Protein 7DE4 (pdb70)

Secondary structure (DSSP, 8-state):
--B--STTS---SS--SB-SSB-SSS-BHHHHHHHHHHHHHHHHHHHHHS--SSS----HHHHHHHHHHHGGGSTTTB--HHHHHHHHHHHHHHHHHHHHHHHTTGGGSS-S---SSSS------STTT--GGGG-TTTTSSSS-HHHHHHHHHHHHHHHHHHHHHHHHHTTT---HHHHHHHHHHHHHHHS----HHHHHHTTSHHHHHHHHHHHHHHHHHHHHH-----EEEE-S--SS-EEEEESS-HHHHHHHHHHTTTTS-EEEEEGGGGGGGG-TTTS--SSEEEE-S--GGGHHHHTTT-SS-EEE-SS----TTTTT-GGGEEE-TT-B-TTSPB--SS--HHHHHHHHHS---SS--S--EEEE---HHHHHHHHHHHHHHHTTTSS--EEEEE---SSGGGHHHHHHHHTS-TTS-EEEBSGGGGGTTTS---EETTEESEEE---GGGHHHHHHHHHHHHHHTTS-TTTSSEEEEEB--SHHHHHHHHHHHHTT---B--BSS--TT--TTHHHHHHHHS-------HHHHHHHHH--

Nearest PDB structures (foldseek):
  7de4-assembly1_A  TM=1.002E+00  e=0.000E+00  Escherichia coli K-12
  7e0l-assembly2_M  TM=9.549E-01  e=1.257E-40  Methanothermobacter marburgensis str. Marburg
  7e0l-assembly2_K  TM=9.418E-01  e=8.262E-41  Methanothermobacter marburgensis str. Marburg
  7e0l-assembly1_B  TM=9.555E-01  e=7.877E-40  Methanothermobacter marburgensis str. Marburg
  7wsx-assembly1_B  TM=9.487E-01  e=4.936E-39  Methanothermobacter marburgensis

Organism: Escherichia coli (strain K12) (NCBI:txid83333)

Sequence (549 aa):
MFCVQCEQTIRTPAGNGCSYAQGMCGKTAETSDLQDLLIAALQGLSAWAVKAREYGIINHDVDSFAPRAFFSTLTNVNFDSPRIVGYAREAIALREALKAQCLAVDANARVDNPMADLQLVSDDLGELQRQAAEFTPNKDKAAIGENILGLRLLCLYGLKGAAAYMEHAHVLGQYDNDIYAQYHKIMAWLGTWPADMNALLECSMEIGQMNFKVMSILDAGETGKYGHPTPTQVNVKATAGKCILISGHDLKDLYNLLEQTEGTGVNVYTHGEMLPAHGYPELRKFKHLVGNYGSGWQNQQVEFARFPGPIVMTSNCIIDPTVGAYDDRIWTRSIVGWPGVRHLDGDDFSAVITQAQQMAGFPYSEIPHLITVGFGRQTLLGAADTLIDLVSREKLRHIFLLGGDGARGERHYFTDFATSVPDDCLILTLACGKYRFNKLEFGDIEGLPRLVDAGQCNDAYSAIILAVTLAEKLGCGVNDLPLSLVLSWFEQKAIVILLTLLSLGVKNIVTGPTAPGFLTPDLLAVLNEKFGLRSITTVEEDMKQLLSA

GO terms:
  GO:0035606 peptidyl-cysteine S-trans-nitrosylation (P, IDA)
  GO:0050418 hydroxylamine reductase activity (F, IDA)
  GO:0018119 peptidyl-cysteine S-nitrosylation (P, IMP)
  GO:0046210 nitric oxide catabolic process (P, IMP)
  GO:0005515 protein binding (F, IPI)
  GO:0004601 peroxidase activity (F, IDA)
  GO:0042542 response to hydrogen peroxide (P, IEP)
  GO:0016491 oxidoreductase activity (F, IDA)

InterPro domains:
  IPR004137 Hydroxylamine reductase/Ni-containing CO dehydrogenase [PF03063] (1-545)
  IPR004137 Hydroxylamine reductase/Ni-containing CO dehydrogenase [PTHR30109] (1-547)
  IPR010048 Hydroxylamine reductase [MF_00069] (1-549)
  IPR010048 Hydroxylamine reductase [PIRSF000076] (1-549)
  IPR010048 Hydroxylamine reductase [TIGR01703] (1-548)
  IPR010048 Hydroxylamine reductase [cd01914] (1-548)
  IPR011254 Prismane-like superfamily [SSF56821] (1-548)
  IPR016099 Prismane-like, alpha/beta-sandwich [G3DSA:3.40.50.2030] (232-373)
  IPR016099 Prismane-like, alpha/beta-sandwich [G3DSA:3.40.50.2030] (377-548)
  IPR016100 Prismane, alpha-bundle [G3DSA:1.20.1270.20] (1-147)
  IPR016100 Prismane, alpha-bundle [G3DSA:1.20.1270.20] (150-231)

Structure (mmCIF, N/CA/C/O backbone):
data_7DE4
#
_entry.id   7DE4
#
_cell.length_a   142.540
_cell.length_b   142.540
_cell.length_c   117.100
_cell.angle_alpha   90.00
_cell.angle_beta   90.00
_cell.angle_gamma   90.00
#
_symmetry.space_group_name_H-M   'P 41 21 2'
#
loop_
_entity.id
_entity.type
_entity.pdbx_description
1 polymer 'Hydroxylamine reductase'
2 non-polymer 'IRON/SULFUR CLUSTER'
3 non-polymer 'FE-S-O HYBRID CLUSTER'
#
loop_
_atom_site.group_PDB
_atom_site.id
_atom_site.type_symbol
_atom_site.label_atom_id
_atom_site.label_alt_id
_atom_site.label_comp_id
_atom_site.label_asym_id
_atom_site.label_entity_id
_atom_site.label_seq_id
_atom_site.pdbx_PDB_ins_code
_atom_site.Cartn_x
_atom_site.Cartn_y
_atom_site.Cartn_z
_atom_site.occupancy
_atom_site.B_iso_or_equiv
_atom_site.auth_seq_id
_atom_site.auth_comp_id
_atom_site.auth_asym_id
_atom_site.auth_atom_id
_atom_site.pdbx_PDB_model_num
ATOM 1 N N . MET A 1 1 ? -19.031 -15.142 -5.134 1.00 155.30 1 MET A N 1
ATOM 2 C CA . MET A 1 1 ? -20.446 -14.831 -5.488 1.00 152.38 1 MET A CA 1
ATOM 3 C C . MET A 1 1 ? -21.333 -15.124 -4.287 1.00 148.70 1 MET A C 1
ATOM 4 O O . MET A 1 1 ? -21.298 -16.233 -3.765 1.00 148.02 1 MET A O 1
ATOM 9 N N . PHE A 1 2 ? -22.142 -14.140 -3.891 1.00 147.87 2 PHE A N 1
ATOM 10 C CA . PHE A 1 2 ? -23.062 -14.318 -2.784 1.00 148.42 2 PHE A CA 1
ATOM 11 C C . PHE A 1 2 ? -24.175 -13.279 -2.874 1.00 151.30 2 PHE A C 1
ATOM 12 O O . PHE A 1 2 ? -23.898 -12.079 -2.936 1.00 159.06 2 PHE A O 1
ATOM 20 N N . CYS A 1 3 ? -25.424 -13.773 -2.851 1.00 144.22 3 CYS A N 1
ATOM 21 C CA . CYS A 1 3 ? -26.656 -13.023 -2.626 1.00 143.42 3 CYS A CA 1
ATOM 22 C C . CYS A 1 3 ? -27.686 -14.039 -2.113 1.00 142.58 3 CYS A C 1
ATOM 23 O O . CYS A 1 3 ? -27.469 -15.234 -2.258 1.00 130.41 3 CYS A O 1
ATOM 26 N N . VAL A 1 4 ? -28.785 -13.563 -1.508 1.00 148.22 4 VAL A N 1
ATOM 27 C CA . VAL A 1 4 ? -29.718 -14.401 -0.759 1.00 136.98 4 VAL A CA 1
ATOM 28 C C . VAL A 1 4 ? -31.113 -13.753 -0.741 1.00 139.42 4 VAL A C 1
ATOM 29 O O . VAL A 1 4 ? -32.032 -14.194 -0.044 1.00 134.09 4 VAL A O 1
ATOM 33 N N . GLN A 1 5 ? -31.277 -12.759 -1.619 1.00 137.05 5 GLN A N 1
ATOM 34 C CA . GLN A 1 5 ? -32.443 -11.904 -1.735 1.00 132.40 5 GLN A CA 1
ATOM 35 C C . GLN A 1 5 ? -33.727 -12.654 -2.089 1.00 130.15 5 GLN A C 1
ATOM 36 O O . GLN A 1 5 ? -34.780 -12.067 -1.957 1.00 130.13 5 GLN A O 1
ATOM 42 N N . CYS A 1 6 ? -33.686 -13.894 -2.588 1.00 126.64 6 CYS A N 1
ATOM 43 C CA . CYS A 1 6 ? -34.949 -14.468 -3.040 1.00 125.10 6 CYS A CA 1
ATOM 44 C C . CYS A 1 6 ? -35.435 -15.514 -2.058 1.00 118.61 6 CYS A C 1
ATOM 45 O O . CYS A 1 6 ? -34.646 -16.048 -1.301 1.00 123.84 6 CYS A O 1
ATOM 48 N N . GLU A 1 7 ? -36.725 -15.823 -2.111 1.00 115.75 7 GLU A N 1
ATOM 49 C CA . GLU A 1 7 ? -37.269 -16.896 -1.295 1.00 118.53 7 GLU A CA 1
ATOM 50 C C . GLU A 1 7 ? -36.685 -18.263 -1.692 1.00 116.35 7 GLU A C 1
ATOM 51 O O . GLU A 1 7 ? -36.978 -19.271 -1.064 1.00 108.84 7 GLU A O 1
ATOM 57 N N . GLN A 1 8 ? -35.832 -18.321 -2.721 1.00 119.65 8 GLN A N 1
ATOM 58 C CA . GLN A 1 8 ? -35.448 -19.626 -3.241 1.00 123.85 8 GLN A CA 1
ATOM 59 C C . GLN A 1 8 ? -33.926 -19.822 -3.210 1.00 123.38 8 GLN A C 1
ATOM 60 O O . GLN A 1 8 ? -33.394 -20.562 -4.042 1.00 130.87 8 GLN A O 1
ATOM 66 N N . THR A 1 9 ? -33.236 -19.208 -2.236 1.00 117.56 9 THR A N 1
ATOM 67 C CA . THR A 1 9 ? -31.786 -19.291 -2.169 1.00 121.41 9 THR A CA 1
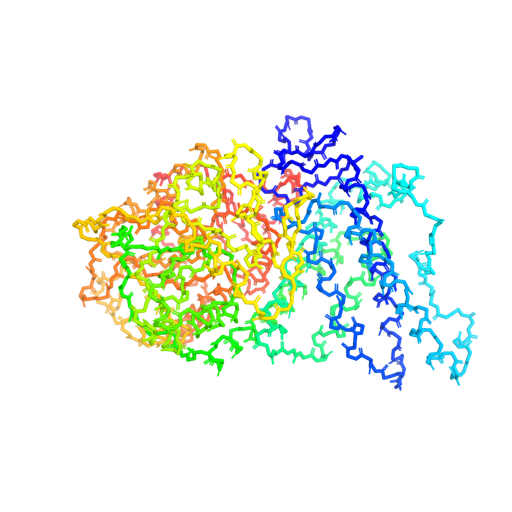ATOM 68 C C . THR A 1 9 ? -31.389 -20.662 -1.657 1.00 138.15 9 THR A C 1
ATOM 69 O O . THR A 1 9 ? -32.233 -21.540 -1.513 1.00 159.88 9 THR A O 1
ATOM 73 N N . ILE A 1 10 ? -30.108 -20.837 -1.346 1.00 147.46 10 ILE A N 1
ATOM 74 C CA . ILE A 1 10 ? -29.617 -22.199 -1.449 1.00 161.04 10 ILE A CA 1
ATOM 75 C C . ILE A 1 10 ? -30.136 -23.100 -0.324 1.00 167.25 10 ILE A C 1
ATOM 76 O O . ILE A 1 10 ? -30.377 -24.262 -0.585 1.00 182.32 10 ILE A O 1
ATOM 81 N N . ARG A 1 11 ? -30.449 -22.535 0.854 1.00 165.28 11 ARG A N 1
ATOM 82 C CA . ARG A 1 11 ? -31.210 -23.170 1.936 1.00 168.87 11 ARG A CA 1
ATOM 83 C C . ARG A 1 11 ? -30.570 -24.467 2.421 1.00 178.31 11 ARG A C 1
ATOM 84 O O . ARG A 1 11 ? -30.864 -25.550 1.918 1.00 191.19 11 ARG A O 1
ATOM 92 N N . THR A 1 12 ? -29.814 -24.332 3.518 1.00 173.57 12 THR A N 1
ATOM 93 C CA . THR A 1 12 ? -28.997 -25.418 4.077 1.00 168.76 12 THR A CA 1
ATOM 94 C C . THR A 1 12 ? -28.955 -25.263 5.617 1.00 178.24 12 THR A C 1
ATOM 95 O O . THR A 1 12 ? -29.035 -24.129 6.110 1.00 201.92 12 THR A O 1
ATOM 99 N N . PRO A 1 13 ? -28.714 -26.367 6.431 1.00 184.80 13 PRO A N 1
ATOM 100 C CA . PRO A 1 13 ? -28.543 -26.279 7.915 1.00 180.02 13 PRO A CA 1
ATOM 101 C C . PRO A 1 13 ? -27.532 -25.299 8.444 1.00 182.82 13 PRO A C 1
ATOM 102 O O . PRO A 1 13 ? -27.766 -24.548 9.383 1.00 175.79 13 PRO A O 1
ATOM 106 N N . ALA A 1 14 ? -26.417 -25.319 7.770 1.00 197.01 14 ALA A N 1
ATOM 107 C CA . ALA A 1 14 ? -25.336 -24.446 8.107 1.00 205.07 14 ALA A CA 1
ATOM 108 C C . ALA A 1 14 ? -25.741 -22.964 7.852 1.00 194.43 14 ALA A C 1
ATOM 109 O O . ALA A 1 14 ? -25.640 -22.087 8.710 1.00 177.41 14 ALA A O 1
ATOM 111 N N . GLY A 1 15 ? -26.016 -22.670 6.562 1.00 191.96 15 GLY A N 1
ATOM 112 C CA . GLY A 1 15 ? -25.990 -21.272 6.112 1.00 182.28 15 GLY A CA 1
ATOM 113 C C . GLY A 1 15 ? -27.205 -20.847 5.275 1.00 169.59 15 GLY A C 1
ATOM 114 O O . GLY A 1 15 ? -28.169 -21.594 5.106 1.00 158.46 15 GLY A O 1
ATOM 115 N N . ASN A 1 16 ? -27.146 -19.611 4.785 1.00 168.39 16 ASN A N 1
ATOM 116 C CA . ASN A 1 16 ? -28.330 -18.988 4.234 1.00 180.67 16 ASN A CA 1
ATOM 117 C C . ASN A 1 16 ? -28.305 -19.130 2.715 1.00 183.62 16 ASN A C 1
ATOM 118 O O . ASN A 1 16 ? -28.997 -19.993 2.199 1.00 173.84 16 ASN A O 1
ATOM 123 N N . GLY A 1 17 ? -27.501 -18.305 2.014 1.00 186.27 17 GLY A N 1
ATOM 124 C CA . GLY A 1 17 ? -27.733 -18.006 0.600 1.00 177.09 17 GLY A CA 1
ATOM 125 C C . GLY A 1 17 ? -26.849 -18.727 -0.412 1.00 180.62 17 GLY A C 1
ATOM 126 O O . GLY A 1 17 ? -25.996 -19.526 -0.037 1.00 194.76 17 GLY A O 1
ATOM 127 N N . CYS A 1 18 ? -27.094 -18.417 -1.699 1.00 178.51 18 CYS A N 1
ATOM 128 C CA . CYS A 1 18 ? -26.413 -18.975 -2.859 1.00 171.54 18 CYS A CA 1
ATOM 129 C C . CYS A 1 18 ? -25.021 -18.355 -2.930 1.00 167.97 18 CYS A C 1
ATOM 130 O O . CYS A 1 18 ? -24.898 -17.134 -3.049 1.00 146.31 18 CYS A O 1
ATOM 133 N N . SER A 1 19 ? -23.993 -19.211 -2.831 1.00 171.97 19 SER A N 1
ATOM 134 C CA . SER A 1 19 ? -22.622 -18.848 -3.158 1.00 172.44 19 SER A CA 1
ATOM 135 C C . SER A 1 19 ? -22.245 -19.658 -4.388 1.00 171.83 19 SER A C 1
ATOM 136 O O . SER A 1 19 ? -22.978 -19.667 -5.375 1.00 181.61 19 SER A O 1
ATOM 139 N N . TYR A 1 20 ? -21.153 -20.411 -4.285 1.00 167.68 20 TYR A N 1
ATOM 140 C CA . TYR A 1 20 ? -20.865 -21.419 -5.302 1.00 174.21 20 TYR A CA 1
ATOM 141 C C . TYR A 1 20 ? -20.687 -20.788 -6.679 1.00 169.93 20 TYR A C 1
ATOM 142 O O . TYR A 1 20 ? -20.053 -19.738 -6.784 1.00 183.24 20 TYR A O 1
ATOM 151 N N . ALA A 1 21 ? -21.248 -21.444 -7.711 1.00 157.33 21 ALA A N 1
ATOM 152 C CA . ALA A 1 21 ? -20.974 -21.164 -9.116 1.00 149.37 21 ALA A CA 1
ATOM 153 C C . ALA A 1 21 ? -22.092 -20.348 -9.763 1.00 134.70 21 ALA A C 1
ATOM 154 O O . ALA A 1 21 ? -21.871 -19.392 -10.515 1.00 116.49 21 ALA A O 1
ATOM 156 N N . GLN A 1 22 ? -23.299 -20.761 -9.421 1.00 138.85 22 GLN A N 1
ATOM 157 C CA . GLN A 1 22 ? -24.469 -20.206 -10.039 1.00 142.01 22 GLN A CA 1
ATOM 158 C C . GLN A 1 22 ? -25.502 -19.949 -8.963 1.00 133.27 22 GLN A C 1
ATOM 159 O O . GLN A 1 22 ? -25.395 -20.439 -7.841 1.00 131.94 22 GLN A O 1
ATOM 165 N N . GLY A 1 23 ? -26.502 -19.166 -9.354 1.00 129.31 23 GLY A N 1
ATOM 166 C CA . GLY A 1 23 ? -27.705 -19.024 -8.567 1.00 134.44 23 GLY A CA 1
ATOM 167 C C . GLY A 1 23 ? -28.551 -20.278 -8.698 1.00 131.72 23 GLY A C 1
ATOM 168 O O . GLY A 1 23 ? -28.264 -21.150 -9.510 1.00 126.46 23 GLY A O 1
ATOM 169 N N . MET A 1 24 ? -29.607 -20.337 -7.895 1.00 136.07 24 MET A N 1
ATOM 170 C CA . MET A 1 24 ? -30.624 -21.347 -8.106 1.00 141.80 24 MET A CA 1
ATOM 171 C C . MET A 1 24 ? -31.505 -20.933 -9.280 1.00 140.03 24 MET A C 1
ATOM 172 O O . MET A 1 24 ? -32.088 -21.781 -9.946 1.00 146.69 24 MET A O 1
ATOM 177 N N . CYS A 1 25 ? -31.503 -19.627 -9.562 1.00 140.28 25 CYS A N 1
ATOM 178 C CA . CYS A 1 25 ? -32.396 -18.957 -10.493 1.00 135.32 25 CYS A CA 1
ATOM 179 C C . CYS A 1 25 ? -31.631 -18.654 -11.780 1.00 121.38 25 CYS A C 1
ATOM 180 O O . CYS A 1 25 ? -32.094 -17.957 -12.666 1.00 124.52 25 CYS A O 1
ATOM 183 N N . GLY A 1 26 ? -30.416 -19.151 -11.867 1.00 116.13 26 GLY A N 1
ATOM 184 C CA . GLY A 1 26 ? -29.821 -19.185 -13.176 1.00 124.77 26 GLY A CA 1
ATOM 185 C C . GLY A 1 26 ? -28.771 -18.100 -13.320 1.00 129.41 26 GLY A C 1
ATOM 186 O O . GLY A 1 26 ? -28.048 -18.121 -14.315 1.00 145.30 26 GLY A O 1
ATOM 187 N N . LYS A 1 27 ? -28.667 -17.189 -12.337 1.00 123.81 27 LYS A N 1
ATOM 188 C CA . LYS A 1 27 ? -27.584 -16.217 -12.448 1.00 130.62 27 LYS A CA 1
ATOM 189 C C . LYS A 1 27 ? -26.253 -16.904 -12.132 1.00 133.26 27 LYS A C 1
ATOM 190 O O . LYS A 1 27 ? -26.213 -17.872 -11.376 1.00 137.63 27 LYS A O 1
ATOM 196 N N . THR A 1 28 ? -25.183 -16.457 -12.798 1.00 129.99 28 THR A N 1
ATOM 197 C CA . THR A 1 28 ? -23.874 -17.057 -12.641 1.00 135.40 28 THR A CA 1
ATOM 198 C C . THR A 1 28 ? -23.072 -16.245 -11.643 1.00 143.48 28 THR A C 1
ATOM 199 O O . THR A 1 28 ? -23.439 -15.111 -11.334 1.00 144.98 28 THR A O 1
ATOM 203 N N . ALA A 1 29 ? -21.956 -16.830 -11.190 1.00 152.72 29 ALA A N 1
ATOM 204 C CA . ALA A 1 29 ? -20.983 -16.045 -10.455 1.00 160.83 29 ALA A CA 1
ATOM 205 C C . ALA A 1 29 ? -20.760 -14.720 -11.182 1.00 160.95 29 ALA A C 1
ATOM 206 O O . ALA A 1 29 ? -20.801 -13.663 -10.553 1.00 156.08 29 ALA A O 1
ATOM 208 N N . GLU A 1 30 ? -20.594 -14.794 -12.515 1.00 159.41 30 GLU A N 1
ATOM 209 C CA . GLU A 1 30 ? -20.227 -13.627 -13.306 1.00 156.14 30 GLU A CA 1
ATOM 210 C C . GLU A 1 30 ? -21.215 -12.500 -13.046 1.00 151.44 30 GLU A C 1
ATOM 211 O O . GLU A 1 30 ? -20.843 -11.470 -12.496 1.00 147.78 30 GLU A O 1
ATOM 217 N N . THR A 1 31 ? -22.471 -12.728 -13.426 1.00 152.48 31 THR A N 1
ATOM 218 C CA . THR A 1 31 ? -23.530 -11.758 -13.216 1.00 156.26 31 THR A CA 1
ATOM 219 C C . THR A 1 31 ? -23.562 -11.312 -11.751 1.00 160.79 31 THR A C 1
ATOM 220 O O . THR A 1 31 ? -23.369 -10.136 -11.429 1.00 155.02 31 THR A O 1
ATOM 224 N N . SER A 1 32 ? -23.821 -12.280 -10.866 1.00 161.42 32 SER A N 1
ATOM 225 C CA . SER A 1 32 ? -24.163 -11.970 -9.494 1.00 151.39 32 SER A CA 1
ATOM 226 C C . SER A 1 32 ? -23.008 -11.283 -8.785 1.00 139.57 32 SER A C 1
ATOM 227 O O . SER A 1 32 ? -23.246 -10.645 -7.777 1.00 134.72 32 SER A O 1
ATOM 230 N N . ASP A 1 33 ? -21.790 -11.424 -9.319 1.00 137.17 33 ASP A N 1
ATOM 231 C CA . ASP A 1 33 ? -20.642 -10.651 -8.869 1.00 143.86 33 ASP A CA 1
ATOM 232 C C . ASP A 1 33 ? -20.628 -9.285 -9.556 1.00 138.35 33 ASP A C 1
ATOM 233 O O . ASP A 1 33 ? -20.341 -8.262 -8.930 1.00 143.05 33 ASP A O 1
ATOM 238 N N . LEU A 1 34 ? -20.933 -9.272 -10.852 1.00 129.02 34 LEU A N 1
ATOM 239 C CA . LEU A 1 34 ? -20.953 -8.021 -11.587 1.00 130.07 34 LEU A CA 1
ATOM 240 C C . LEU A 1 34 ? -22.033 -7.096 -11.023 1.00 129.17 34 LEU A C 1
ATOM 241 O O . LEU A 1 34 ? -21.802 -5.893 -10.885 1.00 119.71 34 LEU A O 1
ATOM 246 N N . GLN A 1 35 ? -23.196 -7.686 -10.705 1.00 130.33 35 GLN A N 1
ATOM 247 C CA . GLN A 1 35 ? -24.308 -7.005 -10.066 1.00 136.95 35 GLN A CA 1
ATOM 248 C C . GLN A 1 35 ? -23.855 -6.312 -8.781 1.00 139.72 35 GLN A C 1
ATOM 249 O O . GLN A 1 35 ? -24.289 -5.196 -8.495 1.00 139.00 35 GLN A O 1
ATOM 255 N N . ASP A 1 36 ? -22.957 -6.956 -8.025 1.00 139.43 36 ASP A N 1
ATOM 256 C CA . ASP A 1 36 ? -22.428 -6.328 -6.825 1.00 146.29 36 ASP A CA 1
ATOM 257 C C . ASP A 1 36 ? -21.686 -5.051 -7.205 1.00 139.51 36 ASP A C 1
ATOM 258 O O . ASP A 1 36 ? -21.802 -4.033 -6.530 1.00 139.79 36 ASP A O 1
ATOM 263 N N . LEU A 1 37 ? -20.912 -5.109 -8.288 1.00 135.64 37 LEU A N 1
ATOM 264 C CA . LEU A 1 37 ? -20.162 -3.937 -8.685 1.00 126.35 37 LEU A CA 1
ATOM 265 C C . LEU A 1 37 ? -21.117 -2.839 -9.119 1.00 122.32 37 LEU A C 1
ATOM 266 O O . LEU A 1 37 ? -20.876 -1.680 -8.821 1.00 122.10 37 LEU A O 1
ATOM 271 N N . LEU A 1 38 ? -22.192 -3.207 -9.820 1.00 124.38 38 LEU A N 1
ATOM 272 C CA . LEU A 1 38 ? -23.151 -2.200 -10.248 1.00 129.11 38 LEU A CA 1
ATOM 273 C C . LEU A 1 38 ? -23.768 -1.536 -9.023 1.00 128.45 38 LEU A C 1
ATOM 274 O O . LEU A 1 38 ? -24.001 -0.328 -9.054 1.00 121.98 38 LEU A O 1
ATOM 279 N N . ILE A 1 39 ? -24.061 -2.334 -7.983 1.00 127.43 39 ILE A N 1
ATOM 280 C CA . ILE A 1 39 ? -24.670 -1.793 -6.773 1.00 128.37 39 ILE A CA 1
ATOM 281 C C . ILE A 1 39 ? -23.719 -0.772 -6.128 1.00 129.99 39 ILE A C 1
ATOM 282 O O . ILE A 1 39 ? -24.117 0.313 -5.718 1.00 127.53 39 ILE A O 1
ATOM 287 N N . ALA A 1 40 ? -22.425 -1.072 -6.125 1.00 128.48 40 ALA A N 1
ATOM 288 C CA . ALA A 1 40 ? -21.442 -0.158 -5.579 1.00 123.39 40 ALA A CA 1
ATOM 289 C C . ALA A 1 40 ? -21.322 1.121 -6.416 1.00 122.63 40 ALA A C 1
ATOM 290 O O . ALA A 1 40 ? -21.302 2.224 -5.877 1.00 123.96 40 ALA A O 1
ATOM 292 N N . ALA A 1 41 ? -21.202 0.985 -7.739 1.00 127.13 41 ALA A N 1
ATOM 293 C CA . ALA A 1 41 ? -21.207 2.156 -8.595 1.00 130.47 41 ALA A CA 1
ATOM 294 C C . ALA A 1 41 ? -22.419 3.000 -8.202 1.00 140.29 41 ALA A C 1
ATOM 295 O O . ALA A 1 41 ? -22.262 4.173 -7.868 1.00 163.97 41 ALA A O 1
ATOM 297 N N . LEU A 1 42 ? -23.593 2.348 -8.140 1.00 139.36 42 LEU A N 1
ATOM 298 C CA . LEU A 1 42 ? -24.903 2.953 -7.943 1.00 137.55 42 LEU A CA 1
ATOM 299 C C . LEU A 1 42 ? -24.922 3.762 -6.642 1.00 143.24 42 LEU A C 1
ATOM 300 O O . LEU A 1 42 ? -25.445 4.882 -6.598 1.00 156.03 42 LEU A O 1
ATOM 305 N N . GLN A 1 43 ? -24.299 3.199 -5.597 1.00 133.59 43 GLN A N 1
ATOM 306 C CA . GLN A 1 43 ? -24.367 3.723 -4.243 1.00 134.50 43 GLN A CA 1
ATOM 307 C C . GLN A 1 43 ? -23.519 4.983 -4.143 1.00 142.49 43 GLN A C 1
ATOM 308 O O . GLN A 1 43 ? -23.914 5.974 -3.524 1.00 138.84 43 GLN A O 1
ATOM 314 N N . GLY A 1 44 ? -22.346 4.919 -4.777 1.00 153.00 44 GLY A N 1
ATOM 315 C CA . GLY A 1 44 ? -21.503 6.083 -4.956 1.00 160.05 44 GLY A CA 1
ATOM 316 C C . GLY A 1 44 ? -22.302 7.170 -5.670 1.00 160.17 44 GLY A C 1
ATOM 317 O O . GLY A 1 44 ? -22.440 8.278 -5.172 1.00 151.67 44 GLY A O 1
ATOM 318 N N . LEU A 1 45 ? -22.867 6.839 -6.837 1.00 155.12 45 LEU A N 1
ATOM 319 C CA . LEU A 1 45 ? -23.654 7.836 -7.539 1.00 142.53 45 LEU A CA 1
ATOM 320 C C . LEU A 1 45 ? -24.581 8.496 -6.536 1.00 138.21 45 LEU A C 1
ATOM 321 O O . LEU A 1 45 ? -24.627 9.714 -6.469 1.00 157.24 45 LEU A O 1
ATOM 326 N N . SER A 1 46 ? -25.329 7.681 -5.785 1.00 131.37 46 SER A N 1
ATOM 327 C CA . SER A 1 46 ? -26.368 8.207 -4.914 1.00 127.09 46 SER A CA 1
ATOM 328 C C . SER A 1 46 ? -25.789 9.094 -3.806 1.00 128.23 46 SER A C 1
ATOM 329 O O . SER A 1 46 ? -26.453 10.015 -3.330 1.00 127.71 46 SER A O 1
ATOM 332 N N . ALA A 1 47 ? -24.526 8.864 -3.448 1.00 129.01 47 ALA A N 1
ATOM 333 C CA . ALA A 1 47 ? -23.864 9.682 -2.443 1.00 143.45 47 ALA A CA 1
ATOM 334 C C . ALA A 1 47 ? -23.543 11.071 -3.007 1.00 148.04 47 ALA A C 1
ATOM 335 O O . ALA A 1 47 ? -23.606 12.071 -2.301 1.00 143.58 47 ALA A O 1
ATOM 337 N N . TRP A 1 48 ? -23.216 11.141 -4.300 1.00 154.71 48 TRP A N 1
ATOM 338 C CA . TRP A 1 48 ? -22.916 12.407 -4.953 1.00 158.05 48 TRP A CA 1
ATOM 339 C C . TRP A 1 48 ? -24.218 13.110 -5.303 1.00 144.62 48 TRP A C 1
ATOM 340 O O . TRP A 1 48 ? -24.239 14.299 -5.562 1.00 149.37 48 TRP A O 1
ATOM 351 N N . ALA A 1 49 ? -25.292 12.334 -5.361 1.00 143.09 49 ALA A N 1
ATOM 352 C CA . ALA A 1 49 ? -26.578 12.868 -5.751 1.00 148.53 49 ALA A CA 1
ATOM 353 C C . ALA A 1 49 ? -27.220 13.481 -4.520 1.00 150.89 49 ALA A C 1
ATOM 354 O O . ALA A 1 49 ? -28.032 14.390 -4.657 1.00 162.03 49 ALA A O 1
ATOM 356 N N . VAL A 1 50 ? -26.823 12.987 -3.339 1.00 151.86 50 VAL A N 1
ATOM 357 C CA . VAL A 1 50 ? -27.155 13.613 -2.067 1.00 165.74 50 VAL A CA 1
ATOM 358 C C . VAL A 1 50 ? -26.506 14.995 -2.052 1.00 181.19 50 VAL A C 1
ATOM 359 O O . VAL A 1 50 ? -26.739 15.807 -1.157 1.00 199.04 50 VAL A O 1
ATOM 363 N N . LYS A 1 51 ? -25.762 15.286 -3.124 1.00 180.36 51 LYS A N 1
ATOM 364 C CA . LYS A 1 51 ? -25.020 16.532 -3.210 1.00 183.71 51 LYS A CA 1
ATOM 365 C C . LYS A 1 51 ? -25.843 17.662 -3.833 1.00 186.60 51 LYS A C 1
ATOM 366 O O . LYS A 1 51 ? -25.583 18.068 -4.965 1.00 183.02 51 LYS A O 1
ATOM 372 N N . ALA A 1 52 ? -26.890 18.091 -3.111 1.00 182.91 52 ALA A N 1
ATOM 373 C CA . ALA A 1 52 ? -27.558 19.380 -3.200 1.00 173.48 52 ALA A CA 1
ATOM 374 C C . ALA A 1 52 ? -27.451 19.948 -1.788 1.00 173.49 52 ALA A C 1
ATOM 375 O O . ALA A 1 52 ? -28.448 20.303 -1.175 1.00 172.57 52 ALA A O 1
ATOM 377 N N . ARG A 1 53 ? -26.205 19.996 -1.295 1.00 188.93 53 ARG A N 1
ATOM 378 C CA . ARG A 1 53 ? -25.929 20.065 0.136 1.00 229.14 53 ARG A CA 1
ATOM 379 C C . ARG A 1 53 ? -26.640 21.294 0.750 1.00 265.73 53 ARG A C 1
ATOM 380 O O . ARG A 1 53 ? -27.349 21.242 1.784 1.00 311.57 53 ARG A O 1
ATOM 388 N N . GLU A 1 54 ? -26.525 22.444 0.072 1.00 273.59 54 GLU A N 1
ATOM 389 C CA . GLU A 1 54 ? -27.362 23.540 0.541 1.00 270.48 54 GLU A CA 1
ATOM 390 C C . GLU A 1 54 ? -28.463 23.820 -0.459 1.00 295.14 54 GLU A C 1
ATOM 391 O O . GLU A 1 54 ? -29.602 23.539 -0.124 1.00 319.65 54 GLU A O 1
ATOM 397 N N . TYR A 1 55 ? -28.071 24.269 -1.649 1.00 297.85 55 TYR A N 1
ATOM 398 C CA . TYR A 1 55 ? -28.976 24.321 -2.781 1.00 256.78 55 TYR A CA 1
ATOM 399 C C . TYR A 1 55 ? -28.231 23.876 -4.041 1.00 205.87 55 TYR A C 1
ATOM 400 O O . TYR A 1 55 ? -28.257 24.551 -5.067 1.00 180.16 55 TYR A O 1
ATOM 409 N N . GLY A 1 56 ? -27.532 22.749 -3.939 1.00 176.33 56 GLY A N 1
ATOM 410 C CA . GLY A 1 56 ? -26.809 22.168 -5.050 1.00 180.49 56 GLY A CA 1
ATOM 411 C C . GLY A 1 56 ? -27.746 21.618 -6.130 1.00 182.79 56 GLY A C 1
ATOM 412 O O . GLY A 1 56 ? -27.295 21.234 -7.209 1.00 179.96 56 GLY A O 1
ATOM 413 N N . ILE A 1 57 ? -29.056 21.582 -5.862 1.00 176.07 57 ILE A N 1
ATOM 414 C CA . ILE A 1 57 ? -30.047 21.262 -6.890 1.00 174.53 57 ILE A CA 1
ATOM 415 C C . ILE A 1 57 ? -29.778 19.888 -7.526 1.00 175.71 57 ILE A C 1
ATOM 416 O O . ILE A 1 57 ? -28.681 19.324 -7.412 1.00 153.75 57 ILE A O 1
ATOM 421 N N . ILE A 1 58 ? -30.836 19.377 -8.194 1.00 181.66 58 ILE A N 1
ATOM 422 C CA . ILE A 1 58 ? -31.032 17.989 -8.608 1.00 166.33 58 ILE A CA 1
ATOM 423 C C . ILE A 1 58 ? -31.213 17.946 -10.134 1.00 166.54 58 ILE A C 1
ATOM 424 O O . ILE A 1 58 ? -31.795 18.859 -10.749 1.00 147.90 58 ILE A O 1
ATOM 429 N N . ASN A 1 59 ? -30.674 16.845 -10.691 1.00 170.66 59 ASN A N 1
ATOM 430 C CA . ASN A 1 59 ? -30.742 16.384 -12.068 1.00 162.24 59 ASN A CA 1
ATOM 431 C C . ASN A 1 59 ? -31.710 15.206 -12.120 1.00 158.30 59 ASN A C 1
ATOM 432 O O . ASN A 1 59 ? -31.512 14.217 -11.400 1.00 154.90 59 ASN A O 1
ATOM 437 N N . HIS A 1 60 ? -32.760 15.335 -12.950 1.00 150.96 60 HIS A N 1
ATOM 438 C CA . HIS A 1 60 ? -33.838 14.358 -12.953 1.00 142.95 60 HIS A CA 1
ATOM 439 C C . HIS A 1 60 ? -33.291 13.106 -13.607 1.00 137.37 60 HIS A C 1
ATOM 440 O O . HIS A 1 60 ? -33.841 12.022 -13.472 1.00 141.82 60 HIS A O 1
ATOM 447 N N . ASP A 1 61 ? -32.176 13.285 -14.298 1.00 137.39 61 ASP A N 1
ATOM 448 C CA . ASP A 1 61 ? -31.652 12.173 -15.050 1.00 144.40 61 ASP A CA 1
ATOM 449 C C . ASP A 1 61 ? -31.098 11.155 -14.070 1.00 139.12 61 ASP A C 1
ATOM 450 O O . ASP A 1 61 ? -31.496 10.002 -14.113 1.00 147.18 61 ASP A O 1
ATOM 455 N N . VAL A 1 62 ? -30.265 11.621 -13.141 1.00 129.24 62 VAL A N 1
ATOM 456 C CA . VAL A 1 62 ? -29.629 10.760 -12.159 1.00 127.72 62 VAL A CA 1
ATOM 457 C C . VAL A 1 62 ? -30.682 10.133 -11.255 1.00 120.93 62 VAL A C 1
ATOM 458 O O . VAL A 1 62 ? -30.708 8.919 -11.029 1.00 116.71 62 VAL A O 1
ATOM 462 N N . ASP A 1 63 ? -31.494 11.020 -10.678 1.00 123.10 63 ASP A N 1
ATOM 463 C CA . ASP A 1 63 ? -32.620 10.618 -9.854 1.00 132.66 63 ASP A CA 1
ATOM 464 C C . ASP A 1 63 ? -33.322 9.446 -10.549 1.00 127.06 63 ASP A C 1
ATOM 465 O O . ASP A 1 63 ? -33.512 8.369 -9.985 1.00 118.05 63 ASP A O 1
ATOM 470 N N . SER A 1 64 ? -33.651 9.653 -11.822 1.00 120.77 64 SER A N 1
ATOM 471 C CA . SER A 1 64 ? -34.619 8.825 -12.507 1.00 118.29 64 SER A CA 1
ATOM 472 C C . SER A 1 64 ? -33.909 7.599 -13.069 1.00 112.17 64 SER A C 1
ATOM 473 O O . SER A 1 64 ? -34.521 6.578 -13.416 1.00 113.42 64 SER A O 1
ATOM 476 N N . PHE A 1 65 ? -32.583 7.690 -13.061 1.00 107.49 65 PHE A N 1
ATOM 477 C CA . PHE A 1 65 ? -31.764 6.591 -13.532 1.00 107.98 65 PHE A CA 1
ATOM 478 C C . PHE A 1 65 ? -31.536 5.557 -12.428 1.00 106.39 65 PHE A C 1
ATOM 479 O O . PHE A 1 65 ? -31.626 4.359 -12.703 1.00 104.00 65 PHE A O 1
ATOM 487 N N . ALA A 1 66 ? -31.238 6.029 -11.202 1.00 106.42 66 ALA A N 1
ATOM 488 C CA . ALA A 1 66 ? -30.732 5.200 -10.113 1.00 108.11 66 ALA A CA 1
ATOM 489 C C . ALA A 1 66 ? -31.615 3.977 -9.853 1.00 116.77 66 ALA A C 1
ATOM 490 O O . ALA A 1 66 ? -31.104 2.847 -9.782 1.00 121.85 66 ALA A O 1
ATOM 492 N N . PRO A 1 67 ? -32.954 4.138 -9.668 1.00 122.48 67 PRO A N 1
ATOM 493 C CA . PRO A 1 67 ? -33.819 2.984 -9.412 1.00 117.92 67 PRO A CA 1
ATOM 494 C C . PRO A 1 67 ? -33.770 1.995 -10.577 1.00 112.71 67 PRO A C 1
ATOM 495 O O . PRO A 1 67 ? -33.653 0.788 -10.364 1.00 99.22 67 PRO A O 1
ATOM 499 N N . ARG A 1 68 ? -33.824 2.542 -11.801 1.00 111.72 68 ARG A N 1
ATOM 500 C CA . ARG A 1 68 ? -33.988 1.733 -12.994 1.00 109.73 68 ARG A CA 1
ATOM 501 C C . ARG A 1 68 ? -32.817 0.768 -13.089 1.00 107.63 68 ARG A C 1
ATOM 502 O O . ARG A 1 68 ? -32.994 -0.363 -13.531 1.00 110.49 68 ARG A O 1
ATOM 510 N N . ALA A 1 69 ? -31.647 1.234 -12.624 1.00 105.20 69 ALA A N 1
ATOM 511 C CA . ALA A 1 69 ? -30.412 0.464 -12.653 1.00 105.66 69 ALA A CA 1
ATOM 512 C C . ALA A 1 69 ? -30.414 -0.550 -11.517 1.00 105.16 69 ALA A C 1
ATOM 513 O O . ALA A 1 69 ? -30.185 -1.737 -11.739 1.00 106.22 69 ALA A O 1
ATOM 515 N N . PHE A 1 70 ? -30.695 -0.062 -10.309 1.00 104.32 70 PHE A N 1
ATOM 516 C CA . PHE A 1 70 ? -30.817 -0.924 -9.149 1.00 108.52 70 PHE A CA 1
ATOM 517 C C . PHE A 1 70 ? -31.783 -2.087 -9.462 1.00 108.83 70 PHE A C 1
ATOM 518 O O . PHE A 1 70 ? -31.530 -3.241 -9.080 1.00 106.50 70 PHE A O 1
ATOM 526 N N . PHE A 1 71 ? -32.855 -1.785 -10.225 1.00 99.35 71 PHE A N 1
ATOM 527 C CA . PHE A 1 71 ? -33.933 -2.707 -10.570 1.00 95.37 71 PHE A CA 1
ATOM 528 C C . PHE A 1 71 ? -33.392 -3.931 -11.316 1.00 96.46 71 PHE A C 1
ATOM 529 O O . PHE A 1 71 ? -33.990 -5.000 -11.297 1.00 91.98 71 PHE A O 1
ATOM 537 N N . SER A 1 72 ? -32.239 -3.775 -11.966 1.00 105.81 72 SER A N 1
ATOM 538 C CA . SER A 1 72 ? -31.669 -4.834 -12.782 1.00 116.87 72 SER A CA 1
ATOM 539 C C . SER A 1 72 ? -30.953 -5.884 -11.925 1.00 121.03 72 SER A C 1
ATOM 540 O O . SER A 1 72 ? -30.763 -7.034 -12.350 1.00 110.82 72 SER A O 1
ATOM 543 N N . THR A 1 73 ? -30.519 -5.460 -10.728 1.00 130.23 73 THR A N 1
ATOM 544 C CA . THR A 1 73 ? -29.834 -6.345 -9.794 1.00 131.43 73 THR A CA 1
ATOM 545 C C . THR A 1 73 ? -30.882 -7.218 -9.121 1.00 123.76 73 THR A C 1
ATOM 546 O O . THR A 1 73 ? -30.550 -8.080 -8.305 1.00 130.37 73 THR A O 1
ATOM 550 N N . LEU A 1 74 ? -32.144 -6.979 -9.487 1.00 106.75 74 LEU A N 1
ATOM 551 C CA . LEU A 1 74 ? -33.239 -7.686 -8.861 1.00 105.71 74 LEU A CA 1
ATOM 552 C C . LEU A 1 74 ? -33.359 -9.123 -9.396 1.00 111.76 74 LEU A C 1
ATOM 553 O O . LEU A 1 74 ? -32.684 -9.523 -10.364 1.00 115.00 74 LEU A O 1
ATOM 558 N N . THR A 1 75 ? -34.200 -9.920 -8.722 1.00 107.34 75 THR A N 1
ATOM 559 C CA . THR A 1 75 ? -34.246 -11.349 -8.983 1.00 109.97 75 THR A CA 1
ATOM 560 C C . THR A 1 75 ? -35.156 -11.658 -10.156 1.00 111.75 75 THR A C 1
ATOM 561 O O . THR A 1 75 ? -36.273 -11.140 -10.200 1.00 110.84 75 THR A O 1
ATOM 565 N N . ASN A 1 76 ? -34.675 -12.538 -11.049 1.00 107.03 76 ASN A N 1
ATOM 566 C CA . ASN A 1 76 ? -35.455 -12.924 -12.213 1.00 107.82 76 ASN A CA 1
ATOM 567 C C . ASN A 1 76 ? -35.719 -11.726 -13.139 1.00 112.75 76 ASN A C 1
ATOM 568 O O . ASN A 1 76 ? -36.495 -11.861 -14.078 1.00 119.93 76 ASN A O 1
ATOM 573 N N . VAL A 1 77 ? -35.051 -10.578 -12.921 1.00 118.59 77 VAL A N 1
ATOM 574 C CA . VAL A 1 77 ? -35.131 -9.420 -13.812 1.00 118.63 77 VAL A CA 1
ATOM 575 C C . VAL A 1 77 ? -34.077 -9.533 -14.910 1.00 122.44 77 VAL A C 1
ATOM 576 O O . VAL A 1 77 ? -34.406 -9.534 -16.096 1.00 124.99 77 VAL A O 1
ATOM 580 N N . ASN A 1 78 ? -32.805 -9.599 -14.497 1.00 126.04 78 ASN A N 1
ATOM 581 C CA . ASN A 1 78 ? -31.723 -9.376 -15.441 1.00 124.47 78 ASN A CA 1
ATOM 582 C C . ASN A 1 78 ? -30.575 -10.321 -15.137 1.00 118.30 78 ASN A C 1
ATOM 583 O O . ASN A 1 78 ? -30.123 -10.363 -13.989 1.00 115.78 78 ASN A O 1
ATOM 588 N N . PHE A 1 79 ? -30.139 -11.026 -16.196 1.00 112.01 79 PHE A N 1
ATOM 589 C CA . PHE A 1 79 ? -29.081 -12.019 -16.125 1.00 117.06 79 PHE A CA 1
ATOM 590 C C . PHE A 1 79 ? -28.106 -11.890 -17.287 1.00 117.33 79 PHE A C 1
ATOM 591 O O . PHE A 1 79 ? -27.308 -12.803 -17.487 1.00 125.84 79 PHE A O 1
ATOM 599 N N . ASP A 1 80 ? -28.202 -10.816 -18.083 1.00 117.77 80 ASP A N 1
ATOM 600 C CA . ASP A 1 80 ? -27.241 -10.562 -19.149 1.00 123.36 80 ASP A CA 1
ATOM 601 C C . ASP A 1 80 ? -26.107 -9.757 -18.550 1.00 125.03 80 ASP A C 1
ATOM 602 O O . ASP A 1 80 ? -26.380 -8.743 -17.924 1.00 140.46 80 ASP A O 1
ATOM 607 N N . SER A 1 81 ? -24.860 -10.208 -18.694 1.00 124.43 81 SER A N 1
ATOM 608 C CA . SER A 1 81 ? -23.813 -9.594 -17.886 1.00 123.73 81 SER A CA 1
ATOM 609 C C . SER A 1 81 ? -23.430 -8.236 -18.463 1.00 119.97 81 SER A C 1
ATOM 610 O O . SER A 1 81 ? -23.292 -7.273 -17.710 1.00 104.05 81 SER A O 1
ATOM 613 N N . PRO A 1 82 ? -23.284 -8.111 -19.807 1.00 126.34 82 PRO A N 1
ATOM 614 C CA . PRO A 1 82 ? -22.838 -6.861 -20.423 1.00 134.85 82 PRO A CA 1
ATOM 615 C C . PRO A 1 82 ? -23.736 -5.694 -20.023 1.00 135.24 82 PRO A C 1
ATOM 616 O O . PRO A 1 82 ? -23.255 -4.620 -19.633 1.00 121.98 82 PRO A O 1
ATOM 620 N N . ARG A 1 83 ? -25.046 -5.954 -20.148 1.00 132.79 83 ARG A N 1
ATOM 621 C CA . ARG A 1 83 ? -26.094 -5.014 -19.813 1.00 128.44 83 ARG A CA 1
ATOM 622 C C . ARG A 1 83 ? -25.768 -4.399 -18.463 1.00 133.34 83 ARG A C 1
ATOM 623 O O . ARG A 1 83 ? -25.803 -3.180 -18.349 1.00 124.28 83 ARG A O 1
ATOM 631 N N . ILE A 1 84 ? -25.453 -5.258 -17.478 1.00 136.09 84 ILE A N 1
ATOM 632 C CA . ILE A 1 84 ? -25.306 -4.864 -16.084 1.00 130.38 84 ILE A CA 1
ATOM 633 C C . ILE A 1 84 ? -24.064 -3.989 -15.907 1.00 131.03 84 ILE A C 1
ATOM 634 O O . ILE A 1 84 ? -24.128 -2.925 -15.285 1.00 132.90 84 ILE A O 1
ATOM 639 N N . VAL A 1 85 ? -22.945 -4.437 -16.489 1.00 125.45 85 VAL A N 1
ATOM 640 C CA . VAL A 1 85 ? -21.718 -3.654 -16.566 1.00 119.97 85 VAL A CA 1
ATOM 641 C C . VAL A 1 85 ? -22.062 -2.287 -17.163 1.00 117.44 85 VAL A C 1
ATOM 642 O O . VAL A 1 85 ? -21.556 -1.259 -16.710 1.00 102.73 85 VAL A O 1
ATOM 646 N N . GLY A 1 86 ? -22.930 -2.292 -18.186 1.00 120.09 86 GLY A N 1
ATOM 647 C CA . GLY A 1 86 ? -23.308 -1.069 -18.872 1.00 125.11 86 GLY A CA 1
ATOM 648 C C . GLY A 1 86 ? -24.141 -0.152 -17.983 1.00 125.89 86 GLY A C 1
ATOM 649 O O . GLY A 1 86 ? -24.089 1.066 -18.112 1.00 122.96 86 GLY A O 1
ATOM 650 N N . TYR A 1 87 ? -24.919 -0.748 -17.081 1.00 128.67 87 TYR A N 1
ATOM 651 C CA . TYR A 1 87 ? -25.699 0.055 -16.161 1.00 128.89 87 TYR A CA 1
ATOM 652 C C . TYR A 1 87 ? -24.691 0.743 -15.259 1.00 127.89 87 TYR A C 1
ATOM 653 O O . TYR A 1 87 ? -24.790 1.946 -15.031 1.00 138.97 87 TYR A O 1
ATOM 662 N N . ALA A 1 88 ? -23.665 -0.020 -14.869 1.00 119.17 88 ALA A N 1
ATOM 663 C CA . ALA A 1 88 ? -22.602 0.536 -14.052 1.00 121.56 88 ALA A CA 1
ATOM 664 C C . ALA A 1 88 ? -21.848 1.610 -14.830 1.00 124.86 88 ALA A C 1
ATOM 665 O O . ALA A 1 88 ? -21.546 2.673 -14.293 1.00 122.08 88 ALA A O 1
ATOM 667 N N . ARG A 1 89 ? -21.605 1.352 -16.118 1.00 134.57 89 ARG A N 1
ATOM 668 C CA . ARG A 1 89 ? -20.972 2.350 -16.964 1.00 148.64 89 ARG A CA 1
ATOM 669 C C . ARG A 1 89 ? -21.586 3.716 -16.682 1.00 150.29 89 ARG A C 1
ATOM 670 O O . ARG A 1 89 ? -20.898 4.614 -16.209 1.00 135.40 89 ARG A O 1
ATOM 678 N N . GLU A 1 90 ? -22.895 3.818 -16.954 1.00 157.50 90 GLU A N 1
ATOM 679 C CA . GLU A 1 90 ? -23.621 5.072 -17.049 1.00 160.57 90 GLU A CA 1
ATOM 680 C C . GLU A 1 90 ? -23.990 5.579 -15.654 1.00 148.43 90 GLU A C 1
ATOM 681 O O . GLU A 1 90 ? -24.350 6.744 -15.502 1.00 142.58 90 GLU A O 1
ATOM 687 N N . ALA A 1 91 ? -23.915 4.707 -14.639 1.00 135.99 91 ALA A N 1
ATOM 688 C CA . ALA A 1 91 ? -23.994 5.196 -13.270 1.00 132.33 91 ALA A CA 1
ATOM 689 C C . ALA A 1 91 ? -22.798 6.100 -13.001 1.00 133.48 91 ALA A C 1
ATOM 690 O O . ALA A 1 91 ? -22.932 7.196 -12.445 1.00 129.43 91 ALA A O 1
ATOM 692 N N . ILE A 1 92 ? -21.624 5.632 -13.433 1.00 134.90 92 ILE A N 1
ATOM 693 C CA . ILE A 1 92 ? -20.433 6.387 -13.111 1.00 140.14 92 ILE A CA 1
ATOM 694 C C . ILE A 1 92 ? -20.303 7.598 -14.026 1.00 145.91 92 ILE A C 1
ATOM 695 O O . ILE A 1 92 ? -19.912 8.646 -13.537 1.00 164.34 92 ILE A O 1
ATOM 700 N N . ALA A 1 93 ? -20.656 7.469 -15.313 1.00 141.56 93 ALA A N 1
ATOM 701 C CA . ALA A 1 93 ? -20.801 8.603 -16.219 1.00 143.59 93 ALA A CA 1
ATOM 702 C C . ALA A 1 93 ? -21.537 9.745 -15.518 1.00 151.30 93 ALA A C 1
ATOM 703 O O . ALA A 1 93 ? -21.095 10.895 -15.556 1.00 161.63 93 ALA A O 1
ATOM 705 N N . LEU A 1 94 ? -22.649 9.435 -14.839 1.00 149.69 94 LEU A N 1
ATOM 706 C CA . LEU A 1 94 ? -23.420 10.511 -14.235 1.00 146.64 94 LEU A CA 1
ATOM 707 C C . LEU A 1 94 ? -22.898 10.883 -12.850 1.00 142.12 94 LEU A C 1
ATOM 708 O O . LEU A 1 94 ? -23.123 12.000 -12.397 1.00 145.49 94 LEU A O 1
ATOM 713 N N . ARG A 1 95 ? -22.222 9.964 -12.162 1.00 142.44 95 ARG A N 1
ATOM 714 C CA . ARG A 1 95 ? -21.601 10.409 -10.928 1.00 166.45 95 ARG A CA 1
ATOM 715 C C . ARG A 1 95 ? -20.563 11.478 -11.260 1.00 183.94 95 ARG A C 1
ATOM 716 O O . ARG A 1 95 ? -20.434 12.451 -10.522 1.00 183.12 95 ARG A O 1
ATOM 724 N N . GLU A 1 96 ? -19.855 11.280 -12.384 1.00 201.67 96 GLU A N 1
ATOM 725 C CA . GLU A 1 96 ? -18.762 12.132 -12.826 1.00 200.77 96 GLU A CA 1
ATOM 726 C C . GLU A 1 96 ? -19.352 13.398 -13.423 1.00 196.47 96 GLU A C 1
ATOM 727 O O . GLU A 1 96 ? -19.045 14.491 -12.961 1.00 197.20 96 GLU A O 1
ATOM 733 N N . ALA A 1 97 ? -20.218 13.218 -14.426 1.00 194.80 97 ALA A N 1
ATOM 734 C CA . ALA A 1 97 ? -20.962 14.318 -15.013 1.00 193.59 97 ALA A CA 1
ATOM 735 C C . ALA A 1 97 ? -21.645 15.113 -13.901 1.00 187.84 97 ALA A C 1
ATOM 736 O O . ALA A 1 97 ? -21.693 16.344 -13.952 1.00 192.90 97 ALA A O 1
ATOM 738 N N . LEU A 1 98 ? -22.139 14.410 -12.871 1.00 181.74 98 LEU A N 1
ATOM 739 C CA . LEU A 1 98 ? -22.790 15.138 -11.792 1.00 177.65 98 LEU A CA 1
ATOM 740 C C . LEU A 1 98 ? -21.766 16.016 -11.077 1.00 182.07 98 LEU A C 1
ATOM 741 O O . LEU A 1 98 ? -22.020 17.199 -10.867 1.00 184.02 98 LEU A O 1
ATOM 746 N N . LYS A 1 99 ? -20.620 15.404 -10.729 1.00 179.81 99 LYS A N 1
ATOM 747 C CA . LYS A 1 99 ? -19.568 16.017 -9.932 1.00 170.10 99 LYS A CA 1
ATOM 748 C C . LYS A 1 99 ? -19.221 17.393 -10.501 1.00 168.43 99 LYS A C 1
ATOM 749 O O . LYS A 1 99 ? -19.168 18.365 -9.768 1.00 161.47 99 LYS A O 1
ATOM 755 N N . ALA A 1 100 ? -19.118 17.481 -11.827 1.00 172.41 100 ALA A N 1
ATOM 756 C CA . ALA A 1 100 ? -18.769 18.727 -12.482 1.00 175.49 100 ALA A CA 1
ATOM 757 C C . ALA A 1 100 ? -19.750 19.827 -12.097 1.00 181.63 100 ALA A C 1
ATOM 758 O O . ALA A 1 100 ? -19.322 20.943 -11.848 1.00 193.81 100 ALA A O 1
ATOM 760 N N . GLN A 1 101 ? -21.056 19.526 -12.087 1.00 189.59 101 GLN A N 1
ATOM 761 C CA . GLN A 1 101 ? -22.021 20.582 -11.831 1.00 189.51 101 GLN A CA 1
ATOM 762 C C . GLN A 1 101 ? -21.741 21.172 -10.452 1.00 194.16 101 GLN A C 1
ATOM 763 O O . GLN A 1 101 ? -21.566 22.377 -10.314 1.00 198.81 101 GLN A O 1
ATOM 769 N N . CYS A 1 102 ? -21.657 20.312 -9.434 1.00 190.79 102 CYS A N 1
ATOM 770 C CA . CYS A 1 102 ? -21.399 20.798 -8.090 1.00 185.34 102 CYS A CA 1
ATOM 771 C C . CYS A 1 102 ? -19.994 21.400 -8.024 1.00 189.12 102 CYS A C 1
ATOM 772 O O . CYS A 1 102 ? -19.821 22.487 -7.481 1.00 199.41 102 CYS A O 1
ATOM 775 N N . LEU A 1 103 ? -19.021 20.791 -8.707 1.00 183.77 103 LEU A N 1
ATOM 776 C CA . LEU A 1 103 ? -17.675 21.327 -8.592 1.00 177.02 103 LEU A CA 1
ATOM 777 C C . LEU A 1 103 ? -17.526 22.765 -9.087 1.00 178.76 103 LEU A C 1
ATOM 778 O O . LEU A 1 103 ? -16.662 23.446 -8.589 1.00 193.97 103 LEU A O 1
ATOM 783 N N . ALA A 1 104 ? -18.284 23.247 -10.075 1.00 186.07 104 ALA A N 1
ATOM 784 C CA . ALA A 1 104 ? -18.182 24.676 -10.338 1.00 196.85 104 ALA A CA 1
ATOM 785 C C . ALA A 1 104 ? -18.630 25.473 -9.115 1.00 203.85 104 ALA A C 1
ATOM 786 O O . ALA A 1 104 ? -18.655 26.700 -9.186 1.00 224.40 104 ALA A O 1
ATOM 788 N N . VAL A 1 105 ? -18.956 24.805 -7.993 1.00 190.30 105 VAL A N 1
ATOM 789 C CA . VAL A 1 105 ? -19.364 25.621 -6.851 1.00 181.71 105 VAL A CA 1
ATOM 790 C C . VAL A 1 105 ? -18.694 25.205 -5.537 1.00 192.41 105 VAL A C 1
ATOM 791 O O . VAL A 1 105 ? -18.912 24.111 -5.020 1.00 209.49 105 VAL A O 1
ATOM 795 N N . ASP A 1 106 ? -17.815 26.089 -5.052 1.00 203.22 106 ASP A N 1
ATOM 796 C CA . ASP A 1 106 ? -17.059 26.010 -3.803 1.00 208.89 106 ASP A CA 1
ATOM 797 C C . ASP A 1 106 ? -16.062 24.840 -3.728 1.00 207.49 106 ASP A C 1
ATOM 798 O O . ASP A 1 106 ? -15.535 24.579 -2.651 1.00 246.41 106 ASP A O 1
ATOM 803 N N . ALA A 1 107 ? -15.748 24.192 -4.862 1.00 181.94 107 ALA A N 1
ATOM 804 C CA . ALA A 1 107 ? -14.793 23.100 -4.996 1.00 177.36 107 ALA A CA 1
ATOM 805 C C . ALA A 1 107 ? -14.938 22.061 -3.889 1.00 188.42 107 ALA A C 1
ATOM 806 O O . ALA A 1 107 ? -13.934 21.524 -3.433 1.00 185.18 107 ALA A O 1
ATOM 808 N N . ASN A 1 108 ? -16.199 21.720 -3.556 1.00 200.78 108 ASN A N 1
ATOM 809 C CA . ASN A 1 108 ? -16.584 20.717 -2.569 1.00 223.29 108 ASN A CA 1
ATOM 810 C C . ASN A 1 108 ? -15.677 20.780 -1.336 1.00 254.82 108 ASN A C 1
ATOM 811 O O . ASN A 1 108 ? -14.955 19.831 -1.056 1.00 272.02 108 ASN A O 1
ATOM 816 N N . ALA A 1 109 ? -15.693 21.925 -0.628 1.00 286.61 109 ALA A N 1
ATOM 817 C CA . ALA A 1 109 ? -15.018 22.148 0.655 1.00 300.51 109 ALA A CA 1
ATOM 818 C C . ALA A 1 109 ? -13.624 21.509 0.768 1.00 315.96 109 ALA A C 1
ATOM 819 O O . ALA A 1 109 ? -12.641 22.045 0.247 1.00 321.74 109 ALA A O 1
ATOM 821 N N . ARG A 1 110 ? -13.537 20.421 1.558 1.00 331.48 110 ARG A N 1
ATOM 822 C CA . ARG A 1 110 ? -12.322 19.635 1.767 1.00 317.69 110 ARG A CA 1
ATOM 823 C C . ARG A 1 110 ? -12.430 18.292 1.039 1.00 316.45 110 ARG A C 1
ATOM 824 O O . ARG A 1 110 ? -11.484 17.930 0.330 1.00 308.71 110 ARG A O 1
ATOM 832 N N . VAL A 1 111 ? -13.554 17.581 1.227 1.00 305.33 111 VAL A N 1
ATOM 833 C CA . VAL A 1 111 ? -13.803 16.313 0.546 1.00 269.82 111 VAL A CA 1
ATOM 834 C C . VAL A 1 111 ? -15.091 16.494 -0.248 1.00 258.93 111 VAL A C 1
ATOM 835 O O . VAL A 1 111 ? -16.081 16.933 0.319 1.00 260.19 111 VAL A O 1
ATOM 839 N N . ASP A 1 112 ? -15.063 16.216 -1.556 1.00 254.02 112 ASP A N 1
ATOM 840 C CA . ASP A 1 112 ? -16.270 16.350 -2.351 1.00 245.36 112 ASP A CA 1
ATOM 841 C C . ASP A 1 112 ? -17.327 15.448 -1.716 1.00 220.52 112 ASP A C 1
ATOM 842 O O . ASP A 1 112 ? -18.401 15.915 -1.360 1.00 208.12 112 ASP A O 1
ATOM 847 N N . ASN A 1 113 ? -16.993 14.173 -1.514 1.00 208.07 113 ASN A N 1
ATOM 848 C CA . ASN A 1 113 ? -17.892 13.299 -0.783 1.00 209.31 113 ASN A CA 1
ATOM 849 C C . ASN A 1 113 ? -17.088 12.269 0.004 1.00 219.64 113 ASN A C 1
ATOM 850 O O . ASN A 1 113 ? -16.319 11.517 -0.592 1.00 234.17 113 ASN A O 1
ATOM 855 N N . PRO A 1 114 ? -17.269 12.193 1.349 1.00 228.43 114 PRO A N 1
ATOM 856 C CA . PRO A 1 114 ? -16.561 11.223 2.186 1.00 222.76 114 PRO A CA 1
ATOM 857 C C . PRO A 1 114 ? -17.372 9.941 2.055 1.00 219.59 114 PRO A C 1
ATOM 858 O O . PRO A 1 114 ? -18.426 9.817 2.667 1.00 230.32 114 PRO A O 1
ATOM 862 N N . MET A 1 115 ? -16.882 8.996 1.247 1.00 202.93 115 MET A N 1
ATOM 863 C CA . MET A 1 115 ? -17.692 7.869 0.809 1.00 186.21 115 MET A CA 1
ATOM 864 C C . MET A 1 115 ? -16.815 6.628 0.679 1.00 186.18 115 MET A C 1
ATOM 865 O O . MET A 1 115 ? -15.674 6.730 0.220 1.00 200.23 115 MET A O 1
ATOM 870 N N . ALA A 1 116 ? -17.340 5.457 1.062 1.00 176.39 116 ALA A N 1
ATOM 871 C CA . ALA A 1 116 ? -16.655 4.229 0.691 1.00 172.83 116 ALA A CA 1
ATOM 872 C C . ALA A 1 116 ? -16.634 4.132 -0.841 1.00 176.76 116 ALA A C 1
ATOM 873 O O . ALA A 1 116 ? -15.570 4.111 -1.455 1.00 178.46 116 ALA A O 1
ATOM 875 N N . ASP A 1 117 ? -17.817 4.148 -1.468 1.00 180.34 117 ASP A N 1
ATOM 876 C CA . ASP A 1 117 ? -17.917 3.932 -2.900 1.00 181.03 117 ASP A CA 1
ATOM 877 C C . ASP A 1 117 ? -17.274 5.032 -3.743 1.00 196.04 117 ASP A C 1
ATOM 878 O O . ASP A 1 117 ? -16.744 4.703 -4.788 1.00 215.32 117 ASP A O 1
ATOM 883 N N . LEU A 1 118 ? -17.153 6.271 -3.233 1.00 221.21 118 LEU A N 1
ATOM 884 C CA . LEU A 1 118 ? -16.294 7.317 -3.813 1.00 241.36 118 LEU A CA 1
ATOM 885 C C . LEU A 1 118 ? -16.539 7.473 -5.317 1.00 224.20 118 LEU A C 1
ATOM 886 O O . LEU A 1 118 ? -17.675 7.498 -5.766 1.00 194.08 118 LEU A O 1
ATOM 891 N N . GLN A 1 119 ? -15.432 7.587 -6.066 1.00 220.77 119 GLN A N 1
ATOM 892 C CA . GLN A 1 119 ? -15.371 7.696 -7.510 1.00 219.01 119 GLN A CA 1
ATOM 893 C C . GLN A 1 119 ? -15.678 6.331 -8.120 1.00 216.64 119 GLN A C 1
ATOM 894 O O . GLN A 1 119 ? -16.455 6.259 -9.066 1.00 219.24 119 GLN A O 1
ATOM 900 N N . LEU A 1 120 ? -15.115 5.259 -7.528 1.00 210.44 120 LEU A N 1
ATOM 901 C CA . LEU A 1 120 ? -15.184 3.889 -8.033 1.00 206.91 120 LEU A CA 1
ATOM 902 C C . LEU A 1 120 ? -15.197 3.837 -9.563 1.00 206.31 120 LEU A C 1
ATOM 903 O O . LEU A 1 120 ? -16.221 3.443 -10.118 1.00 222.87 120 LEU A O 1
ATOM 908 N N . VAL A 1 121 ? -14.074 4.142 -10.231 1.00 190.41 121 VAL A N 1
ATOM 909 C CA . VAL A 1 121 ? -14.020 4.033 -11.695 1.00 186.11 121 VAL A CA 1
ATOM 910 C C . VAL A 1 121 ? -13.643 2.591 -12.104 1.00 184.88 121 VAL A C 1
ATOM 911 O O . VAL A 1 121 ? -13.144 1.881 -11.227 1.00 172.51 121 VAL A O 1
ATOM 915 N N . SER A 1 122 ? -13.910 2.128 -13.367 1.00 178.94 122 SER A N 1
ATOM 916 C CA . SER A 1 122 ? -13.468 0.785 -13.780 1.00 174.37 122 SER A CA 1
ATOM 917 C C . SER A 1 122 ? -12.983 0.572 -15.237 1.00 189.84 122 SER A C 1
ATOM 918 O O . SER A 1 122 ? -13.405 1.249 -16.172 1.00 204.36 122 SER A O 1
ATOM 921 N N . ASP A 1 123 ? -12.141 -0.485 -15.404 1.00 196.64 123 ASP A N 1
ATOM 922 C CA . ASP A 1 123 ? -11.099 -0.843 -16.399 1.00 187.23 123 ASP A CA 1
ATOM 923 C C . ASP A 1 123 ? -11.467 -1.482 -17.768 1.00 192.80 123 ASP A C 1
ATOM 924 O O . ASP A 1 123 ? -10.711 -1.214 -18.706 1.00 196.97 123 ASP A O 1
ATOM 929 N N . ASP A 1 124 ? -12.411 -2.468 -17.857 1.00 184.22 124 ASP A N 1
ATOM 930 C CA . ASP A 1 124 ? -13.023 -3.151 -19.025 1.00 165.71 124 ASP A CA 1
ATOM 931 C C . ASP A 1 124 ? -12.792 -4.668 -19.125 1.00 159.67 124 ASP A C 1
ATOM 932 O O . ASP A 1 124 ? -11.832 -5.204 -18.559 1.00 162.94 124 ASP A O 1
ATOM 937 N N . LEU A 1 125 ? -13.682 -5.275 -19.942 1.00 155.89 125 LEU A N 1
ATOM 938 C CA . LEU A 1 125 ? -13.861 -6.677 -20.334 1.00 172.84 125 LEU A CA 1
ATOM 939 C C . LEU A 1 125 ? -14.295 -7.601 -19.178 1.00 175.30 125 LEU A C 1
ATOM 940 O O . LEU A 1 125 ? -13.609 -7.718 -18.170 1.00 165.55 125 LEU A O 1
ATOM 945 N N . GLY A 1 126 ? -15.416 -8.315 -19.384 1.00 181.74 126 GLY A N 1
ATOM 946 C CA . GLY A 1 126 ? -16.244 -8.973 -18.377 1.00 188.20 126 GLY A CA 1
ATOM 947 C C . GLY A 1 126 ? -15.544 -10.007 -17.488 1.00 213.76 126 GLY A C 1
ATOM 948 O O . GLY A 1 126 ? -15.435 -9.803 -16.281 1.00 222.34 126 GLY A O 1
ATOM 949 N N . GLU A 1 127 ? -15.134 -11.150 -18.062 1.00 238.27 127 GLU A N 1
ATOM 950 C CA . GLU A 1 127 ? -14.643 -12.258 -17.243 1.00 241.92 127 GLU A CA 1
ATOM 951 C C . GLU A 1 127 ? -13.488 -11.744 -16.384 1.00 243.12 127 GLU A C 1
ATOM 952 O O . GLU A 1 127 ? -13.422 -12.012 -15.180 1.00 248.48 127 GLU A O 1
ATOM 958 N N . LEU A 1 128 ? -12.608 -10.992 -17.061 1.00 227.04 128 LEU A N 1
ATOM 959 C CA . LEU A 1 128 ? -11.405 -10.383 -16.527 1.00 198.38 128 LEU A CA 1
ATOM 960 C C . LEU A 1 128 ? -11.779 -9.104 -15.777 1.00 175.92 128 LEU A C 1
ATOM 961 O O . LEU A 1 128 ? -10.947 -8.451 -15.175 1.00 161.72 128 LEU A O 1
ATOM 966 N N . GLN A 1 129 ? -13.063 -8.765 -15.767 1.00 178.83 129 GLN A N 1
ATOM 967 C CA . GLN A 1 129 ? -13.525 -7.613 -15.006 1.00 184.04 129 GLN A CA 1
ATOM 968 C C . GLN A 1 129 ? -13.604 -7.932 -13.516 1.00 176.65 129 GLN A C 1
ATOM 969 O O . GLN A 1 129 ? -12.829 -7.412 -12.717 1.00 169.89 129 GLN A O 1
ATOM 975 N N . ARG A 1 130 ? -14.615 -8.747 -13.196 1.00 167.99 130 ARG A N 1
ATOM 976 C CA . ARG A 1 130 ? -15.124 -9.142 -11.892 1.00 164.65 130 ARG A CA 1
ATOM 977 C C . ARG A 1 130 ? -14.097 -8.956 -10.772 1.00 178.52 130 ARG A C 1
ATOM 978 O O . ARG A 1 130 ? -13.595 -9.910 -10.174 1.00 183.35 130 ARG A O 1
ATOM 986 N N . GLN A 1 131 ? -13.829 -7.687 -10.469 1.00 180.22 131 GLN A N 1
ATOM 987 C CA . GLN A 1 131 ? -13.056 -7.284 -9.308 1.00 171.74 131 GLN A CA 1
ATOM 988 C C . GLN A 1 131 ? -14.049 -6.774 -8.263 1.00 170.76 131 GLN A C 1
ATOM 989 O O . GLN A 1 131 ? -13.728 -5.992 -7.376 1.00 158.65 131 GLN A O 1
ATOM 995 N N . ALA A 1 132 ? -15.292 -7.236 -8.408 1.00 179.75 132 ALA A N 1
ATOM 996 C CA . ALA A 1 132 ? -16.420 -6.841 -7.584 1.00 183.29 132 ALA A CA 1
ATOM 997 C C . ALA A 1 132 ? -16.415 -7.652 -6.296 1.00 188.08 132 ALA A C 1
ATOM 998 O O . ALA A 1 132 ? -17.323 -7.540 -5.465 1.00 194.46 132 ALA A O 1
ATOM 1000 N N . ALA A 1 133 ? -15.389 -8.499 -6.177 1.00 186.69 133 ALA A N 1
ATOM 1001 C CA . ALA A 1 133 ? -15.266 -9.405 -5.053 1.00 187.50 133 ALA A CA 1
ATOM 1002 C C . ALA A 1 133 ? -15.089 -8.569 -3.793 1.00 189.91 133 ALA A C 1
ATOM 1003 O O . ALA A 1 133 ? -15.489 -8.991 -2.707 1.00 186.86 133 ALA A O 1
ATOM 1005 N N . GLU A 1 134 ? -14.499 -7.378 -3.992 1.00 188.24 134 GLU A N 1
ATOM 1006 C CA . GLU A 1 134 ? -14.274 -6.378 -2.965 1.00 187.04 134 GLU A CA 1
ATOM 1007 C C . GLU A 1 134 ? -15.594 -5.724 -2.570 1.00 177.78 134 GLU A C 1
ATOM 1008 O O . GLU A 1 134 ? -15.678 -5.019 -1.561 1.00 168.69 134 GLU A O 1
ATOM 1014 N N . PHE A 1 135 ? -16.634 -5.964 -3.369 1.00 170.84 135 PHE A N 1
ATOM 1015 C CA . PHE A 1 135 ? -17.880 -5.259 -3.122 1.00 162.66 135 PHE A CA 1
ATOM 1016 C C . PHE A 1 135 ? -18.999 -6.186 -2.666 1.00 158.13 135 PHE A C 1
ATOM 1017 O O . PHE A 1 135 ? -20.097 -5.685 -2.436 1.00 162.35 135 PHE A O 1
ATOM 1025 N N . THR A 1 136 ? -18.741 -7.501 -2.546 1.00 152.48 136 THR A N 1
ATOM 1026 C CA . THR A 1 136 ? -19.818 -8.445 -2.252 1.00 154.31 136 THR A CA 1
ATOM 1027 C C . THR A 1 136 ? -20.508 -8.114 -0.923 1.00 166.02 136 THR A C 1
ATOM 1028 O O . THR A 1 136 ? -19.858 -7.645 0.005 1.00 184.69 136 THR A O 1
ATOM 1032 N N . PRO A 1 137 ? -21.842 -8.347 -0.792 1.00 166.18 137 PRO A N 1
ATOM 1033 C CA . PRO A 1 137 ? -22.617 -7.870 0.363 1.00 159.72 137 PRO A CA 1
ATOM 1034 C C . PRO A 1 137 ? -22.188 -8.419 1.721 1.00 170.28 137 PRO A C 1
ATOM 1035 O O . PRO A 1 137 ? -22.664 -7.956 2.766 1.00 175.07 137 PRO A O 1
ATOM 1039 N N . ASN A 1 138 ? -21.285 -9.410 1.681 1.00 159.94 138 ASN A N 1
ATOM 1040 C CA . ASN A 1 138 ? -20.794 -10.033 2.896 1.00 152.80 138 ASN A CA 1
ATOM 1041 C C . ASN A 1 138 ? -19.277 -10.199 2.835 1.00 158.39 138 ASN A C 1
ATOM 1042 O O . ASN A 1 138 ? -18.775 -11.263 3.192 1.00 163.80 138 ASN A O 1
ATOM 1047 N N . LYS A 1 139 ? -18.558 -9.134 2.437 1.00 165.75 139 LYS A N 1
ATOM 1048 C CA . LYS A 1 139 ? -17.099 -9.153 2.490 1.00 165.38 139 LYS A CA 1
ATOM 1049 C C . LYS A 1 139 ? -16.643 -9.244 3.942 1.00 170.01 139 LYS A C 1
ATOM 1050 O O . LYS A 1 139 ? -15.708 -9.973 4.246 1.00 183.00 139 LYS A O 1
ATOM 1056 N N . ASP A 1 140 ? -17.352 -8.546 4.834 1.00 170.00 140 ASP A N 1
ATOM 1057 C CA . ASP A 1 140 ? -17.183 -8.714 6.267 1.00 162.27 140 ASP A CA 1
ATOM 1058 C C . ASP A 1 140 ? -18.261 -9.665 6.793 1.00 156.43 140 ASP A C 1
ATOM 1059 O O . ASP A 1 140 ? -19.112 -9.250 7.576 1.00 154.89 140 ASP A O 1
ATOM 1064 N N . LYS A 1 141 ? -18.253 -10.933 6.348 1.00 163.70 141 LYS A N 1
ATOM 1065 C CA . LYS A 1 141 ? -19.246 -11.899 6.819 1.00 167.21 141 LYS A CA 1
ATOM 1066 C C . LYS A 1 141 ? -19.078 -12.090 8.327 1.00 162.03 141 LYS A C 1
ATOM 1067 O O . LYS A 1 141 ? -19.985 -11.783 9.099 1.00 150.26 141 LYS A O 1
ATOM 1073 N N . ALA A 1 142 ? -17.884 -12.543 8.724 1.00 172.27 142 ALA A N 1
ATOM 1074 C CA . ALA A 1 142 ? -17.537 -12.795 10.112 1.00 181.89 142 ALA A CA 1
ATOM 1075 C C . ALA A 1 142 ? -16.769 -11.610 10.716 1.00 189.07 142 ALA A C 1
ATOM 1076 O O . ALA A 1 142 ? -16.560 -11.585 11.934 1.00 184.73 142 ALA A O 1
ATOM 1078 N N . ALA A 1 143 ? -16.378 -10.625 9.872 1.00 189.45 143 ALA A N 1
ATOM 1079 C CA . ALA A 1 143 ? -15.754 -9.374 10.302 1.00 180.14 143 ALA A CA 1
ATOM 1080 C C . ALA A 1 143 ? -16.810 -8.354 10.754 1.00 195.32 143 ALA A C 1
ATOM 1081 O O . ALA A 1 143 ? -16.444 -7.278 11.229 1.00 194.85 143 ALA A O 1
ATOM 1083 N N . ILE A 1 144 ? -18.109 -8.705 10.589 1.00 209.28 144 ILE A N 1
ATOM 1084 C CA . ILE A 1 144 ? -19.293 -8.050 11.156 1.00 196.45 144 ILE A CA 1
ATOM 1085 C C . ILE A 1 144 ? -20.230 -9.105 11.759 1.00 185.55 144 ILE A C 1
ATOM 1086 O O . ILE A 1 144 ? -20.319 -10.232 11.267 1.00 172.98 144 ILE A O 1
ATOM 1091 N N . GLY A 1 145 ? -20.937 -8.716 12.829 1.00 172.70 145 GLY A N 1
ATOM 1092 C CA . GLY A 1 145 ? -21.905 -9.583 13.474 1.00 164.98 145 GLY A CA 1
ATOM 1093 C C . GLY A 1 145 ? -22.938 -10.093 12.475 1.00 162.91 145 GLY A C 1
ATOM 1094 O O . GLY A 1 145 ? -23.506 -9.303 11.721 1.00 170.63 145 GLY A O 1
ATOM 1095 N N . GLU A 1 146 ? -23.164 -11.414 12.500 1.00 155.78 146 GLU A N 1
ATOM 1096 C CA . GLU A 1 146 ? -24.044 -12.108 11.576 1.00 153.02 146 GLU A CA 1
ATOM 1097 C C . GLU A 1 146 ? -25.458 -11.525 11.614 1.00 154.13 146 GLU A C 1
ATOM 1098 O O . GLU A 1 146 ? -26.133 -11.469 10.596 1.00 155.36 146 GLU A O 1
ATOM 1104 N N . ASN A 1 147 ? -25.925 -11.126 12.796 1.00 163.90 147 ASN A N 1
ATOM 1105 C CA . ASN A 1 147 ? -27.224 -10.482 12.907 1.00 166.59 147 ASN A CA 1
ATOM 1106 C C . ASN A 1 147 ? -27.178 -9.061 12.335 1.00 163.95 147 ASN A C 1
ATOM 1107 O O . ASN A 1 147 ? -28.185 -8.534 11.856 1.00 173.53 147 ASN A O 1
ATOM 1112 N N . ILE A 1 148 ? -26.005 -8.436 12.363 1.00 157.30 148 ILE A N 1
ATOM 1113 C CA . ILE A 1 148 ? -25.892 -7.129 11.744 1.00 164.19 148 ILE A CA 1
ATOM 1114 C C . ILE A 1 148 ? -25.986 -7.277 10.222 1.00 160.55 148 ILE A C 1
ATOM 1115 O O . ILE A 1 148 ? -26.682 -6.490 9.571 1.00 179.35 148 ILE A O 1
ATOM 1120 N N . LEU A 1 149 ? -25.364 -8.332 9.674 1.00 158.15 149 LEU A N 1
ATOM 1121 C CA . LEU A 1 149 ? -25.448 -8.610 8.241 1.00 167.74 149 LEU A CA 1
ATOM 1122 C C . LEU A 1 149 ? -26.905 -8.797 7.802 1.00 166.97 149 LEU A C 1
ATOM 1123 O O . LEU A 1 149 ? -27.293 -8.273 6.766 1.00 164.87 149 LEU A O 1
ATOM 1128 N N . GLY A 1 150 ? -27.691 -9.572 8.560 1.00 163.57 150 GLY A N 1
ATOM 1129 C CA . GLY A 1 150 ? -29.074 -9.862 8.212 1.00 156.28 150 GLY A CA 1
ATOM 1130 C C . GLY A 1 150 ? -29.937 -8.604 8.118 1.00 152.28 150 GLY A C 1
ATOM 1131 O O . GLY A 1 150 ? -30.646 -8.409 7.138 1.00 161.45 150 GLY A O 1
ATOM 1132 N N . LEU A 1 151 ? -29.862 -7.747 9.137 1.00 144.45 151 LEU A N 1
ATOM 1133 C CA . LEU A 1 151 ? -30.555 -6.471 9.102 1.00 137.41 151 LEU A CA 1
ATOM 1134 C C . LEU A 1 151 ? -30.078 -5.633 7.919 1.00 139.87 151 LEU A C 1
ATOM 1135 O O . LEU A 1 151 ? -30.893 -5.022 7.219 1.00 143.10 151 LEU A O 1
ATOM 1140 N N . ARG A 1 152 ? -28.754 -5.634 7.690 1.00 139.17 152 ARG A N 1
ATOM 1141 C CA . ARG A 1 152 ? -28.156 -4.891 6.589 1.00 136.26 152 ARG A CA 1
ATOM 1142 C C . ARG A 1 152 ? -28.776 -5.319 5.259 1.00 131.86 152 ARG A C 1
ATOM 1143 O O . ARG A 1 152 ? -29.325 -4.473 4.551 1.00 136.14 152 ARG A O 1
ATOM 1151 N N . LEU A 1 153 ? -28.711 -6.622 4.943 1.00 123.12 153 LEU A N 1
ATOM 1152 C CA . LEU A 1 153 ? -29.266 -7.152 3.703 1.00 121.77 153 LEU A CA 1
ATOM 1153 C C . LEU A 1 153 ? -30.752 -6.825 3.590 1.00 118.30 153 LEU A C 1
ATOM 1154 O O . LEU A 1 153 ? -31.233 -6.420 2.540 1.00 113.30 153 LEU A O 1
ATOM 1159 N N . LEU A 1 154 ? -31.511 -7.102 4.642 1.00 122.39 154 LEU A N 1
ATOM 1160 C CA . LEU A 1 154 ? -32.934 -6.860 4.537 1.00 124.07 154 LEU A CA 1
ATOM 1161 C C . LEU A 1 154 ? -33.214 -5.368 4.371 1.00 122.76 154 LEU A C 1
ATOM 1162 O O . LEU A 1 154 ? -34.363 -4.998 4.172 1.00 132.12 154 LEU A O 1
ATOM 1167 N N . CYS A 1 155 ? -32.170 -4.533 4.435 1.00 120.08 155 CYS A N 1
ATOM 1168 C CA . CYS A 1 155 ? -32.351 -3.096 4.353 1.00 121.06 155 CYS A CA 1
ATOM 1169 C C . CYS A 1 155 ? -32.129 -2.671 2.907 1.00 121.71 155 CYS A C 1
ATOM 1170 O O . CYS A 1 155 ? -32.812 -1.795 2.389 1.00 115.46 155 CYS A O 1
ATOM 1173 N N . LEU A 1 156 ? -31.158 -3.335 2.284 1.00 126.45 156 LEU A N 1
ATOM 1174 C CA . LEU A 1 156 ? -30.766 -3.136 0.904 1.00 120.31 156 LEU A CA 1
ATOM 1175 C C . LEU A 1 156 ? -31.748 -3.867 0.007 1.00 115.37 156 LEU A C 1
ATOM 1176 O O . LEU A 1 156 ? -32.334 -3.278 -0.887 1.00 120.77 156 LEU A O 1
ATOM 1181 N N . TYR A 1 157 ? -31.906 -5.163 0.251 1.00 112.53 157 TYR A N 1
ATOM 1182 C CA . TYR A 1 157 ? -32.834 -5.965 -0.512 1.00 108.58 157 TYR A CA 1
ATOM 1183 C C . TY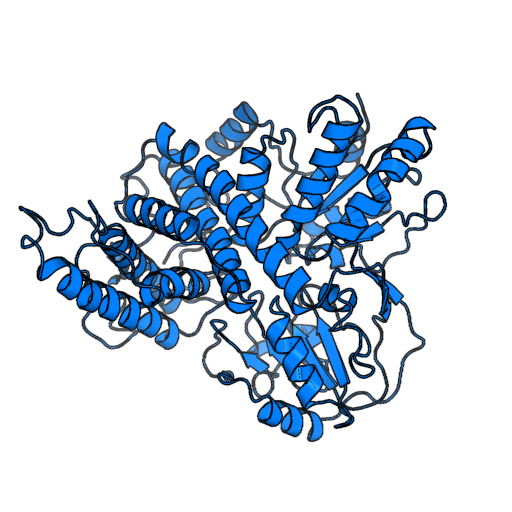R A 1 157 ? -34.186 -5.279 -0.565 1.00 104.34 157 TYR A C 1
ATOM 1184 O O . TYR A 1 157 ? -34.799 -5.228 -1.628 1.00 99.32 157 TYR A O 1
ATOM 1193 N N . GLY A 1 158 ? -34.622 -4.792 0.604 1.00 103.07 158 GLY A N 1
ATOM 1194 C CA . GLY A 1 158 ? -35.869 -4.063 0.754 1.00 108.10 158 GLY A CA 1
ATOM 1195 C C . GLY A 1 158 ? -35.916 -2.822 -0.136 1.00 109.44 158 GLY A C 1
ATOM 1196 O O . GLY A 1 158 ? -36.851 -2.645 -0.914 1.00 110.14 158 GLY A O 1
ATOM 1197 N N . LEU A 1 159 ? -34.906 -1.957 0.001 1.00 106.42 159 LEU A N 1
ATOM 1198 C CA . LEU A 1 159 ? -34.819 -0.740 -0.796 1.00 106.13 159 LEU A CA 1
ATOM 1199 C C . LEU A 1 159 ? -34.877 -1.081 -2.292 1.00 101.40 159 LEU A C 1
ATOM 1200 O O . LEU A 1 159 ? -35.496 -0.369 -3.067 1.00 99.41 159 LEU A O 1
ATOM 1205 N N . LYS A 1 160 ? -34.288 -2.209 -2.688 1.00 99.62 160 LYS A N 1
ATOM 1206 C CA . LYS A 1 160 ? -34.307 -2.671 -4.062 1.00 98.42 160 LYS A CA 1
ATOM 1207 C C . LYS A 1 160 ? -35.753 -2.708 -4.533 1.00 94.55 160 LYS A C 1
ATOM 1208 O O . LYS A 1 160 ? -36.117 -2.062 -5.502 1.00 90.94 160 LYS A O 1
ATOM 1214 N N . GLY A 1 161 ? -36.568 -3.488 -3.824 1.00 97.60 161 GLY A N 1
ATOM 1215 C CA . GLY A 1 161 ? -37.981 -3.618 -4.123 1.00 102.11 161 GLY A CA 1
ATOM 1216 C C . GLY A 1 161 ? -38.660 -2.254 -4.234 1.00 103.93 161 GLY A C 1
ATOM 1217 O O . GLY A 1 161 ? -39.489 -2.043 -5.118 1.00 108.14 161 GLY A O 1
ATOM 1218 N N . ALA A 1 162 ? -38.304 -1.335 -3.328 1.00 99.71 162 ALA A N 1
ATOM 1219 C CA . ALA A 1 162 ? -38.896 -0.011 -3.383 1.00 95.16 162 ALA A CA 1
ATOM 1220 C C . ALA A 1 162 ? -38.517 0.647 -4.704 1.00 97.57 162 ALA A C 1
ATOM 1221 O O . ALA A 1 162 ? -39.357 1.275 -5.341 1.00 103.92 162 ALA A O 1
ATOM 1223 N N . ALA A 1 163 ? -37.248 0.499 -5.114 1.00 101.80 163 ALA A N 1
ATOM 1224 C CA . ALA A 1 163 ? -36.792 1.123 -6.356 1.00 98.87 163 ALA A CA 1
ATOM 1225 C C . ALA A 1 163 ? -37.556 0.541 -7.540 1.00 91.01 163 ALA A C 1
ATOM 1226 O O . ALA A 1 163 ? -37.985 1.264 -8.428 1.00 88.50 163 ALA A O 1
ATOM 1228 N N . ALA A 1 164 ? -37.761 -0.768 -7.531 1.00 86.55 164 ALA A N 1
ATOM 1229 C CA . ALA A 1 164 ? -38.563 -1.326 -8.595 1.00 91.24 164 ALA A CA 1
ATOM 1230 C C . ALA A 1 164 ? -39.862 -0.541 -8.700 1.00 96.23 164 ALA A C 1
ATOM 1231 O O . ALA A 1 164 ? -40.372 -0.334 -9.790 1.00 108.47 164 ALA A O 1
ATOM 1233 N N . TYR A 1 165 ? -40.419 -0.130 -7.563 1.00 94.60 165 TYR A N 1
ATOM 1234 C CA . TYR A 1 165 ? -41.740 0.471 -7.612 1.00 94.78 165 TYR A CA 1
ATOM 1235 C C . TYR A 1 165 ? -41.605 1.927 -7.988 1.00 93.84 165 TYR A C 1
ATOM 1236 O O . TYR A 1 165 ? -42.486 2.474 -8.620 1.00 94.17 165 TYR A O 1
ATOM 1245 N N . MET A 1 166 ? -40.487 2.528 -7.593 1.00 98.08 166 MET A N 1
ATOM 1246 C CA . MET A 1 166 ? -40.168 3.889 -7.982 1.00 104.40 166 MET A CA 1
ATOM 1247 C C . MET A 1 166 ? -40.120 4.014 -9.508 1.00 107.93 166 MET A C 1
ATOM 1248 O O . MET A 1 166 ? -40.673 4.960 -10.084 1.00 106.05 166 MET A O 1
ATOM 1253 N N . GLU A 1 167 ? -39.480 3.018 -10.136 1.00 104.94 167 GLU A N 1
ATOM 1254 C CA . GLU A 1 167 ? -39.343 2.937 -11.574 1.00 107.37 167 GLU A CA 1
ATOM 1255 C C . GLU A 1 167 ? -40.688 2.604 -12.209 1.00 108.43 167 GLU A C 1
ATOM 1256 O O . GLU A 1 167 ? -41.147 3.321 -13.090 1.00 112.59 167 GLU A O 1
ATOM 1262 N N . HIS A 1 168 ? -41.310 1.483 -11.838 1.00 111.21 168 HIS A N 1
ATOM 1263 C CA . HIS A 1 168 ? -42.456 1.122 -12.661 1.00 119.32 168 HIS A CA 1
ATOM 1264 C C . HIS A 1 168 ? -43.679 1.900 -12.193 1.00 109.57 168 HIS A C 1
ATOM 1265 O O . HIS A 1 168 ? -44.822 1.525 -12.491 1.00 104.32 168 HIS A O 1
ATOM 1272 N N . ALA A 1 169 ? -43.323 2.968 -11.453 1.00 100.40 169 ALA A N 1
ATOM 1273 C CA . ALA A 1 169 ? -44.082 4.171 -11.187 1.00 99.81 169 ALA A CA 1
ATOM 1274 C C . ALA A 1 169 ? -43.622 5.150 -12.225 1.00 102.54 169 ALA A C 1
ATOM 1275 O O . ALA A 1 169 ? -44.379 5.469 -13.115 1.00 106.77 169 ALA A O 1
ATOM 1277 N N . HIS A 1 170 ? -42.363 5.577 -12.105 1.00 115.17 170 HIS A N 1
ATOM 1278 C CA . HIS A 1 170 ? -41.802 6.560 -13.028 1.00 126.85 170 HIS A CA 1
ATOM 1279 C C . HIS A 1 170 ? -42.284 6.316 -14.456 1.00 120.74 170 HIS A C 1
ATOM 1280 O O . HIS A 1 170 ? -42.680 7.236 -15.165 1.00 111.64 170 HIS A O 1
ATOM 1287 N N . VAL A 1 171 ? -42.210 5.060 -14.876 1.00 121.26 171 VAL A N 1
ATOM 1288 C CA . VAL A 1 171 ? -42.380 4.792 -16.282 1.00 130.02 171 VAL A CA 1
ATOM 1289 C C . VAL A 1 171 ? -43.840 5.065 -16.613 1.00 126.21 171 VAL A C 1
ATOM 1290 O O . VAL A 1 171 ? -44.143 5.668 -17.640 1.00 127.29 171 VAL A O 1
ATOM 1294 N N . LEU A 1 172 ? -44.714 4.705 -15.668 1.00 131.20 172 LEU A N 1
ATOM 1295 C CA . LEU A 1 172 ? -46.147 4.938 -15.790 1.00 130.73 172 LEU A CA 1
ATOM 1296 C C . LEU A 1 172 ? -46.446 6.409 -15.513 1.00 120.31 172 LEU A C 1
ATOM 1297 O O . LEU A 1 172 ? -47.599 6.787 -15.457 1.00 124.18 172 LEU A O 1
ATOM 1302 N N . GLY A 1 173 ? -45.407 7.230 -15.361 1.00 108.42 173 GLY A N 1
ATOM 1303 C CA . GLY A 1 173 ? -45.612 8.654 -15.486 1.00 108.48 173 GLY A CA 1
ATOM 1304 C C . GLY A 1 173 ? -45.474 9.435 -14.187 1.00 110.55 173 GLY A C 1
ATOM 1305 O O . GLY A 1 173 ? -45.788 10.613 -14.138 1.00 128.05 173 GLY A O 1
ATOM 1306 N N . GLN A 1 174 ? -44.978 8.831 -13.127 1.00 110.89 174 GLN A N 1
ATOM 1307 C CA . GLN A 1 174 ? -44.988 9.610 -11.909 1.00 116.04 174 GLN A CA 1
ATOM 1308 C C . GLN A 1 174 ? -43.733 9.400 -11.077 1.00 115.72 174 GLN A C 1
ATOM 1309 O O . GLN A 1 174 ? -43.291 8.265 -10.895 1.00 115.99 174 GLN A O 1
ATOM 1315 N N . TYR A 1 175 ? -43.232 10.509 -10.508 1.00 117.58 175 TYR A N 1
ATOM 1316 C CA . TYR A 1 175 ? -42.156 10.524 -9.518 1.00 115.82 175 TYR A CA 1
ATOM 1317 C C . TYR A 1 175 ? -42.354 11.698 -8.559 1.00 111.09 175 TYR A C 1
ATOM 1318 O O . TYR A 1 175 ? -43.175 12.595 -8.794 1.00 105.06 175 TYR A O 1
ATOM 1327 N N . ASP A 1 176 ? -41.577 11.677 -7.473 1.00 109.30 176 ASP A N 1
ATOM 1328 C CA . ASP A 1 176 ? -41.472 12.823 -6.587 1.00 115.96 176 ASP A CA 1
ATOM 1329 C C . ASP A 1 176 ? -40.008 12.996 -6.252 1.00 121.26 176 ASP A C 1
ATOM 1330 O O . ASP A 1 176 ? -39.274 12.018 -6.240 1.00 121.76 176 ASP A O 1
ATOM 1335 N N . ASN A 1 177 ? -39.631 14.246 -5.971 1.00 127.28 177 ASN A N 1
ATOM 1336 C CA . ASN A 1 177 ? -38.247 14.606 -5.736 1.00 134.70 177 ASN A CA 1
ATOM 1337 C C . ASN A 1 177 ? -37.899 14.395 -4.271 1.00 133.79 177 ASN A C 1
ATOM 1338 O O . ASN A 1 177 ? -36.759 14.062 -3.979 1.00 146.65 177 ASN A O 1
ATOM 1343 N N . ASP A 1 178 ? -38.849 14.599 -3.348 1.00 134.63 178 ASP A N 1
ATOM 1344 C CA . ASP A 1 178 ? -38.539 14.306 -1.957 1.00 130.33 178 ASP A CA 1
ATOM 1345 C C . ASP A 1 178 ? -38.275 12.813 -1.859 1.00 121.72 178 ASP A C 1
ATOM 1346 O O . ASP A 1 178 ? -37.323 12.433 -1.189 1.00 123.02 178 ASP A O 1
ATOM 1351 N N . ILE A 1 179 ? -39.068 11.987 -2.564 1.00 106.86 179 ILE A N 1
ATOM 1352 C CA . ILE A 1 179 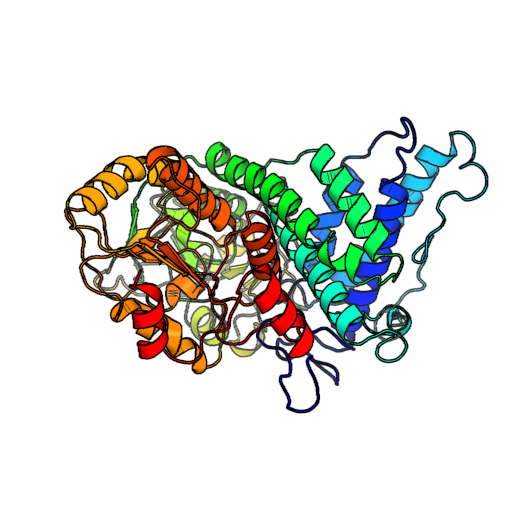? -38.835 10.554 -2.499 1.00 103.68 179 ILE A CA 1
ATOM 1353 C C . ILE A 1 179 ? -37.414 10.246 -2.970 1.00 112.74 179 ILE A C 1
ATOM 1354 O O . ILE A 1 179 ? -36.702 9.453 -2.359 1.00 115.19 179 ILE A O 1
ATOM 1359 N N . TYR A 1 180 ? -37.005 10.904 -4.058 1.00 124.20 180 TYR A N 1
ATOM 1360 C CA . TYR A 1 180 ? -35.700 10.728 -4.689 1.00 132.88 180 TYR A CA 1
ATOM 1361 C C . TYR A 1 180 ? -34.588 11.073 -3.686 1.00 136.23 180 TYR A C 1
ATOM 1362 O O . TYR A 1 180 ? -33.575 10.363 -3.614 1.00 128.67 180 TYR A O 1
ATOM 1371 N N . ALA A 1 181 ? -34.777 12.174 -2.927 1.00 138.96 181 ALA A N 1
ATOM 1372 C CA . ALA A 1 181 ? -33.836 12.611 -1.900 1.00 125.49 181 ALA A CA 1
ATOM 1373 C C . ALA A 1 181 ? -33.647 11.489 -0.900 1.00 122.24 181 ALA A C 1
ATOM 1374 O O . ALA A 1 181 ? -32.519 11.206 -0.527 1.00 125.78 181 ALA A O 1
ATOM 1376 N N . GLN A 1 182 ? -34.765 10.878 -0.486 1.00 120.32 182 GLN A N 1
ATOM 1377 C CA . GLN A 1 182 ? -34.807 9.793 0.485 1.00 120.89 182 GLN A CA 1
ATOM 1378 C C . GLN A 1 182 ? -34.179 8.548 -0.117 1.00 120.18 182 GLN A C 1
ATOM 1379 O O . GLN A 1 182 ? -33.480 7.825 0.585 1.00 122.73 182 GLN A O 1
ATOM 1385 N N . TYR A 1 183 ? -34.435 8.299 -1.406 1.00 122.76 183 TYR A N 1
ATOM 1386 C CA . TYR A 1 183 ? -33.807 7.161 -2.060 1.00 128.60 183 TYR A CA 1
ATOM 1387 C C . TYR A 1 183 ? -32.299 7.332 -1.890 1.00 125.95 183 TYR A C 1
ATOM 1388 O O . TYR A 1 183 ? -31.614 6.463 -1.359 1.00 131.13 183 TYR A O 1
ATOM 1397 N N . HIS A 1 184 ? -31.802 8.503 -2.269 1.00 119.98 184 HIS A N 1
ATOM 1398 C CA . HIS A 1 184 ? -30.368 8.683 -2.343 1.00 126.10 184 HIS A CA 1
ATOM 1399 C C . HIS A 1 184 ? -29.718 8.625 -0.962 1.00 126.17 184 HIS A C 1
ATOM 1400 O O . HIS A 1 184 ? -28.643 8.046 -0.819 1.00 117.93 184 HIS A O 1
ATOM 1407 N N . LYS A 1 185 ? -30.370 9.213 0.046 1.00 128.03 185 LYS A N 1
ATOM 1408 C CA . LYS A 1 185 ? -29.816 9.179 1.387 1.00 131.07 185 LYS A CA 1
ATOM 1409 C C . LYS A 1 185 ? -29.656 7.726 1.795 1.00 129.27 185 LYS A C 1
ATOM 1410 O O . LYS A 1 185 ? -28.564 7.323 2.189 1.00 140.07 185 LYS A O 1
ATOM 1416 N N . ILE A 1 186 ? -30.731 6.944 1.635 1.00 119.04 186 ILE A N 1
ATOM 1417 C CA . ILE A 1 186 ? -30.709 5.574 2.111 1.00 114.03 186 ILE A CA 1
ATOM 1418 C C . ILE A 1 186 ? -29.664 4.777 1.349 1.00 125.03 186 ILE A C 1
ATOM 1419 O O . ILE A 1 186 ? -28.944 3.996 1.965 1.00 142.71 186 ILE A O 1
ATOM 1424 N N . MET A 1 187 ? -29.625 4.949 0.022 1.00 124.77 187 MET A N 1
ATOM 1425 C CA . MET A 1 187 ? -28.694 4.226 -0.826 1.00 122.92 187 MET A CA 1
ATOM 1426 C C . MET A 1 187 ? -27.263 4.621 -0.471 1.00 131.23 187 MET A C 1
ATOM 1427 O O . MET A 1 187 ? -26.410 3.747 -0.355 1.00 132.25 187 MET A O 1
ATOM 1432 N N . ALA A 1 188 ? -27.035 5.929 -0.262 1.00 140.84 188 ALA A N 1
ATOM 1433 C CA . ALA A 1 188 ? -25.748 6.523 0.092 1.00 152.23 188 ALA A CA 1
ATOM 1434 C C . ALA A 1 188 ? -25.204 5.928 1.393 1.00 152.12 188 ALA A C 1
ATOM 1435 O O . ALA A 1 188 ? -24.024 5.591 1.508 1.00 143.76 188 ALA A O 1
ATOM 1437 N N . TRP A 1 189 ? -26.104 5.804 2.369 1.00 154.72 189 TRP A N 1
ATOM 1438 C CA . TRP A 1 189 ? -25.771 5.263 3.672 1.00 152.79 189 TRP A CA 1
ATOM 1439 C C . TRP A 1 189 ? -25.530 3.759 3.586 1.00 148.72 189 TRP A C 1
ATOM 1440 O O . TRP A 1 189 ? -24.714 3.232 4.331 1.00 151.92 189 TRP A O 1
ATOM 1451 N N . LEU A 1 190 ? -26.289 3.058 2.743 1.00 139.86 190 LEU A N 1
ATOM 1452 C CA . LEU A 1 190 ? -26.055 1.641 2.560 1.00 135.76 190 LEU A CA 1
ATOM 1453 C C . LEU A 1 190 ? -24.747 1.473 1.810 1.00 140.09 190 LEU A C 1
ATOM 1454 O O . LEU A 1 190 ? -24.104 0.450 1.951 1.00 157.92 190 LEU A O 1
ATOM 1459 N N . GLY A 1 191 ? -24.343 2.473 1.028 1.00 139.56 191 GLY A N 1
ATOM 1460 C CA . GLY A 1 191 ? -23.065 2.357 0.348 1.00 155.52 191 GLY A CA 1
ATOM 1461 C C . GLY A 1 191 ? -21.945 2.117 1.360 1.00 171.22 191 GLY A C 1
ATOM 1462 O O . GLY A 1 191 ? -21.264 1.088 1.339 1.00 163.50 191 GLY A O 1
ATOM 1463 N N . THR A 1 192 ? -21.787 3.099 2.254 1.00 186.35 192 THR A N 1
ATOM 1464 C CA . THR A 1 192 ? -20.870 3.019 3.373 1.00 182.24 192 THR A CA 1
ATOM 1465 C C . THR A 1 192 ? -21.285 1.802 4.202 1.00 185.61 192 THR A C 1
ATOM 1466 O O . THR A 1 192 ? -22.331 1.822 4.852 1.00 188.87 192 THR A O 1
ATOM 1470 N N . TRP A 1 193 ? -20.460 0.750 4.164 1.00 182.35 193 TRP A N 1
ATOM 1471 C CA . TRP A 1 193 ? -20.806 -0.589 4.639 1.00 179.23 193 TRP A CA 1
ATOM 1472 C C . TRP A 1 193 ? -21.548 -0.603 5.985 1.00 166.62 193 TRP A C 1
ATOM 1473 O O . TRP A 1 193 ? -22.476 -1.381 6.166 1.00 141.80 193 TRP A O 1
ATOM 1484 N N . PRO A 1 194 ? -21.214 0.242 6.986 1.00 175.06 194 PRO A N 1
ATOM 1485 C CA . PRO A 1 194 ? -22.000 0.375 8.210 1.00 175.68 194 PRO A CA 1
ATOM 1486 C C . PRO A 1 194 ? -23.206 -0.465 8.630 1.00 167.04 194 PRO A C 1
ATOM 1487 O O . PRO A 1 194 ? -24.188 -0.674 7.906 1.00 142.61 194 PRO A O 1
ATOM 1491 N N . ALA A 1 195 ? -23.082 -0.853 9.909 1.00 178.75 195 ALA A N 1
ATOM 1492 C CA . ALA A 1 195 ? -23.871 -1.845 10.614 1.00 178.42 195 ALA A CA 1
ATOM 1493 C C . ALA A 1 195 ? -23.869 -1.519 12.107 1.00 167.84 195 ALA A C 1
ATOM 1494 O O . ALA A 1 195 ? -22.896 -1.771 12.801 1.00 156.23 195 ALA A O 1
ATOM 1496 N N . ASP A 1 196 ? -24.999 -0.972 12.556 1.00 167.21 196 ASP A N 1
ATOM 1497 C CA . ASP A 1 196 ? -25.349 -0.570 13.905 1.00 168.07 196 ASP A CA 1
ATOM 1498 C C . ASP A 1 196 ? -26.779 -1.084 14.080 1.00 162.31 196 ASP A C 1
ATOM 1499 O O . ASP A 1 196 ? -27.715 -0.473 13.580 1.00 171.14 196 ASP A O 1
ATOM 1504 N N . MET A 1 197 ? -26.955 -2.253 14.698 1.00 153.60 197 MET A N 1
ATOM 1505 C CA . MET A 1 197 ? -28.252 -2.916 14.660 1.00 154.67 197 MET A CA 1
ATOM 1506 C C . MET A 1 197 ? -29.424 -1.957 14.943 1.00 148.85 197 MET A C 1
ATOM 1507 O O . MET A 1 197 ? -30.548 -2.184 14.494 1.00 140.11 197 MET A O 1
ATOM 1512 N N . ASN A 1 198 ? -29.165 -0.860 15.665 1.00 148.96 198 ASN A N 1
ATOM 1513 C CA . ASN A 1 198 ? -30.215 0.083 15.993 1.00 154.63 198 ASN A CA 1
ATOM 1514 C C . ASN A 1 198 ? -30.637 0.865 14.765 1.00 152.77 198 ASN A C 1
ATOM 1515 O O . ASN A 1 198 ? -31.821 1.092 14.558 1.00 162.40 198 ASN A O 1
ATOM 1520 N N . ALA A 1 199 ? -29.660 1.357 14.008 1.00 150.15 199 ALA A N 1
ATOM 1521 C CA . ALA A 1 199 ? -30.029 2.177 12.871 1.00 151.27 199 ALA A CA 1
ATOM 1522 C C . ALA A 1 199 ? -30.353 1.318 11.649 1.00 145.72 199 ALA A C 1
ATOM 1523 O O . ALA A 1 199 ? -30.983 1.828 10.726 1.00 161.53 199 ALA A O 1
ATOM 1525 N N . LEU A 1 200 ? -29.951 0.036 11.636 1.00 133.12 200 LEU A N 1
ATOM 1526 C CA . LEU A 1 200 ? -30.366 -0.832 10.543 1.00 130.62 200 LEU A CA 1
ATOM 1527 C C . LEU A 1 200 ? -31.854 -1.131 10.645 1.00 135.42 200 LEU A C 1
ATOM 1528 O O . LEU A 1 200 ? -32.574 -1.056 9.641 1.00 154.44 200 LEU A O 1
ATOM 1533 N N . LEU A 1 201 ? -32.314 -1.436 11.856 1.00 137.41 201 LEU A N 1
ATOM 1534 C CA . LEU A 1 201 ? -33.739 -1.666 12.025 1.00 146.71 201 LEU A CA 1
ATOM 1535 C C . LEU A 1 201 ? -34.498 -0.375 11.713 1.00 150.57 201 LEU A C 1
ATOM 1536 O O . LEU A 1 201 ? -35.502 -0.355 10.998 1.00 146.68 201 LEU A O 1
ATOM 1541 N N . GLU A 1 202 ? -33.991 0.711 12.292 1.00 154.94 202 GLU A N 1
ATOM 1542 C CA . GLU A 1 202 ? -34.602 2.021 12.216 1.00 165.99 202 GLU A CA 1
ATOM 1543 C C . GLU A 1 202 ? -34.476 2.596 10.812 1.00 167.70 202 GLU A C 1
ATOM 1544 O O . GLU A 1 202 ? -35.156 3.570 10.510 1.00 176.74 202 GLU A O 1
ATOM 1550 N N . CYS A 1 203 ? -33.570 2.054 9.987 1.00 171.91 203 CYS A N 1
ATOM 1551 C CA . CYS A 1 203 ? -33.568 2.484 8.593 1.00 170.13 203 CYS A CA 1
ATOM 1552 C C . CYS A 1 203 ? -33.975 1.288 7.755 1.00 160.95 203 CYS A C 1
ATOM 1553 O O . CYS A 1 203 ? -33.356 0.951 6.751 1.00 181.82 203 CYS A O 1
ATOM 1556 N N . SER A 1 204 ? -34.948 0.568 8.280 1.00 138.65 204 SER A N 1
ATOM 1557 C CA . SER A 1 204 ? -35.495 -0.560 7.572 1.00 128.98 204 SER A CA 1
ATOM 1558 C C . SER A 1 204 ? -36.983 -0.370 7.698 1.00 117.33 204 SER A C 1
ATOM 1559 O O . SER A 1 204 ? -37.733 -0.999 6.975 1.00 110.49 204 SER A O 1
ATOM 1562 N N . MET A 1 205 ? -37.337 0.444 8.696 1.00 121.34 205 MET A N 1
ATOM 1563 C CA . MET A 1 205 ? -38.674 0.965 8.906 1.00 139.05 205 MET A CA 1
ATOM 1564 C C . MET A 1 205 ? -38.850 2.208 8.049 1.00 143.08 205 MET A C 1
ATOM 1565 O O . MET A 1 205 ? -39.976 2.569 7.718 1.00 154.30 205 MET A O 1
ATOM 1570 N N . GLU A 1 206 ? -37.753 2.913 7.779 1.00 135.82 206 GLU A N 1
ATOM 1571 C CA . GLU A 1 206 ? -37.895 4.181 7.104 1.00 134.25 206 GLU A CA 1
ATOM 1572 C C . GLU A 1 206 ? -37.987 3.900 5.620 1.00 129.53 206 GLU A C 1
ATOM 1573 O O . GLU A 1 206 ? -38.662 4.652 4.906 1.00 138.95 206 GLU A O 1
ATOM 1579 N N . ILE A 1 207 ? -37.317 2.817 5.194 1.00 113.59 207 ILE A N 1
ATOM 1580 C CA . ILE A 1 207 ? -37.605 2.279 3.873 1.00 110.28 207 ILE A CA 1
ATOM 1581 C C . ILE A 1 207 ? -39.099 1.925 3.749 1.00 109.82 207 ILE A C 1
ATOM 1582 O O . ILE A 1 207 ? -39.735 2.142 2.727 1.00 104.11 207 ILE A O 1
ATOM 1587 N N . GLY A 1 208 ? -39.685 1.373 4.806 1.00 113.31 208 GLY A N 1
ATOM 1588 C CA . GLY A 1 208 ? -41.107 1.078 4.822 1.00 106.32 208 GLY A CA 1
ATOM 1589 C C . GLY A 1 208 ? -41.925 2.335 4.557 1.00 105.02 208 GLY A C 1
ATOM 1590 O O . GLY A 1 208 ? -42.836 2.330 3.741 1.00 102.57 208 GLY A O 1
ATOM 1591 N N . GLN A 1 209 ? -41.560 3.425 5.240 1.00 117.31 209 GLN A N 1
ATOM 1592 C CA . GLN A 1 209 ? -42.252 4.704 5.097 1.00 126.96 209 GLN A CA 1
ATOM 1593 C C . GLN A 1 209 ? -42.177 5.156 3.644 1.00 118.99 209 GLN A C 1
ATOM 1594 O O . GLN A 1 209 ? -43.187 5.524 3.021 1.00 116.04 209 GLN A O 1
ATOM 1600 N N . MET A 1 210 ? -40.938 5.114 3.139 1.00 107.43 210 MET A N 1
ATOM 1601 C CA . MET A 1 210 ? -40.662 5.625 1.816 1.00 100.89 210 MET A CA 1
ATOM 1602 C C . MET A 1 210 ? -41.393 4.738 0.819 1.00 99.86 210 MET A C 1
ATOM 1603 O O . MET A 1 210 ? -41.972 5.242 -0.132 1.00 100.31 210 MET A O 1
ATOM 1608 N N . ASN A 1 211 ? -41.378 3.417 1.033 1.00 98.22 211 ASN A N 1
ATOM 1609 C CA . ASN A 1 211 ? -41.911 2.539 0.006 1.00 94.86 211 ASN A CA 1
ATOM 1610 C C . ASN A 1 211 ? -43.387 2.869 -0.149 1.00 97.14 211 ASN A C 1
ATOM 1611 O O . ASN A 1 211 ? -43.926 2.842 -1.247 1.00 105.09 211 ASN A O 1
ATOM 1616 N N . PHE A 1 212 ? -44.029 3.195 0.971 1.00 98.92 212 PHE A N 1
ATOM 1617 C CA . PHE A 1 212 ? -45.426 3.572 0.899 1.00 96.63 212 PHE A CA 1
ATOM 1618 C C . PHE A 1 212 ? -45.558 4.864 0.096 1.00 91.80 212 PHE A C 1
ATOM 1619 O O . PHE A 1 212 ? -46.452 4.987 -0.731 1.00 83.55 212 PHE A O 1
ATOM 1627 N N . LYS A 1 213 ? -44.646 5.820 0.301 1.00 92.23 213 LYS A N 1
ATOM 1628 C CA . LYS A 1 213 ? -44.799 7.055 -0.442 1.00 95.96 213 LYS A CA 1
ATOM 1629 C C . LYS A 1 213 ? -44.904 6.660 -1.907 1.00 96.80 213 LYS A C 1
ATOM 1630 O O . LYS A 1 213 ? -45.837 7.047 -2.606 1.00 104.82 213 LYS A O 1
ATOM 1636 N N . VAL A 1 214 ? -43.947 5.834 -2.335 1.00 92.46 214 VAL A N 1
ATOM 1637 C CA . VAL A 1 214 ? -43.748 5.570 -3.747 1.00 90.08 214 VAL A CA 1
ATOM 1638 C C . VAL A 1 214 ? -44.831 4.618 -4.250 1.00 89.32 214 VAL A C 1
ATOM 1639 O O . VAL A 1 214 ? -45.269 4.754 -5.377 1.00 92.04 214 VAL A O 1
ATOM 1643 N N . MET A 1 215 ? -45.332 3.699 -3.423 1.00 91.56 215 MET A N 1
ATOM 1644 C CA . MET A 1 215 ? -46.464 2.913 -3.896 1.00 93.23 215 MET A CA 1
ATOM 1645 C C . MET A 1 215 ? -47.659 3.852 -4.021 1.00 91.17 215 MET A C 1
ATOM 1646 O O . MET A 1 215 ? -48.555 3.590 -4.818 1.00 84.42 215 MET A O 1
ATOM 1651 N N . SER A 1 216 ? -47.606 4.954 -3.251 1.00 92.02 216 SER A N 1
ATOM 1652 C CA . SER A 1 216 ? -48.626 5.994 -3.187 1.00 96.10 216 SER A CA 1
ATOM 1653 C C . SER A 1 216 ? -48.898 6.525 -4.588 1.00 99.00 216 SER A C 1
ATOM 1654 O O . SER A 1 216 ? -50.018 6.524 -5.130 1.00 102.77 216 SER A O 1
ATOM 1657 N N . ILE A 1 217 ? -47.763 6.966 -5.110 1.00 94.78 217 ILE A N 1
ATOM 1658 C CA . ILE A 1 217 ? -47.461 7.580 -6.370 1.00 91.52 217 ILE A CA 1
ATOM 1659 C C . ILE A 1 217 ? -47.558 6.590 -7.520 1.00 90.44 217 ILE A C 1
ATOM 1660 O O . ILE A 1 217 ? -47.858 7.011 -8.617 1.00 90.86 217 ILE A O 1
ATOM 1665 N N . LEU A 1 218 ? -47.196 5.323 -7.326 1.00 89.61 218 LEU A N 1
ATOM 1666 C CA . LEU A 1 218 ? -47.335 4.384 -8.420 1.00 94.11 218 LEU A CA 1
ATOM 1667 C C . LEU A 1 218 ? -48.811 4.004 -8.616 1.00 105.96 218 LEU A C 1
ATOM 1668 O O . LEU A 1 218 ? -49.261 3.896 -9.753 1.00 107.42 218 LEU A O 1
ATOM 1673 N N . ASP A 1 219 ? -49.585 3.803 -7.533 1.00 118.22 219 ASP A N 1
ATOM 1674 C CA . ASP A 1 219 ? -51.025 3.578 -7.681 1.00 119.92 219 ASP A CA 1
ATOM 1675 C C . ASP A 1 219 ? -51.610 4.868 -8.232 1.00 108.30 219 ASP A C 1
ATOM 1676 O O . ASP A 1 219 ? -52.743 4.912 -8.681 1.00 109.49 219 ASP A O 1
ATOM 1681 N N . ALA A 1 220 ? -50.834 5.929 -8.129 1.00 94.74 220 ALA A N 1
ATOM 1682 C CA . ALA A 1 220 ? -51.338 7.167 -8.645 1.00 94.19 220 ALA A CA 1
ATOM 1683 C C . ALA A 1 220 ? -51.273 7.143 -10.176 1.00 96.24 220 ALA A C 1
ATOM 1684 O O . ALA A 1 220 ? -52.203 7.567 -10.844 1.00 96.24 220 ALA A O 1
ATOM 1686 N N . GLY A 1 221 ? -50.156 6.656 -10.724 1.00 98.03 221 GLY A N 1
ATOM 1687 C CA . GLY A 1 221 ? -49.906 6.461 -12.145 1.00 96.77 221 GLY A CA 1
ATOM 1688 C C . GLY A 1 221 ? -50.882 5.511 -12.833 1.00 93.00 221 GLY A C 1
ATOM 1689 O O . GLY A 1 221 ? -51.561 5.888 -13.766 1.00 94.60 221 GLY A O 1
ATOM 1690 N N . GLU A 1 222 ? -50.982 4.285 -12.361 1.00 90.40 222 GLU A N 1
ATOM 1691 C CA . GLU A 1 222 ? -51.933 3.352 -12.931 1.00 95.24 222 GLU A CA 1
ATOM 1692 C C . GLU A 1 222 ? -53.358 3.908 -13.037 1.00 97.02 222 GLU A C 1
ATOM 1693 O O . GLU A 1 222 ? -54.065 3.645 -13.995 1.00 101.01 222 GLU A O 1
ATOM 1699 N N . THR A 1 223 ? -53.849 4.604 -12.025 1.00 100.59 223 THR A N 1
ATOM 1700 C CA . THR A 1 223 ? -55.234 5.036 -12.060 1.00 104.30 223 THR A CA 1
ATOM 1701 C C . THR A 1 223 ? -55.397 6.140 -13.079 1.00 102.78 223 THR A C 1
ATOM 1702 O O . THR A 1 223 ? -56.452 6.253 -13.671 1.00 102.85 223 THR A O 1
ATOM 1706 N N . GLY A 1 224 ? -54.362 6.969 -13.224 1.00 101.92 224 GLY A N 1
ATOM 1707 C CA . GLY A 1 224 ? -54.475 8.185 -14.010 1.00 111.01 224 GLY A CA 1
ATOM 1708 C C . GLY A 1 224 ? -54.191 7.924 -15.480 1.00 114.25 224 GLY A C 1
ATOM 1709 O O . GLY A 1 224 ? -54.728 8.602 -16.356 1.00 121.48 224 GLY A O 1
ATOM 1710 N N . LYS A 1 225 ? -53.343 6.929 -15.721 1.00 115.32 225 LYS A N 1
ATOM 1711 C CA . LYS A 1 225 ? -53.016 6.553 -17.077 1.00 117.61 225 LYS A CA 1
ATOM 1712 C C . LYS A 1 225 ? -54.187 5.776 -17.676 1.00 116.56 225 LYS A C 1
ATOM 1713 O O . LYS A 1 225 ? -54.739 6.245 -18.660 1.00 130.48 225 LYS A O 1
ATOM 1719 N N . TYR A 1 226 ? -54.629 4.682 -17.028 1.00 98.39 226 TYR A N 1
ATOM 1720 C CA . TYR A 1 226 ? -55.592 3.750 -17.610 1.00 94.33 226 TYR A CA 1
ATOM 1721 C C . TYR A 1 226 ? -56.876 3.551 -16.807 1.00 93.99 226 TYR A C 1
ATOM 1722 O O . TYR A 1 226 ? -57.473 2.480 -16.869 1.00 92.18 226 TYR A O 1
ATOM 1731 N N . GLY A 1 227 ? -57.301 4.550 -16.036 1.00 97.65 227 GLY A N 1
ATOM 1732 C CA . GLY A 1 227 ? -58.559 4.451 -15.307 1.00 101.95 227 GLY A CA 1
ATOM 1733 C C . GLY A 1 227 ? -58.449 3.796 -13.926 1.00 103.80 227 GLY A C 1
ATOM 1734 O O . GLY A 1 227 ? -57.367 3.384 -13.483 1.00 100.68 227 GLY A O 1
ATOM 1735 N N . HIS A 1 228 ? -59.596 3.737 -13.238 1.00 103.54 228 HIS A N 1
ATOM 1736 C CA . HIS A 1 228 ? -59.649 3.036 -11.972 1.00 106.36 228 HIS A CA 1
ATOM 1737 C C . HIS A 1 228 ? -60.218 1.638 -12.180 1.00 105.36 228 HIS A C 1
ATOM 1738 O O . HIS A 1 228 ? -61.358 1.508 -12.610 1.00 104.23 228 HIS A O 1
ATOM 1745 N N . PRO A 1 229 ? -59.459 0.558 -11.882 1.00 104.19 229 PRO A N 1
ATOM 1746 C CA . PRO A 1 229 ? -59.931 -0.802 -12.133 1.00 98.53 229 PRO A CA 1
ATOM 1747 C C . PRO A 1 229 ? -61.279 -0.922 -11.458 1.00 95.60 229 PRO A C 1
ATOM 1748 O O . PRO A 1 229 ? -61.418 -0.537 -10.295 1.00 94.90 229 PRO A O 1
ATOM 1752 N N . THR A 1 230 ? -62.262 -1.315 -12.267 1.00 95.33 230 THR A N 1
ATOM 1753 C CA . THR A 1 230 ? -63.552 -1.729 -11.755 1.00 102.81 230 THR A CA 1
ATOM 1754 C C . THR A 1 230 ? -63.621 -3.226 -11.948 1.00 95.66 230 THR A C 1
ATOM 1755 O O . THR A 1 230 ? -62.819 -3.767 -12.693 1.00 84.22 230 THR A O 1
ATOM 1759 N N . PRO A 1 231 ? -64.586 -3.898 -11.283 1.00 102.95 231 PRO A N 1
ATOM 1760 C CA . PRO A 1 231 ? -64.478 -5.316 -10.982 1.00 101.69 231 PRO A CA 1
ATOM 1761 C C . PRO A 1 231 ? -64.816 -5.800 -12.369 1.00 96.58 231 PRO A C 1
ATOM 1762 O O . PRO A 1 231 ? -65.505 -5.098 -13.100 1.00 91.28 231 PRO A O 1
ATOM 1766 N N . THR A 1 232 ? -64.247 -6.946 -12.711 1.00 97.14 232 THR A N 1
ATOM 1767 C CA . THR A 1 232 ? -64.214 -7.388 -14.083 1.00 97.75 232 THR A CA 1
ATOM 1768 C C . THR A 1 232 ? -63.841 -8.859 -14.049 1.00 100.36 232 THR A C 1
ATOM 1769 O O . THR A 1 232 ? -63.113 -9.275 -13.144 1.00 100.59 232 THR A O 1
ATOM 1773 N N . GLN A 1 233 ? -64.448 -9.611 -14.980 1.00 100.99 233 GLN A N 1
ATOM 1774 C CA . GLN A 1 233 ? -64.247 -11.037 -15.151 1.00 94.09 233 GLN A CA 1
ATOM 1775 C C . GLN A 1 233 ? -63.349 -11.277 -16.352 1.00 84.01 233 GLN A C 1
ATOM 1776 O O . GLN A 1 233 ? -63.568 -10.677 -17.383 1.00 82.41 233 GLN A O 1
ATOM 1782 N N . VAL A 1 234 ? -62.370 -12.166 -16.185 1.00 80.47 234 VAL A N 1
ATOM 1783 C CA . VAL A 1 234 ? -61.354 -12.492 -17.170 1.00 81.43 234 VAL A CA 1
ATOM 1784 C C . VAL A 1 234 ? -61.459 -13.962 -17.544 1.00 83.38 234 VAL A C 1
ATOM 1785 O O . VAL A 1 234 ? -61.459 -14.839 -16.687 1.00 83.70 234 VAL A O 1
ATOM 1789 N N . ASN A 1 235 ? -61.476 -14.199 -18.850 1.00 89.01 235 ASN A N 1
ATOM 1790 C CA . ASN A 1 235 ? -61.430 -15.544 -19.371 1.00 96.87 235 ASN A CA 1
ATOM 1791 C C . ASN A 1 235 ? -60.011 -16.049 -19.181 1.00 96.06 235 ASN A C 1
ATOM 1792 O O . ASN A 1 235 ? -59.048 -15.337 -19.453 1.00 100.09 235 ASN A O 1
ATOM 1797 N N . VAL A 1 236 ? -59.888 -17.283 -18.706 1.00 92.76 236 VAL A N 1
ATOM 1798 C CA . VAL A 1 236 ? -58.554 -17.815 -18.574 1.00 93.46 236 VAL A CA 1
ATOM 1799 C C . VAL A 1 236 ? -58.405 -18.930 -19.567 1.00 98.74 236 VAL A C 1
ATOM 1800 O O . VAL A 1 236 ? -57.556 -19.791 -19.355 1.00 106.52 236 VAL A O 1
ATOM 1804 N N . LYS A 1 237 ? -59.288 -18.951 -20.561 1.00 101.11 237 LYS A N 1
ATOM 1805 C CA . LYS A 1 237 ? -59.151 -19.978 -21.568 1.00 105.44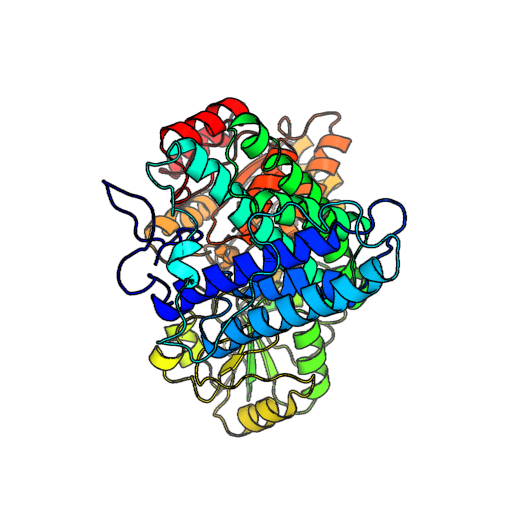 237 LYS A CA 1
ATOM 1806 C C . LYS A 1 237 ? -58.576 -19.391 -22.853 1.00 109.90 237 LYS A C 1
ATOM 1807 O O . LYS A 1 237 ? -58.464 -18.167 -23.050 1.00 103.85 237 LYS A O 1
ATOM 1813 N N . ALA A 1 238 ? -58.172 -20.318 -23.716 1.00 110.17 238 ALA A N 1
ATOM 1814 C CA . ALA A 1 238 ? -57.634 -19.894 -24.987 1.00 117.33 238 ALA A CA 1
ATOM 1815 C C . ALA A 1 238 ? -58.770 -19.562 -25.962 1.00 110.08 238 ALA A C 1
ATOM 1816 O O . ALA A 1 238 ? -59.910 -19.988 -25.749 1.00 102.02 238 ALA A O 1
ATOM 1818 N N . THR A 1 239 ? -58.443 -18.807 -27.030 1.00 96.66 239 THR A N 1
ATOM 1819 C CA . THR A 1 239 ? -59.440 -18.368 -27.992 1.00 95.31 239 THR A CA 1
ATOM 1820 C C . THR A 1 239 ? -58.826 -18.223 -29.373 1.00 98.46 239 THR A C 1
ATOM 1821 O O . THR A 1 239 ? -57.834 -17.503 -29.525 1.00 102.29 239 THR A O 1
ATOM 1825 N N . ALA A 1 240 ? -59.465 -18.869 -30.363 1.00 95.71 240 ALA A N 1
ATOM 1826 C CA . ALA A 1 240 ? -59.390 -18.437 -31.751 1.00 96.67 240 ALA A CA 1
ATOM 1827 C C . ALA A 1 240 ? -57.953 -18.451 -32.281 1.00 102.67 240 ALA A C 1
ATOM 1828 O O . ALA A 1 240 ? -57.266 -19.462 -32.232 1.00 105.75 240 ALA A O 1
ATOM 1830 N N . GLY A 1 241 ? -57.513 -17.306 -32.814 1.00 112.99 241 GLY A N 1
ATOM 1831 C CA . GLY A 1 241 ? -56.339 -17.252 -33.674 1.00 117.79 241 GLY A CA 1
ATOM 1832 C C . GLY A 1 241 ? -55.122 -16.686 -32.952 1.00 115.03 241 GLY A C 1
ATOM 1833 O O . GLY A 1 241 ? -55.053 -16.802 -31.725 1.00 112.67 241 GLY A O 1
ATOM 1834 N N . LYS A 1 242 ? -54.229 -16.056 -33.751 1.00 111.08 242 LYS A N 1
ATOM 1835 C CA . LYS A 1 242 ? -52.864 -15.657 -33.427 1.00 112.67 242 LYS A CA 1
ATOM 1836 C C . LYS A 1 242 ? -52.783 -14.731 -32.220 1.00 117.41 242 LYS A C 1
ATOM 1837 O O . LYS A 1 242 ? -53.670 -13.910 -32.007 1.00 120.06 242 LYS A O 1
ATOM 1843 N N . CYS A 1 243 ? -51.671 -14.844 -31.471 1.00 114.49 243 CYS A N 1
ATOM 1844 C CA . CYS A 1 243 ? -51.593 -14.286 -30.130 1.00 107.93 243 CYS A CA 1
ATOM 1845 C C . CYS A 1 243 ? -50.149 -13.981 -29.767 1.00 109.43 243 CYS A C 1
ATOM 1846 O O . CYS A 1 243 ? -49.213 -14.630 -30.235 1.00 122.12 243 CYS A O 1
ATOM 1849 N N . ILE A 1 244 ? -50.011 -12.939 -28.948 1.00 108.84 244 ILE A N 1
ATOM 1850 C CA . ILE A 1 244 ? -48.789 -12.534 -28.271 1.00 104.51 244 ILE A CA 1
ATOM 1851 C C . ILE A 1 244 ? -49.107 -12.555 -26.780 1.00 105.99 244 ILE A C 1
ATOM 1852 O O . ILE A 1 244 ? -50.079 -11.912 -26.380 1.00 105.34 244 ILE A O 1
ATOM 1857 N N . LEU A 1 245 ? -48.310 -13.245 -25.951 1.00 103.47 245 LEU A N 1
ATOM 1858 C CA . LEU A 1 245 ? -48.563 -13.058 -24.525 1.00 90.55 245 LEU A CA 1
ATOM 1859 C C . LEU A 1 245 ? -47.448 -12.240 -23.888 1.00 84.04 245 LEU A C 1
ATOM 1860 O O . LEU A 1 245 ? -46.279 -12.384 -24.254 1.00 78.31 245 LEU A O 1
ATOM 1865 N N . ILE A 1 246 ? -47.919 -11.319 -23.031 1.00 81.92 246 ILE A N 1
ATOM 1866 C CA . ILE A 1 246 ? -47.184 -10.274 -22.331 1.00 81.28 246 ILE A CA 1
ATOM 1867 C C . ILE A 1 246 ? -47.343 -10.532 -20.833 1.00 85.89 246 ILE A C 1
ATOM 1868 O O . ILE A 1 246 ? -48.458 -10.761 -20.341 1.00 87.56 246 ILE A O 1
ATOM 1873 N N . SER A 1 247 ? -46.193 -10.595 -20.152 1.00 87.13 247 SER A N 1
ATOM 1874 C CA . SER A 1 247 ? -46.100 -10.989 -18.761 1.00 95.33 247 SER A CA 1
ATOM 1875 C C . SER A 1 247 ? -45.367 -9.874 -18.031 1.00 100.04 247 SER A C 1
ATOM 1876 O O . SER A 1 247 ? -44.527 -9.244 -18.656 1.00 104.77 247 SER A O 1
ATOM 1879 N N . GLY A 1 248 ? -45.571 -9.716 -16.715 1.00 101.44 248 GLY A N 1
ATOM 1880 C CA . GLY A 1 248 ? -44.760 -8.760 -15.969 1.00 102.52 248 GLY A CA 1
ATOM 1881 C C . GLY A 1 248 ? -45.643 -7.691 -15.344 1.00 104.65 248 GLY A C 1
ATOM 1882 O O . GLY A 1 248 ? -46.786 -7.993 -15.055 1.00 121.24 248 GLY A O 1
ATOM 1883 N N . HIS A 1 249 ? -45.183 -6.443 -15.218 1.00 101.49 249 HIS A N 1
ATOM 1884 C CA . HIS A 1 249 ? -45.984 -5.527 -14.420 1.00 115.60 249 HIS A CA 1
ATOM 1885 C C . HIS A 1 249 ? -46.345 -4.205 -15.113 1.00 120.26 249 HIS A C 1
ATOM 1886 O O . HIS A 1 249 ? -46.995 -3.363 -14.480 1.00 138.47 249 HIS A O 1
ATOM 1893 N N . ASP A 1 250 ? -45.850 -3.971 -16.342 1.00 116.51 250 ASP A N 1
ATOM 1894 C CA . ASP A 1 250 ? -45.887 -2.642 -16.952 1.00 112.46 250 ASP A CA 1
ATOM 1895 C C . ASP A 1 250 ? -47.112 -2.512 -17.845 1.00 96.49 250 ASP A C 1
ATOM 1896 O O . ASP A 1 250 ? -47.172 -3.144 -18.891 1.00 91.40 250 ASP A O 1
ATOM 1901 N N . LEU A 1 251 ? -48.054 -1.664 -17.430 1.00 86.24 251 LEU A N 1
ATOM 1902 C CA . LEU A 1 251 ? -49.310 -1.527 -18.142 1.00 84.21 251 LEU A CA 1
ATOM 1903 C C . LEU A 1 251 ? -49.138 -0.710 -19.416 1.00 88.25 251 LEU A C 1
ATOM 1904 O O . LEU A 1 251 ? -49.919 -0.879 -20.349 1.00 87.67 251 LEU A O 1
ATOM 1909 N N . LYS A 1 252 ? -48.123 0.166 -19.432 1.00 96.10 252 LYS A N 1
ATOM 1910 C CA . LYS A 1 252 ? -47.788 1.019 -20.565 1.00 99.94 252 LYS A CA 1
ATOM 1911 C C . LYS A 1 252 ? -47.598 0.132 -21.792 1.00 99.02 252 LYS A C 1
ATOM 1912 O O . LYS A 1 252 ? -48.257 0.320 -22.813 1.00 92.73 252 LYS A O 1
ATOM 1918 N N . ASP A 1 253 ? -46.752 -0.888 -21.622 1.00 97.79 253 ASP A N 1
ATOM 1919 C CA . ASP A 1 253 ? -46.388 -1.802 -22.684 1.00 97.89 253 ASP A CA 1
ATOM 1920 C C . ASP A 1 253 ? -47.618 -2.565 -23.158 1.00 94.72 253 ASP A C 1
ATOM 1921 O O . ASP A 1 253 ? -47.743 -2.896 -24.333 1.00 98.46 253 ASP A O 1
ATOM 1926 N N . LEU A 1 254 ? -48.571 -2.800 -22.265 1.00 88.68 254 LEU A N 1
ATOM 1927 C CA . LEU A 1 254 ? -49.736 -3.494 -22.760 1.00 86.35 254 LEU A CA 1
ATOM 1928 C C . LEU A 1 254 ? -50.638 -2.535 -23.531 1.00 89.37 254 LEU A C 1
ATOM 1929 O O . LEU A 1 254 ? -51.309 -2.972 -24.443 1.00 91.24 254 LEU A O 1
ATOM 1934 N N . TYR A 1 255 ? -50.728 -1.270 -23.116 1.00 89.84 255 TYR A N 1
ATOM 1935 C CA . TYR A 1 255 ? -51.605 -0.347 -23.803 1.00 93.48 255 TYR A CA 1
ATOM 1936 C C . TYR A 1 255 ? -51.042 -0.095 -25.184 1.00 93.74 255 TYR A C 1
ATOM 1937 O O . TYR A 1 255 ? -51.807 0.053 -26.122 1.00 108.54 255 TYR A O 1
ATOM 1946 N N . ASN A 1 256 ? -49.717 -0.071 -25.296 1.00 90.79 256 ASN A N 1
ATOM 1947 C CA . ASN A 1 256 ? -49.144 0.079 -26.620 1.00 99.45 256 ASN A CA 1
ATOM 1948 C C . ASN A 1 256 ? -49.351 -1.195 -27.420 1.00 103.65 256 ASN A C 1
ATOM 1949 O O . ASN A 1 256 ? -49.891 -1.123 -28.520 1.00 124.06 256 ASN A O 1
ATOM 1954 N N . LEU A 1 257 ? -48.913 -2.338 -26.874 1.00 97.23 257 LEU A N 1
ATOM 1955 C CA . LEU A 1 257 ? -48.979 -3.568 -27.644 1.00 95.83 257 LEU A CA 1
ATOM 1956 C C . LEU A 1 257 ? -50.435 -3.746 -28.089 1.00 94.79 257 LEU A C 1
ATOM 1957 O O . LEU A 1 257 ? -50.725 -4.386 -29.087 1.00 90.94 257 LEU A O 1
ATOM 1962 N N . LEU A 1 258 ? -51.361 -3.085 -27.395 1.00 93.33 258 LEU A N 1
ATOM 1963 C CA . LEU A 1 258 ? -52.766 -3.232 -27.705 1.00 93.33 258 LEU A CA 1
ATOM 1964 C C . LEU A 1 258 ? -53.113 -2.356 -28.883 1.00 100.11 258 LEU A C 1
ATOM 1965 O O . LEU A 1 258 ? -53.682 -2.885 -29.814 1.00 115.35 258 LEU A O 1
ATOM 1970 N N . GLU A 1 259 ? -52.790 -1.060 -28.835 1.00 103.99 259 GLU A N 1
ATOM 1971 C CA . GLU A 1 259 ? -53.078 -0.207 -29.974 1.00 110.97 259 GLU A CA 1
ATOM 1972 C C . GLU A 1 259 ? -52.438 -0.807 -31.212 1.00 113.99 259 GLU A C 1
ATOM 1973 O O . GLU A 1 259 ? -53.117 -1.043 -32.195 1.00 127.89 259 GLU A O 1
ATOM 1979 N N . GLN A 1 260 ? -51.135 -1.067 -31.149 1.00 107.89 260 GLN A N 1
ATOM 1980 C CA . GLN A 1 260 ? -50.433 -1.591 -32.301 1.00 110.86 260 GLN A CA 1
ATOM 1981 C C . GLN A 1 260 ? -51.112 -2.832 -32.876 1.00 116.13 260 GLN A C 1
ATOM 1982 O O . GLN A 1 260 ? -51.226 -2.963 -34.087 1.00 139.57 260 GLN A O 1
ATOM 1988 N N . THR A 1 261 ? -51.613 -3.730 -32.038 1.00 114.41 261 THR A N 1
ATOM 1989 C CA . THR A 1 261 ? -52.289 -4.886 -32.604 1.00 114.96 261 THR A CA 1
ATOM 1990 C C . THR A 1 261 ? -53.781 -4.622 -32.817 1.00 115.79 261 THR A C 1
ATOM 1991 O O . THR A 1 261 ? -54.556 -5.554 -33.001 1.00 118.03 261 THR A O 1
ATOM 1995 N N . GLU A 1 262 ? -54.195 -3.357 -32.792 1.00 117.99 262 GLU A N 1
ATOM 1996 C CA . GLU A 1 262 ? -55.614 -3.040 -32.810 1.00 120.91 262 GLU A CA 1
ATOM 1997 C C . GLU A 1 262 ? -56.158 -3.453 -34.161 1.00 120.89 262 GLU A C 1
ATOM 1998 O O . GLU A 1 262 ? -55.876 -2.802 -35.159 1.00 124.41 262 GLU A O 1
ATOM 2004 N N . GLY A 1 263 ? -56.905 -4.554 -34.175 1.00 123.27 263 GLY A N 1
ATOM 2005 C CA . GLY A 1 263 ? -57.528 -4.974 -35.415 1.00 128.94 263 GLY A CA 1
ATOM 2006 C C . GLY A 1 263 ? -56.518 -5.509 -36.429 1.00 127.32 263 GLY A C 1
ATOM 2007 O O . GLY A 1 263 ? -56.892 -5.856 -37.549 1.00 134.33 263 GLY A O 1
ATOM 2008 N N . THR A 1 264 ? -55.248 -5.599 -36.024 1.00 118.78 264 THR A N 1
ATOM 2009 C CA . THR A 1 264 ? -54.303 -6.453 -36.715 1.00 117.44 264 THR A CA 1
ATOM 2010 C C . THR A 1 264 ? -54.782 -7.905 -36.736 1.00 118.72 264 THR A C 1
ATOM 2011 O O . THR A 1 264 ? -54.372 -8.700 -37.582 1.00 119.32 264 THR A O 1
ATOM 2015 N N . GLY A 1 265 ? -55.638 -8.248 -35.771 1.00 123.50 265 GLY A N 1
ATOM 2016 C CA . GLY A 1 265 ? -56.303 -9.538 -35.766 1.00 119.67 265 GLY A CA 1
ATOM 2017 C C . GLY A 1 265 ? -55.474 -10.541 -34.985 1.00 113.03 265 GLY A C 1
ATOM 2018 O O . GLY A 1 265 ? -55.865 -11.690 -34.794 1.00 114.66 265 GLY A O 1
ATOM 2019 N N . VAL A 1 266 ? -54.306 -10.081 -34.557 1.00 106.78 266 VAL A N 1
ATOM 2020 C CA . VAL A 1 266 ? -53.638 -10.831 -33.525 1.00 111.12 266 VAL A CA 1
ATOM 2021 C C . VAL A 1 266 ? -54.197 -10.367 -32.172 1.00 116.36 266 VAL A C 1
ATOM 2022 O O . VAL A 1 266 ? -54.689 -9.241 -32.028 1.00 113.60 266 VAL A O 1
ATOM 2026 N N . ASN A 1 267 ? -54.187 -11.301 -31.206 1.00 115.48 267 ASN A N 1
ATOM 2027 C CA . ASN A 1 267 ? -54.817 -11.174 -29.902 1.00 104.72 267 ASN A CA 1
ATOM 2028 C C . ASN A 1 267 ? -53.737 -11.043 -28.835 1.00 99.09 267 ASN A C 1
ATOM 2029 O O . ASN A 1 267 ? -52.640 -11.570 -29.020 1.00 105.08 267 ASN A O 1
ATOM 2034 N N . VAL A 1 268 ? -54.086 -10.392 -27.716 1.00 86.67 268 VAL A N 1
ATOM 2035 C CA . VAL A 1 268 ? -53.194 -10.257 -26.583 1.00 86.01 268 VAL A CA 1
ATOM 2036 C C . VAL A 1 268 ? -53.656 -11.191 -25.463 1.00 89.99 268 VAL A C 1
ATOM 2037 O O . VAL A 1 268 ? -54.836 -11.209 -25.130 1.00 104.15 268 VAL A O 1
ATOM 2041 N N . TYR A 1 269 ? -52.741 -11.992 -24.894 1.00 89.88 269 TYR A N 1
ATOM 2042 C CA . TYR A 1 269 ? -52.989 -12.625 -23.599 1.00 93.66 269 TYR A CA 1
ATOM 2043 C C . TYR A 1 269 ? -52.042 -12.076 -22.516 1.00 98.33 269 TYR A C 1
ATOM 2044 O O . TYR A 1 269 ? -50.851 -11.823 -22.735 1.00 99.25 269 TYR A O 1
ATOM 2053 N N . THR A 1 270 ? -52.581 -11.893 -21.310 1.00 93.56 270 THR A N 1
ATOM 2054 C CA . THR A 1 270 ? -51.750 -11.511 -20.186 1.00 91.79 270 THR A CA 1
ATOM 2055 C C . THR A 1 270 ? -51.263 -12.781 -19.500 1.00 98.44 270 THR A C 1
ATOM 2056 O O . THR A 1 270 ? -51.818 -13.842 -19.769 1.00 96.43 270 THR A O 1
ATOM 2060 N N . HIS A 1 271 ? -50.266 -12.662 -18.606 1.00 107.26 271 HIS A N 1
ATOM 2061 C CA . HIS A 1 271 ? -49.825 -13.788 -17.790 1.00 107.74 271 HIS A CA 1
ATOM 2062 C C . HIS A 1 271 ? -49.021 -13.294 -16.607 1.00 107.19 271 HIS A C 1
ATOM 2063 O O . HIS A 1 271 ? -48.113 -12.490 -16.789 1.00 110.87 271 HIS A O 1
ATOM 2070 N N . GLY A 1 272 ? -49.325 -13.825 -15.426 1.00 103.49 272 GLY A N 1
ATOM 2071 C CA . GLY A 1 272 ? -48.554 -13.436 -14.258 1.00 106.73 272 GLY A CA 1
ATOM 2072 C C . GLY A 1 272 ? -49.040 -12.134 -13.630 1.00 102.33 272 GLY A C 1
ATOM 2073 O O . GLY A 1 272 ? -50.173 -12.022 -13.135 1.00 95.71 272 GLY A O 1
ATOM 2074 N N . GLU A 1 273 ? -48.142 -11.150 -13.615 1.00 100.67 273 GLU A N 1
ATOM 2075 C CA . GLU A 1 273 ? -48.598 -9.935 -12.965 1.00 105.73 273 GLU A CA 1
ATOM 2076 C C . GLU A 1 273 ? -49.243 -8.997 -13.980 1.00 105.51 273 GLU A C 1
ATOM 2077 O O . GLU A 1 273 ? -49.585 -7.855 -13.678 1.00 110.76 273 GLU A O 1
ATOM 2083 N N . MET A 1 274 ? -49.473 -9.514 -15.183 1.00 98.89 274 MET A N 1
ATOM 2084 C CA . MET A 1 274 ? -50.142 -8.668 -16.146 1.00 98.86 274 MET A CA 1
ATOM 2085 C C . MET A 1 274 ? -51.642 -8.874 -16.027 1.00 96.81 274 MET A C 1
ATOM 2086 O O . MET A 1 274 ? -52.371 -8.230 -16.771 1.00 98.29 274 MET A O 1
ATOM 2091 N N . LEU A 1 275 ? -52.086 -9.764 -15.117 1.00 92.78 275 LEU A N 1
ATOM 2092 C CA . LEU A 1 275 ? -53.483 -10.198 -15.144 1.00 92.52 275 LEU A CA 1
ATOM 2093 C C . LEU A 1 275 ? -54.354 -8.972 -14.882 1.00 91.27 275 LEU A C 1
ATOM 2094 O O . LEU A 1 275 ? -55.279 -8.640 -15.645 1.00 87.56 275 LEU A O 1
ATOM 2099 N N . PRO A 1 276 ? -54.022 -8.254 -13.794 1.00 87.65 276 PRO A N 1
ATOM 2100 C CA . PRO A 1 276 ? -54.891 -7.209 -13.275 1.00 92.46 276 PRO A CA 1
ATOM 2101 C C . PRO A 1 276 ? -54.979 -6.049 -14.253 1.00 90.48 276 PRO A C 1
ATOM 2102 O O . PRO A 1 276 ? -55.849 -5.199 -14.141 1.00 94.60 276 PRO A O 1
ATOM 2106 N N . ALA A 1 277 ? -54.140 -6.064 -15.279 1.00 85.00 277 ALA A N 1
ATOM 2107 C CA . ALA A 1 277 ? -54.402 -5.153 -16.375 1.00 80.12 277 ALA A CA 1
ATOM 2108 C C . ALA A 1 277 ? -55.880 -5.183 -16.743 1.00 75.20 277 ALA A C 1
ATOM 2109 O O . ALA A 1 277 ? -56.473 -4.137 -17.000 1.00 74.31 277 ALA A O 1
ATOM 2111 N N . HIS A 1 278 ? -56.467 -6.381 -16.725 1.00 72.65 278 HIS A N 1
ATOM 2112 C CA . HIS A 1 278 ? -57.783 -6.571 -17.302 1.00 76.58 278 HIS A CA 1
ATOM 2113 C C . HIS A 1 278 ? -58.864 -5.717 -16.675 1.00 79.55 278 HIS A C 1
ATOM 2114 O O . HIS A 1 278 ? -59.944 -5.584 -17.241 1.00 78.91 278 HIS A O 1
ATOM 2121 N N . GLY A 1 279 ? -58.615 -5.262 -15.450 1.00 81.74 279 GLY A N 1
ATOM 2122 C CA . GLY A 1 279 ? -59.649 -4.580 -14.694 1.00 83.32 279 GLY A CA 1
ATOM 2123 C C . GLY A 1 279 ? -59.646 -3.104 -15.046 1.00 89.07 279 GLY A C 1
ATOM 2124 O O . GLY A 1 279 ? -60.658 -2.437 -14.836 1.00 94.92 279 GLY A O 1
ATOM 2125 N N . TYR A 1 280 ? -58.498 -2.634 -15.573 1.00 87.46 280 TYR A N 1
ATOM 2126 C CA . TYR A 1 280 ? -58.293 -1.236 -15.916 1.00 91.14 280 TYR A CA 1
ATOM 2127 C C . TYR A 1 280 ? -59.148 -0.871 -17.122 1.00 96.86 280 TYR A C 1
ATOM 2128 O O . TYR A 1 280 ? -59.009 -1.503 -18.168 1.00 106.65 280 TYR A O 1
ATOM 2137 N N . PRO A 1 281 ? -60.003 0.175 -17.038 1.00 94.56 281 PRO A N 1
ATOM 2138 C CA . PRO A 1 281 ? -60.981 0.462 -18.099 1.00 98.12 281 PRO A CA 1
ATOM 2139 C C . PRO A 1 281 ? -60.403 0.949 -19.439 1.00 101.12 281 PRO A C 1
ATOM 2140 O O . PRO A 1 281 ? -60.986 0.743 -20.498 1.00 101.81 281 PRO A O 1
ATOM 2144 N N . GLU A 1 282 ? -59.238 1.595 -19.403 1.00 104.76 282 GLU A N 1
ATOM 2145 C CA . GLU A 1 282 ? -58.675 2.202 -20.593 1.00 106.68 282 GLU A CA 1
ATOM 2146 C C . GLU A 1 282 ? -57.737 1.189 -21.240 1.00 106.78 282 GLU A C 1
ATOM 2147 O O . GLU A 1 282 ? -56.902 1.532 -22.085 1.00 118.55 282 GLU A O 1
ATOM 2153 N N . LEU A 1 283 ? -57.910 -0.069 -20.826 1.00 92.64 283 LEU A N 1
ATOM 2154 C CA . LEU A 1 283 ? -56.981 -1.142 -21.111 1.00 84.28 283 LEU A CA 1
ATOM 2155 C C . LEU A 1 283 ? -57.805 -2.379 -21.429 1.00 80.49 283 LEU A C 1
ATOM 2156 O O . LEU A 1 283 ? -57.422 -3.177 -22.256 1.00 78.51 283 LEU A O 1
ATOM 2161 N N . ARG A 1 284 ? -58.951 -2.496 -20.761 1.00 83.42 284 ARG A N 1
ATOM 2162 C CA . ARG A 1 284 ? -59.979 -3.499 -20.981 1.00 90.86 284 ARG A CA 1
ATOM 2163 C C . ARG A 1 284 ? -60.880 -3.086 -22.143 1.00 98.19 284 ARG A C 1
ATOM 2164 O O . ARG A 1 284 ? -61.740 -3.865 -22.564 1.00 99.26 284 ARG A O 1
ATOM 2172 N N . LYS A 1 285 ? -60.699 -1.840 -22.614 1.00 109.90 285 LYS A N 1
ATOM 2173 C CA . LYS A 1 285 ? -61.474 -1.288 -23.715 1.00 113.99 285 LYS A CA 1
ATOM 2174 C C . LYS A 1 285 ? -61.230 -2.183 -24.920 1.00 118.42 285 LYS A C 1
ATOM 2175 O O . LYS A 1 285 ? -62.148 -2.456 -25.683 1.00 136.27 285 LYS A O 1
ATOM 2181 N N . PHE A 1 286 ? -59.992 -2.675 -25.038 1.00 113.05 286 PHE A N 1
ATOM 2182 C CA . PHE A 1 286 ? -59.616 -3.468 -26.191 1.00 110.32 286 PHE A CA 1
ATOM 2183 C C . PHE A 1 286 ? -60.432 -4.750 -26.274 1.00 114.22 286 PHE A C 1
ATOM 2184 O O . PHE A 1 286 ? -60.717 -5.416 -25.275 1.00 121.85 286 PHE A O 1
ATOM 2192 N N . LYS A 1 287 ? -60.868 -5.020 -27.504 1.00 113.37 287 LYS A N 1
ATOM 2193 C CA . LYS A 1 287 ? -61.703 -6.173 -27.744 1.00 111.66 287 LYS A CA 1
ATOM 2194 C C . LYS A 1 287 ? -60.748 -7.311 -28.037 1.00 108.55 287 LYS A C 1
ATOM 2195 O O . LYS A 1 287 ? -61.188 -8.442 -28.051 1.00 118.29 287 LYS A O 1
ATOM 2201 N N . HIS A 1 288 ? -59.455 -7.012 -28.243 1.00 102.41 288 HIS A N 1
ATOM 2202 C CA . HIS A 1 288 ? -58.569 -8.088 -28.649 1.00 103.74 288 HIS A CA 1
ATOM 2203 C C . HIS A 1 288 ? -57.876 -8.733 -27.459 1.00 107.77 288 HIS A C 1
ATOM 2204 O O . HIS A 1 288 ? -57.535 -9.899 -27.593 1.00 119.81 288 HIS A O 1
ATOM 2211 N N . LEU A 1 289 ? -57.690 -8.044 -26.315 1.00 100.96 289 LEU A N 1
ATOM 2212 C CA . LEU A 1 289 ? -57.130 -8.821 -25.216 1.00 99.42 289 LEU A CA 1
ATOM 2213 C C . LEU A 1 289 ? -58.144 -9.858 -24.715 1.00 95.22 289 LEU A C 1
ATOM 2214 O O . LEU A 1 289 ? -59.177 -9.518 -24.124 1.00 95.83 289 LEU A O 1
ATOM 2219 N N . VAL A 1 290 ? -57.871 -11.129 -25.053 1.00 90.56 290 VAL A N 1
ATOM 2220 C CA . VAL A 1 290 ? -58.926 -12.121 -25.085 1.00 95.10 290 VAL A CA 1
ATOM 2221 C C . VAL A 1 290 ? -59.139 -12.649 -23.685 1.00 98.75 290 VAL A C 1
ATOM 2222 O O . VAL A 1 290 ? -60.267 -12.746 -23.199 1.00 106.09 290 VAL A O 1
ATOM 2226 N N . GLY A 1 291 ? -58.034 -13.089 -23.104 1.00 93.70 291 GLY A N 1
ATOM 2227 C CA . GLY A 1 291 ? -58.144 -13.759 -21.831 1.00 94.22 291 GLY A CA 1
ATOM 2228 C C . GLY A 1 291 ? -56.912 -13.481 -20.997 1.00 97.36 291 GLY A C 1
ATOM 2229 O O . GLY A 1 291 ? -56.402 -12.361 -20.964 1.00 105.39 291 GLY A O 1
ATOM 2230 N N . ASN A 1 292 ? -56.445 -14.536 -20.344 1.00 96.08 292 ASN A N 1
ATOM 2231 C CA . ASN A 1 292 ? -55.248 -14.504 -19.530 1.00 99.96 292 ASN A CA 1
ATOM 2232 C C . ASN A 1 292 ? -54.798 -15.945 -19.504 1.00 105.46 292 ASN A C 1
ATOM 2233 O O . ASN A 1 292 ? -55.619 -16.851 -19.323 1.00 107.38 292 ASN A O 1
ATOM 2238 N N . TYR A 1 293 ? -53.495 -16.119 -19.712 1.00 105.75 293 TYR A N 1
ATOM 2239 C CA . TYR A 1 293 ? -52.991 -17.418 -20.103 1.00 106.13 293 TYR A CA 1
ATOM 2240 C C . TYR A 1 293 ? -52.032 -17.900 -19.039 1.00 103.12 293 TYR A C 1
ATOM 2241 O O . TYR A 1 293 ? -51.168 -17.143 -18.612 1.00 104.46 293 TYR A O 1
ATOM 2250 N N . GLY A 1 294 ? -52.260 -19.142 -18.604 1.00 109.86 294 GLY A N 1
ATOM 2251 C CA . GLY A 1 294 ? -51.344 -19.865 -17.745 1.00 105.95 294 GLY A CA 1
ATOM 2252 C C . GLY A 1 294 ? -51.410 -19.264 -16.360 1.00 103.94 294 GLY A C 1
ATOM 2253 O O . GLY A 1 294 ? -52.439 -18.653 -16.024 1.00 99.68 294 GLY A O 1
ATOM 2254 N N . SER A 1 295 ? -50.285 -19.382 -15.643 1.00 102.43 295 SER A N 1
ATOM 2255 C CA . SER A 1 295 ? -50.361 -19.205 -14.212 1.00 113.95 295 SER A CA 1
ATOM 2256 C C . SER A 1 295 ? -48.985 -19.127 -13.584 1.00 114.65 295 SER A C 1
ATOM 2257 O O . SER A 1 295 ? -48.268 -20.115 -13.619 1.00 127.40 295 SER A O 1
ATOM 2260 N N . GLY A 1 296 ? -48.666 -18.026 -12.901 1.00 109.12 296 GLY A N 1
ATOM 2261 C CA . GLY A 1 296 ? -47.564 -18.013 -11.939 1.00 106.25 296 GLY A CA 1
ATOM 2262 C C . GLY A 1 296 ? -46.173 -18.015 -12.582 1.00 103.88 296 GLY A C 1
ATOM 2263 O O . GLY A 1 296 ? -45.921 -18.689 -13.590 1.00 106.63 296 GLY A O 1
ATOM 2264 N N . TRP A 1 297 ? -45.255 -17.226 -12.028 1.00 101.71 297 TRP A N 1
ATOM 2265 C CA . TRP A 1 297 ? -44.073 -16.995 -12.837 1.00 109.28 297 TRP A CA 1
ATOM 2266 C C . TRP A 1 297 ? -43.281 -18.280 -12.796 1.00 108.36 297 TRP A C 1
ATOM 2267 O O . TRP A 1 297 ? -42.607 -18.651 -13.748 1.00 107.86 297 TRP A O 1
ATOM 2278 N N . GLN A 1 298 ? -43.484 -18.958 -11.675 1.00 109.34 298 GLN A N 1
ATOM 2279 C CA . GLN A 1 298 ? -42.729 -20.129 -11.310 1.00 116.65 298 GLN A CA 1
ATOM 2280 C C . GLN A 1 298 ? -42.727 -21.167 -12.449 1.00 115.36 298 GLN A C 1
ATOM 2281 O O . GLN A 1 298 ? -41.814 -21.970 -12.525 1.00 113.56 298 GLN A O 1
ATOM 2287 N N . ASN A 1 299 ? -43.659 -21.099 -13.413 1.00 115.50 299 ASN A N 1
ATOM 2288 C CA . ASN A 1 299 ? -43.683 -22.051 -14.513 1.00 113.90 299 ASN A CA 1
ATOM 2289 C C . ASN A 1 299 ? -43.800 -21.394 -15.878 1.00 121.05 299 ASN A C 1
ATOM 2290 O O . ASN A 1 299 ? -44.552 -21.885 -16.714 1.00 126.10 299 ASN A O 1
ATOM 2295 N N . GLN A 1 300 ? -43.110 -20.289 -16.131 1.00 125.92 300 GLN A N 1
ATOM 2296 C CA . GLN A 1 300 ? -43.007 -19.880 -17.522 1.00 128.15 300 GLN A CA 1
ATOM 2297 C C . GLN A 1 300 ? -42.588 -21.066 -18.398 1.00 133.39 300 GLN A C 1
ATOM 2298 O O . GLN A 1 300 ? -43.173 -21.326 -19.450 1.00 129.49 300 GLN A O 1
ATOM 2304 N N . GLN A 1 301 ? -41.553 -21.779 -17.935 1.00 131.58 301 GLN A N 1
ATOM 2305 C CA . GLN A 1 301 ? -40.724 -22.639 -18.751 1.00 127.81 301 GLN A CA 1
ATOM 2306 C C . GLN A 1 301 ? -41.556 -23.556 -19.640 1.00 128.31 301 GLN A C 1
ATOM 2307 O O . GLN A 1 301 ? -41.221 -23.760 -20.804 1.00 123.66 301 GLN A O 1
ATOM 2313 N N . VAL A 1 302 ? -42.605 -24.145 -19.053 1.00 136.69 302 VAL A N 1
ATOM 2314 C CA . VAL A 1 302 ? -43.311 -25.273 -19.645 1.00 132.97 302 VAL A CA 1
ATOM 2315 C C . VAL A 1 302 ? -44.617 -24.778 -20.256 1.00 123.29 302 VAL A C 1
ATOM 2316 O O . VAL A 1 302 ? -45.314 -25.553 -20.904 1.00 113.99 302 VAL A O 1
ATOM 2320 N N . GLU A 1 303 ? -44.921 -23.489 -20.036 1.00 117.95 303 GLU A N 1
ATOM 2321 C CA . GLU A 1 303 ? -46.178 -22.894 -20.466 1.00 112.46 303 GLU A CA 1
ATOM 2322 C C . GLU A 1 303 ? -45.898 -21.927 -21.599 1.00 103.39 303 GLU A C 1
ATOM 2323 O O . GLU A 1 303 ? -46.627 -21.916 -22.582 1.00 101.36 303 GLU A O 1
ATOM 2329 N N . PHE A 1 304 ? -44.858 -21.105 -21.441 1.00 95.29 304 PHE A N 1
ATOM 2330 C CA . PHE A 1 304 ? -44.510 -20.261 -22.560 1.00 98.39 304 PHE A CA 1
ATOM 2331 C C . PHE A 1 304 ? -44.192 -21.163 -23.739 1.00 107.17 304 PHE A C 1
ATOM 2332 O O . PHE A 1 304 ? -44.406 -20.797 -24.899 1.00 114.10 304 PHE A O 1
ATOM 2340 N N . ALA A 1 305 ? -43.687 -22.352 -23.408 1.00 108.03 305 ALA A N 1
ATOM 2341 C CA . ALA A 1 305 ? -43.269 -23.275 -24.438 1.00 110.05 305 ALA A CA 1
ATOM 2342 C C . ALA A 1 305 ? -44.504 -23.715 -25.211 1.00 114.85 305 ALA A C 1
ATOM 2343 O O . ALA A 1 305 ? -44.416 -23.960 -26.414 1.00 132.97 305 ALA A O 1
ATOM 2345 N N . ARG A 1 306 ? -45.655 -23.733 -24.527 1.00 105.65 306 ARG A N 1
ATOM 2346 C CA . ARG A 1 306 ? -46.858 -24.286 -25.118 1.00 109.04 306 ARG A CA 1
ATOM 2347 C C . ARG A 1 306 ? -47.684 -23.218 -25.827 1.00 110.87 306 ARG A C 1
ATOM 2348 O O . ARG A 1 306 ? -48.443 -23.554 -26.743 1.00 115.84 306 ARG A O 1
ATOM 2356 N N . PHE A 1 307 ? -47.513 -21.949 -25.417 1.00 106.32 307 PHE A N 1
ATOM 2357 C CA . PHE A 1 307 ? -48.221 -20.809 -25.989 1.00 105.54 307 PHE A CA 1
ATOM 2358 C C . PHE A 1 307 ? -47.780 -20.540 -27.423 1.00 100.19 307 PHE A C 1
ATOM 2359 O O . PHE A 1 307 ? -46.598 -20.304 -27.656 1.00 105.53 307 PHE A O 1
ATOM 2367 N N . PRO A 1 308 ? -48.705 -20.516 -28.407 1.00 93.85 308 PRO A N 1
ATOM 2368 C CA . PRO A 1 308 ? -48.331 -20.342 -29.804 1.00 103.07 308 PRO A CA 1
ATOM 2369 C C . PRO A 1 308 ? -47.427 -19.149 -30.100 1.00 119.19 308 PRO A C 1
ATOM 2370 O O . PRO A 1 308 ? -46.308 -19.306 -30.598 1.00 137.62 308 PRO A O 1
ATOM 2374 N N . GLY A 1 309 ? -47.926 -17.944 -29.830 1.00 122.80 309 GLY A N 1
ATOM 2375 C CA . GLY A 1 309 ? -47.247 -16.757 -30.317 1.00 115.04 309 GLY A CA 1
ATOM 2376 C C . GLY A 1 309 ? -45.971 -16.399 -29.553 1.00 97.45 309 GLY A C 1
ATOM 2377 O O . GLY A 1 309 ? -45.498 -17.118 -28.677 1.00 91.75 309 GLY A O 1
ATOM 2378 N N . PRO A 1 310 ? -45.419 -15.210 -29.829 1.00 90.94 310 PRO A N 1
ATOM 2379 C CA . PRO A 1 310 ? -44.257 -14.722 -29.096 1.00 95.79 310 PRO A CA 1
ATOM 2380 C C . PRO A 1 310 ? -44.645 -14.244 -27.690 1.00 97.42 310 PRO A C 1
ATOM 2381 O O . PRO A 1 310 ? -45.830 -14.035 -27.407 1.00 100.25 310 PRO A O 1
ATOM 2385 N N . ILE A 1 311 ? -43.636 -14.033 -26.825 1.00 88.93 311 ILE A N 1
ATOM 2386 C CA . ILE A 1 311 ? -43.878 -13.510 -25.493 1.00 88.43 311 ILE A CA 1
ATOM 2387 C C . ILE A 1 311 ? -43.056 -12.257 -25.237 1.00 95.39 311 ILE A C 1
ATOM 2388 O O . ILE A 1 311 ? -41.848 -12.237 -25.467 1.00 103.10 311 ILE A O 1
ATOM 2393 N N . VAL A 1 312 ? -43.713 -11.275 -24.620 1.00 92.02 312 VAL A N 1
ATOM 2394 C CA . VAL A 1 312 ? -43.102 -10.002 -24.310 1.00 88.82 312 VAL A CA 1
ATOM 2395 C C . VAL A 1 312 ? -42.959 -9.912 -22.802 1.00 95.70 312 VAL A C 1
ATOM 2396 O O . VAL A 1 312 ? -43.979 -9.890 -22.129 1.00 97.55 312 VAL A O 1
ATOM 2400 N N . MET A 1 313 ? -41.718 -9.834 -22.286 1.00 107.69 313 MET A N 1
ATOM 2401 C CA . MET A 1 313 ? -41.491 -9.751 -20.839 1.00 119.47 313 MET A CA 1
ATOM 2402 C C . MET A 1 313 ? -41.411 -8.303 -20.357 1.00 118.33 313 MET A C 1
ATOM 2403 O O . MET A 1 313 ? -40.365 -7.683 -20.477 1.00 132.12 313 MET A O 1
ATOM 2408 N N . THR A 1 314 ? -42.477 -7.791 -19.746 1.00 108.49 314 THR A N 1
ATOM 2409 C CA . THR A 1 314 ? -42.456 -6.397 -19.366 1.00 106.58 314 THR A CA 1
ATOM 2410 C C . THR A 1 314 ? -41.424 -6.184 -18.276 1.00 108.35 314 THR A C 1
ATOM 2411 O O . THR A 1 314 ? -40.774 -5.157 -18.347 1.00 110.58 314 THR A O 1
ATOM 2415 N N . SER A 1 315 ? -41.280 -7.128 -17.316 1.00 111.95 315 SER A N 1
ATOM 2416 C CA . SER A 1 315 ? -40.432 -6.938 -16.136 1.00 113.65 315 SER A CA 1
ATOM 2417 C C . SER A 1 315 ? -40.641 -7.992 -15.060 1.00 108.92 315 SER A C 1
ATOM 2418 O O . SER A 1 315 ? -41.766 -8.154 -14.586 1.00 104.83 315 SER A O 1
ATOM 2421 N N . ASN A 1 316 ? -39.512 -8.521 -14.567 1.00 108.93 316 ASN A N 1
ATOM 2422 C CA . ASN A 1 316 ? -39.378 -9.414 -13.425 1.00 112.58 316 ASN A CA 1
ATOM 2423 C C . ASN A 1 316 ? -39.891 -10.774 -13.821 1.00 113.34 316 ASN A C 1
ATOM 2424 O O . ASN A 1 316 ? -40.555 -10.886 -14.840 1.00 118.94 316 ASN A O 1
ATOM 2429 N N . CYS A 1 317 ? -39.607 -11.757 -12.961 1.00 117.47 317 CYS A N 1
ATOM 2430 C CA . CYS A 1 317 ? -40.045 -13.135 -13.134 1.00 113.04 317 CYS A CA 1
ATOM 2431 C C . CYS A 1 317 ? -39.969 -13.581 -14.608 1.00 107.09 317 CYS A C 1
ATOM 2432 O O . CYS A 1 317 ? -40.970 -13.902 -15.262 1.00 97.73 317 CYS A O 1
ATOM 2435 N N . ILE A 1 318 ? -38.727 -13.502 -15.125 1.00 104.87 318 ILE A N 1
ATOM 2436 C CA . ILE A 1 318 ? -38.222 -14.147 -16.325 1.00 99.39 318 ILE A CA 1
ATOM 2437 C C . ILE A 1 318 ? -37.232 -15.201 -15.859 1.00 99.08 318 ILE A C 1
ATOM 2438 O O . ILE A 1 318 ? -36.394 -14.946 -14.998 1.00 97.65 318 ILE A O 1
ATOM 2443 N N . ILE A 1 319 ? -37.350 -16.408 -16.388 1.00 105.63 319 ILE A N 1
ATOM 2444 C CA . ILE A 1 319 ? -36.225 -17.296 -16.152 1.00 123.28 319 ILE A CA 1
ATOM 2445 C C . ILE A 1 319 ? -35.719 -17.790 -17.502 1.00 142.93 319 ILE A C 1
ATOM 2446 O O . ILE A 1 319 ? -36.287 -17.467 -18.561 1.00 145.15 319 ILE A O 1
ATOM 2451 N N . ASP A 1 320 ? -34.659 -18.604 -17.396 1.00 139.52 320 ASP A N 1
ATOM 2452 C CA . ASP A 1 320 ? -33.965 -19.229 -18.504 1.00 132.46 320 ASP A CA 1
ATOM 2453 C C . ASP A 1 320 ? -34.911 -19.692 -19.614 1.00 125.65 320 ASP A C 1
ATOM 2454 O O . ASP A 1 320 ? -35.538 -20.747 -19.520 1.00 120.44 320 ASP A O 1
ATOM 2459 N N . PRO A 1 321 ? -34.980 -18.938 -20.732 1.00 121.15 321 PRO A N 1
ATOM 2460 C CA . PRO A 1 321 ? -35.876 -19.266 -21.839 1.00 119.75 321 PRO A CA 1
ATOM 2461 C C . PRO A 1 321 ? -35.395 -20.412 -22.725 1.00 118.05 321 PRO A C 1
ATOM 2462 O O . PRO A 1 321 ? -36.145 -20.902 -23.568 1.00 118.95 321 PRO A O 1
ATOM 2466 N N . THR A 1 322 ? -34.148 -20.837 -22.517 1.00 117.48 322 THR A N 1
ATOM 2467 C CA . THR A 1 322 ? -33.545 -21.784 -23.436 1.00 119.17 322 THR A CA 1
ATOM 2468 C C . THR A 1 322 ? -34.183 -23.154 -23.248 1.00 116.12 322 THR A C 1
ATOM 2469 O O . THR A 1 322 ? -34.255 -23.912 -24.212 1.00 119.71 322 THR A O 1
ATOM 2473 N N . VAL A 1 323 ? -34.649 -23.431 -22.019 1.00 108.92 323 VAL A N 1
ATOM 2474 C CA . VAL A 1 323 ? -35.195 -24.714 -21.596 1.00 111.13 323 VAL A CA 1
ATOM 2475 C C . VAL A 1 323 ? -36.425 -25.099 -22.405 1.00 116.87 323 VAL A C 1
ATOM 2476 O O . VAL A 1 323 ? -36.583 -26.270 -22.757 1.00 121.31 323 VAL A O 1
ATOM 2480 N N . GLY A 1 324 ? -37.319 -24.125 -22.609 1.00 117.19 324 GLY A N 1
ATOM 2481 C CA . GLY A 1 324 ? -38.551 -24.375 -23.335 1.00 124.42 324 GLY A CA 1
ATOM 2482 C C . GLY A 1 324 ? -38.418 -24.165 -24.845 1.00 128.45 324 GLY A C 1
ATOM 2483 O O . GLY A 1 324 ? -39.411 -24.274 -25.570 1.00 133.88 324 GLY A O 1
ATOM 2484 N N . ALA A 1 325 ? -37.191 -23.870 -25.305 1.00 125.63 325 ALA A N 1
ATOM 2485 C CA . ALA A 1 325 ? -36.891 -23.482 -26.676 1.00 126.03 325 ALA A CA 1
ATOM 2486 C C . ALA A 1 325 ? -37.974 -22.556 -27.247 1.00 130.36 325 ALA A C 1
ATOM 2487 O O . ALA A 1 325 ? -38.668 -22.825 -28.243 1.00 127.46 325 ALA A O 1
ATOM 2489 N N . TYR A 1 326 ? -38.075 -21.412 -26.576 1.00 124.01 326 TYR A N 1
ATOM 2490 C CA . TYR A 1 326 ? -38.933 -20.331 -26.993 1.00 114.63 326 TYR A CA 1
ATOM 2491 C C . TYR A 1 326 ? -38.089 -19.053 -26.979 1.00 115.09 326 TYR A C 1
ATOM 2492 O O . TYR A 1 326 ? -38.638 -17.962 -26.934 1.00 120.61 326 TYR A O 1
ATOM 2501 N N . ASP A 1 327 ? -36.754 -19.187 -27.054 1.00 117.65 327 ASP A N 1
ATOM 2502 C CA . ASP A 1 327 ? -35.830 -18.072 -26.872 1.00 127.39 327 ASP A CA 1
ATOM 2503 C 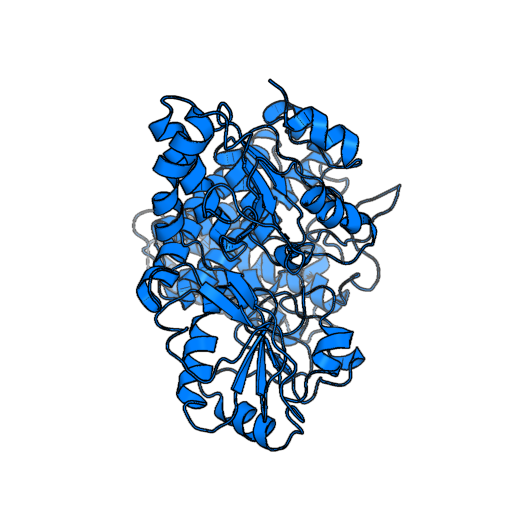C . ASP A 1 327 ? -35.828 -17.133 -28.077 1.00 135.04 327 ASP A C 1
ATOM 2504 O O . ASP A 1 327 ? -35.561 -15.934 -27.937 1.00 137.19 327 ASP A O 1
ATOM 2509 N N . ASP A 1 328 ? -36.139 -17.688 -29.256 1.00 135.69 328 ASP A N 1
ATOM 2510 C CA . ASP A 1 328 ? -36.339 -16.922 -30.480 1.00 136.08 328 ASP A CA 1
ATOM 2511 C C . ASP A 1 328 ? -37.517 -15.942 -30.355 1.00 136.22 328 ASP A C 1
ATOM 2512 O O . ASP A 1 328 ? -37.515 -14.879 -30.980 1.00 137.10 328 ASP A O 1
ATOM 2517 N N . ARG A 1 329 ? -38.515 -16.267 -29.520 1.00 132.87 329 ARG A N 1
ATOM 2518 C CA . ARG A 1 329 ? -39.783 -15.542 -29.488 1.00 117.61 329 ARG A CA 1
ATOM 2519 C C . ARG A 1 329 ? -40.105 -15.004 -28.082 1.00 115.22 329 ARG A C 1
ATOM 2520 O O . ARG A 1 329 ? -41.268 -14.741 -27.763 1.00 109.42 329 ARG A O 1
ATOM 2528 N N . ILE A 1 330 ? -39.075 -14.860 -27.231 1.00 106.02 330 ILE A N 1
ATOM 2529 C CA . ILE A 1 330 ? -39.189 -14.035 -26.044 1.00 100.65 330 ILE A CA 1
ATOM 2530 C C . ILE A 1 330 ? -38.479 -12.726 -26.364 1.00 99.96 330 ILE A C 1
ATOM 2531 O O . ILE A 1 330 ? -37.414 -12.739 -26.989 1.00 101.76 330 ILE A O 1
ATOM 2536 N N . TRP A 1 331 ? -39.120 -11.625 -25.943 1.00 97.07 331 TRP A N 1
ATOM 2537 C CA . TRP A 1 331 ? -38.648 -10.264 -26.136 1.00 100.45 331 TRP A CA 1
ATOM 2538 C C . TRP A 1 331 ? -38.563 -9.581 -24.774 1.00 105.02 331 TRP A C 1
ATOM 2539 O O . TRP A 1 331 ? -39.595 -9.281 -24.166 1.00 114.00 331 TRP A O 1
ATOM 2550 N N . THR A 1 332 ? -37.338 -9.343 -24.287 1.00 103.08 332 THR A N 1
ATOM 2551 C CA . THR A 1 332 ? -37.156 -8.681 -23.004 1.00 100.12 332 THR A CA 1
ATOM 2552 C C . THR A 1 332 ? -37.327 -7.195 -23.270 1.00 97.57 332 THR A C 1
ATOM 2553 O O . THR A 1 332 ? -36.817 -6.724 -24.285 1.00 101.27 332 THR A O 1
ATOM 2557 N N . ARG A 1 333 ? -38.040 -6.478 -22.388 1.00 93.94 333 ARG A N 1
ATOM 2558 C CA . ARG A 1 333 ? -38.155 -5.026 -22.518 1.00 96.18 333 ARG A CA 1
ATOM 2559 C C . ARG A 1 333 ? -37.400 -4.309 -21.413 1.00 94.53 333 ARG A C 1
ATOM 2560 O O . ARG A 1 333 ? -36.887 -4.978 -20.514 1.00 88.02 333 ARG A O 1
ATOM 2568 N N . SER A 1 334 ? -37.311 -2.968 -21.520 1.00 98.54 334 SER A N 1
ATOM 2569 C CA . SER A 1 334 ? -36.929 -2.156 -20.367 1.00 112.15 334 SER A CA 1
ATOM 2570 C C . SER A 1 334 ? -35.547 -2.553 -19.798 1.00 116.44 334 SER A C 1
ATOM 2571 O O . SER A 1 334 ? -34.516 -2.358 -20.454 1.00 121.47 334 SER A O 1
ATOM 2574 N N . ILE A 1 335 ? -35.539 -3.111 -18.570 1.00 109.98 335 ILE A N 1
ATOM 2575 C CA . ILE A 1 335 ? -34.357 -3.515 -17.819 1.00 106.21 335 ILE A CA 1
ATOM 2576 C C . ILE A 1 335 ? -34.311 -5.038 -17.675 1.00 106.57 335 ILE A C 1
ATOM 2577 O O . ILE A 1 335 ? -33.335 -5.599 -17.171 1.00 101.49 335 ILE A O 1
ATOM 2582 N N . VAL A 1 336 ? -35.404 -5.712 -18.038 1.00 109.41 336 VAL A N 1
ATOM 2583 C CA . VAL A 1 336 ? -35.388 -7.166 -18.107 1.00 112.12 336 VAL A CA 1
ATOM 2584 C C . VAL A 1 336 ? -34.276 -7.541 -19.086 1.00 122.28 336 VAL A C 1
ATOM 2585 O O . VAL A 1 336 ? -34.145 -6.913 -20.137 1.00 137.03 336 VAL A O 1
ATOM 2589 N N . GLY A 1 337 ? -33.450 -8.530 -18.732 1.00 118.16 337 GLY A N 1
ATOM 2590 C CA . GLY A 1 337 ? -32.450 -8.984 -19.682 1.00 119.05 337 GLY A CA 1
ATOM 2591 C C . GLY A 1 337 ? -32.091 -10.452 -19.497 1.00 119.71 337 GLY A C 1
ATOM 2592 O O . GLY A 1 337 ? -31.885 -10.902 -18.365 1.00 116.16 337 GLY A O 1
ATOM 2593 N N . TRP A 1 338 ? -32.018 -11.166 -20.631 1.00 114.38 338 TRP A N 1
ATOM 2594 C CA . TRP A 1 338 ? -31.515 -12.527 -20.642 1.00 112.77 338 TRP A CA 1
ATOM 2595 C C . TRP A 1 338 ? -30.574 -12.682 -21.823 1.00 121.32 338 TRP A C 1
ATOM 2596 O O . TRP A 1 338 ? -30.995 -12.335 -22.920 1.00 139.13 338 TRP A O 1
ATOM 2607 N N . PRO A 1 339 ? -29.329 -13.213 -21.656 1.00 122.41 339 PRO A N 1
ATOM 2608 C CA . PRO A 1 339 ? -28.284 -13.126 -22.680 1.00 121.62 339 PRO A CA 1
ATOM 2609 C C . PRO A 1 339 ? -28.726 -13.842 -23.946 1.00 127.50 339 PRO A C 1
ATOM 2610 O O . PRO A 1 339 ? -29.072 -15.016 -23.882 1.00 129.08 339 PRO A O 1
ATOM 2614 N N . GLY A 1 340 ? -28.753 -13.116 -25.076 1.00 133.61 340 GLY A N 1
ATOM 2615 C CA . GLY A 1 340 ? -29.008 -13.708 -26.385 1.00 127.64 340 GLY A CA 1
ATOM 2616 C C . GLY A 1 340 ? -30.484 -13.752 -26.780 1.00 121.77 340 GLY A C 1
ATOM 2617 O O . GLY A 1 340 ? -30.809 -13.986 -27.943 1.00 128.82 340 GLY A O 1
ATOM 2618 N N . VAL A 1 341 ? -31.374 -13.545 -25.808 1.00 115.78 341 VAL A N 1
ATOM 2619 C CA . VAL A 1 341 ? -32.778 -13.380 -26.120 1.00 116.02 341 VAL A CA 1
ATOM 2620 C C . VAL A 1 341 ? -33.026 -11.911 -26.439 1.00 113.72 341 VAL A C 1
ATOM 2621 O O . VAL A 1 341 ? -32.548 -11.031 -25.725 1.00 106.87 341 VAL A O 1
ATOM 2625 N N . ARG A 1 342 ? -33.794 -11.687 -27.512 1.00 115.18 342 ARG A N 1
ATOM 2626 C CA . ARG A 1 342 ? -33.975 -10.390 -28.138 1.00 114.66 342 ARG A CA 1
ATOM 2627 C C . ARG A 1 342 ? -34.491 -9.357 -27.140 1.00 116.27 342 ARG A C 1
ATOM 2628 O O . ARG A 1 342 ? -35.488 -9.606 -26.467 1.00 120.58 342 ARG A O 1
ATOM 2636 N N . HIS A 1 343 ? -33.830 -8.183 -27.082 1.00 114.86 343 HIS A N 1
ATOM 2637 C CA . HIS A 1 343 ? -34.300 -7.048 -26.287 1.00 110.06 343 HIS A CA 1
ATOM 2638 C C . HIS A 1 343 ? -34.941 -5.957 -27.146 1.00 108.65 343 HIS A C 1
ATOM 2639 O O . HIS A 1 343 ? -34.298 -5.348 -28.006 1.00 114.12 343 HIS A O 1
ATOM 2646 N N . LEU A 1 344 ? -36.212 -5.679 -26.850 1.00 105.44 344 LEU A N 1
ATOM 2647 C CA . LEU A 1 344 ? -37.031 -4.779 -27.639 1.00 108.81 344 LEU A CA 1
ATOM 2648 C C . LEU A 1 344 ? -37.097 -3.462 -26.886 1.00 116.38 344 LEU A C 1
ATOM 2649 O O . LEU A 1 344 ? -37.963 -3.278 -26.026 1.00 117.00 344 LEU A O 1
ATOM 2654 N N . ASP A 1 345 ? -36.136 -2.582 -27.178 1.00 127.78 345 ASP A N 1
ATOM 2655 C CA . ASP A 1 345 ? -36.321 -1.212 -26.754 1.00 137.78 345 ASP A CA 1
ATOM 2656 C C . ASP A 1 345 ? -37.067 -0.501 -27.866 1.00 137.40 345 ASP A C 1
ATOM 2657 O O . ASP A 1 345 ? -37.222 -1.064 -28.948 1.00 144.38 345 ASP A O 1
ATOM 2662 N N . GLY A 1 346 ? -37.559 0.702 -27.560 1.00 134.75 346 GLY A N 1
ATOM 2663 C CA . GLY A 1 346 ? -38.474 1.404 -28.443 1.00 132.10 346 GLY A CA 1
ATOM 2664 C C . GLY A 1 346 ? -39.910 1.004 -28.146 1.00 121.83 346 GLY A C 1
ATOM 2665 O O . GLY A 1 346 ? -40.142 -0.021 -27.528 1.00 125.23 346 GLY A O 1
ATOM 2666 N N . ASP A 1 347 ? -40.865 1.813 -28.590 1.00 125.33 347 ASP A N 1
ATOM 2667 C CA . ASP A 1 347 ? -42.241 1.512 -28.257 1.00 126.93 347 ASP A CA 1
ATOM 2668 C C . ASP A 1 347 ? -42.950 0.871 -29.435 1.00 127.52 347 ASP A C 1
ATOM 2669 O O . ASP A 1 347 ? -44.170 0.744 -29.437 1.00 121.81 347 ASP A O 1
ATOM 2674 N N . ASP A 1 348 ? -42.120 0.353 -30.347 1.00 137.75 348 ASP A N 1
ATOM 2675 C CA . ASP A 1 348 ? -42.566 -0.307 -31.557 1.00 141.43 348 ASP A CA 1
ATOM 2676 C C . ASP A 1 348 ? -42.548 -1.823 -31.368 1.00 125.78 348 ASP A C 1
ATOM 2677 O O . ASP A 1 348 ? -41.489 -2.442 -31.247 1.00 112.86 348 ASP A O 1
ATOM 2682 N N . PHE A 1 349 ? -43.759 -2.390 -31.362 1.00 119.67 349 PHE A N 1
ATOM 2683 C CA . PHE A 1 349 ? -43.989 -3.802 -31.110 1.00 116.47 349 PHE A CA 1
ATOM 2684 C C . PHE A 1 349 ? -44.136 -4.533 -32.433 1.00 112.02 349 PHE A C 1
ATOM 2685 O O . PHE A 1 349 ? -44.339 -5.743 -32.434 1.00 108.86 349 PHE A O 1
ATOM 2693 N N . SER A 1 350 ? -44.031 -3.804 -33.548 1.00 115.88 350 SER A N 1
ATOM 2694 C CA . SER A 1 350 ? -44.486 -4.411 -34.787 1.00 124.38 350 SER A CA 1
ATOM 2695 C C . SER A 1 350 ? -43.566 -5.559 -35.201 1.00 120.02 350 SER A C 1
ATOM 2696 O O . SER A 1 350 ? -43.964 -6.446 -35.956 1.00 123.53 350 SER A O 1
ATOM 2699 N N . ALA A 1 351 ? -42.365 -5.567 -34.623 1.00 111.28 351 ALA A N 1
ATOM 2700 C CA . ALA A 1 351 ? -41.428 -6.675 -34.738 1.00 111.75 351 ALA A CA 1
ATOM 2701 C C . ALA A 1 351 ? -42.057 -7.995 -34.269 1.00 102.90 351 ALA A C 1
ATOM 2702 O O . ALA A 1 351 ? -42.014 -9.048 -34.916 1.00 93.12 351 ALA A O 1
ATOM 2704 N N . VAL A 1 352 ? -42.653 -7.904 -33.090 1.00 103.07 352 VAL A N 1
ATOM 2705 C CA . VAL A 1 352 ? -43.181 -9.067 -32.417 1.00 102.35 352 VAL A CA 1
ATOM 2706 C C . VAL A 1 352 ? -44.598 -9.323 -32.933 1.00 99.67 352 VAL A C 1
ATOM 2707 O O . VAL A 1 352 ? -45.073 -10.451 -32.910 1.00 97.31 352 VAL A O 1
ATOM 2711 N N . ILE A 1 353 ? -45.251 -8.292 -33.470 1.00 95.96 353 ILE A N 1
ATOM 2712 C CA . ILE A 1 353 ? -46.532 -8.562 -34.075 1.00 96.58 353 ILE A CA 1
ATOM 2713 C C . ILE A 1 353 ? -46.296 -9.427 -35.296 1.00 108.38 353 ILE A C 1
ATOM 2714 O O . ILE A 1 353 ? -46.898 -10.492 -35.419 1.00 121.38 353 ILE A O 1
ATOM 2719 N N . THR A 1 354 ? -45.425 -8.960 -36.193 1.00 119.15 354 THR A N 1
ATOM 2720 C CA . THR A 1 354 ? -45.181 -9.769 -37.375 1.00 129.90 354 THR A CA 1
ATOM 2721 C C . THR A 1 354 ? -44.670 -11.147 -36.963 1.00 126.95 354 THR A C 1
ATOM 2722 O O . THR A 1 354 ? -44.952 -12.108 -37.673 1.00 122.08 354 THR A O 1
ATOM 2726 N N . GLN A 1 355 ? -43.986 -11.252 -35.804 1.00 125.98 355 GLN A N 1
ATOM 2727 C CA . GLN A 1 355 ? -43.497 -12.567 -35.417 1.00 119.87 355 GLN A CA 1
ATOM 2728 C C . GLN A 1 355 ? -44.663 -13.447 -34.995 1.00 112.76 355 GLN A C 1
ATOM 2729 O O . GLN A 1 355 ? -44.623 -14.664 -35.154 1.00 102.26 355 GLN A O 1
ATOM 2735 N N . ALA A 1 356 ? -45.669 -12.790 -34.418 1.00 115.26 356 ALA A N 1
ATOM 2736 C CA . ALA A 1 356 ? -46.835 -13.467 -33.892 1.00 116.35 356 ALA A CA 1
ATOM 2737 C C . ALA A 1 356 ? -47.607 -14.042 -35.060 1.00 116.57 356 ALA A C 1
ATOM 2738 O O . ALA A 1 356 ? -48.225 -15.096 -34.904 1.00 119.50 356 ALA A O 1
ATOM 2740 N N . GLN A 1 357 ? -47.525 -13.326 -36.194 1.00 114.24 357 GLN A N 1
ATOM 2741 C CA . GLN A 1 357 ? -48.302 -13.666 -37.368 1.00 118.88 357 GLN A CA 1
ATOM 2742 C C . GLN A 1 357 ? -47.669 -14.858 -38.056 1.00 127.25 357 GLN A C 1
ATOM 2743 O O . GLN A 1 357 ? -48.368 -15.643 -38.670 1.00 131.17 357 GLN A O 1
ATOM 2749 N N . GLN A 1 358 ? -46.344 -14.976 -37.968 1.00 130.02 358 GLN A N 1
ATOM 2750 C CA . GLN A 1 358 ? -45.692 -16.110 -38.588 1.00 137.67 358 GLN A CA 1
ATOM 2751 C C . GLN A 1 358 ? -46.116 -17.418 -37.890 1.00 139.91 358 GLN A C 1
ATOM 2752 O O . GLN A 1 358 ? -46.357 -18.406 -38.583 1.00 142.94 358 GLN A O 1
ATOM 2758 N N . MET A 1 359 ? -46.338 -17.392 -36.552 1.00 140.10 359 MET A N 1
ATOM 2759 C CA . MET A 1 359 ? -46.566 -18.563 -35.690 1.00 130.70 359 MET A CA 1
ATOM 2760 C C . MET A 1 359 ? -47.943 -19.203 -35.838 1.00 126.94 359 MET A C 1
ATOM 2761 O O . MET A 1 359 ? -48.754 -18.784 -36.645 1.00 119.98 359 MET A O 1
ATOM 2766 N N . ALA A 1 360 ? -48.197 -20.208 -34.994 1.00 124.32 360 ALA A N 1
ATOM 2767 C CA . ALA A 1 360 ? -49.395 -21.027 -35.097 1.00 129.07 360 ALA A CA 1
ATOM 2768 C C . ALA A 1 360 ? -50.650 -20.286 -34.619 1.00 132.01 360 ALA A C 1
ATOM 2769 O O . ALA A 1 360 ? -51.730 -20.430 -35.204 1.00 119.71 360 ALA A O 1
ATOM 2771 N N . GLY A 1 361 ? -50.510 -19.501 -33.540 1.00 138.45 361 GLY A N 1
ATOM 2772 C CA . GLY A 1 361 ? -51.668 -19.122 -32.741 1.00 132.36 361 GLY A CA 1
ATOM 2773 C C . GLY A 1 361 ? -52.485 -20.333 -32.269 1.00 128.71 361 GLY A C 1
ATOM 2774 O O . GLY A 1 361 ? -52.035 -21.484 -32.328 1.00 130.76 361 GLY A O 1
ATOM 2775 N N . PHE A 1 362 ? -53.708 -20.075 -31.811 1.00 115.94 362 PHE A N 1
ATOM 2776 C CA . PHE A 1 362 ? -54.527 -21.150 -31.278 1.00 113.42 362 PHE A CA 1
ATOM 2777 C C . PHE A 1 362 ? -55.291 -21.834 -32.403 1.00 115.69 362 PHE A C 1
ATOM 2778 O O . PHE A 1 362 ? -55.381 -21.278 -33.494 1.00 119.76 362 PHE A O 1
ATOM 2786 N N . PRO A 1 363 ? -55.880 -23.028 -32.156 1.00 116.55 363 PRO A N 1
ATOM 2787 C CA . PRO A 1 363 ? -56.635 -23.765 -33.165 1.00 115.34 363 PRO A CA 1
ATOM 2788 C C . PRO A 1 363 ? -58.139 -23.567 -33.026 1.00 112.89 363 PRO A C 1
ATOM 2789 O O . PRO A 1 363 ? -58.860 -23.684 -34.013 1.00 120.86 363 PRO A O 1
ATOM 2793 N N . TYR A 1 364 ? -58.592 -23.264 -31.802 1.00 109.11 364 TYR A N 1
ATOM 2794 C CA . TYR A 1 364 ? -59.982 -22.934 -31.519 1.00 108.55 364 TYR A CA 1
ATOM 2795 C C . TYR A 1 364 ? -60.034 -22.060 -30.263 1.00 110.92 364 TYR A C 1
ATOM 2796 O O . TYR A 1 364 ? -58.999 -21.611 -29.772 1.00 108.29 364 TYR A O 1
ATOM 2805 N N . SER A 1 365 ? -61.259 -21.841 -29.757 1.00 117.51 365 SER A N 1
ATOM 2806 C CA . SER A 1 365 ? -61.551 -21.424 -28.387 1.00 119.39 365 SER A CA 1
ATOM 2807 C C . SER A 1 365 ? -61.882 -22.662 -27.551 1.00 119.00 365 SER A C 1
ATOM 2808 O O . SER A 1 365 ? -62.489 -23.607 -28.059 1.00 114.31 365 SER A O 1
ATOM 2811 N N . GLU A 1 366 ? -61.526 -22.656 -26.258 1.00 116.62 366 GLU A N 1
ATOM 2812 C CA . GLU A 1 366 ? -62.128 -23.659 -25.395 1.00 124.30 366 GLU A CA 1
ATOM 2813 C C . GLU A 1 366 ? -63.372 -23.065 -24.762 1.00 119.90 366 GLU A C 1
ATOM 2814 O O . GLU A 1 366 ? -63.519 -21.840 -24.649 1.00 112.59 366 GLU A O 1
ATOM 2820 N N . ILE A 1 367 ? -64.251 -23.985 -24.370 1.00 116.15 367 ILE A N 1
ATOM 2821 C CA . ILE A 1 367 ? -65.389 -23.665 -23.536 1.00 116.21 367 ILE A CA 1
ATOM 2822 C C . ILE A 1 367 ? -64.871 -22.812 -22.377 1.00 110.95 367 ILE A C 1
ATOM 2823 O O . ILE A 1 367 ? -64.087 -23.315 -21.565 1.00 112.33 367 ILE A O 1
ATOM 2828 N N . PRO A 1 368 ? -65.251 -21.510 -22.267 1.00 103.10 368 PRO A N 1
ATOM 2829 C CA . PRO A 1 368 ? -64.505 -20.538 -21.456 1.00 103.26 368 PRO A CA 1
ATOM 2830 C C . PRO A 1 368 ? -64.848 -20.614 -19.971 1.00 103.51 368 PRO A C 1
ATOM 2831 O O . PRO A 1 368 ? -65.867 -21.190 -19.596 1.00 107.40 368 PRO A O 1
ATOM 2835 N N . HIS A 1 369 ? -63.982 -20.015 -19.146 1.00 104.90 369 HIS A N 1
ATOM 2836 C CA . HIS A 1 369 ? -64.071 -20.069 -17.698 1.00 109.17 369 HIS A CA 1
ATOM 2837 C C . HIS A 1 369 ? -63.465 -18.778 -17.161 1.00 107.88 369 HIS A C 1
ATOM 2838 O O . HIS A 1 369 ? -62.262 -18.573 -17.326 1.00 113.28 369 HIS A O 1
ATOM 2845 N N . LEU A 1 370 ? -64.276 -17.916 -16.529 1.00 99.04 370 LEU A N 1
ATOM 2846 C CA . LEU A 1 370 ? -63.752 -16.620 -16.115 1.00 97.86 370 LEU A CA 1
ATOM 2847 C C . LEU A 1 370 ? -63.559 -16.529 -14.602 1.00 99.45 370 LEU A C 1
ATOM 2848 O O . LEU A 1 370 ? -64.355 -17.060 -13.831 1.00 120.50 370 LEU A O 1
ATOM 2853 N N . ILE A 1 371 ? -62.503 -15.819 -14.183 1.00 94.73 371 ILE A N 1
ATOM 2854 C CA . ILE A 1 371 ? -62.275 -15.427 -12.798 1.00 98.23 371 ILE A CA 1
ATOM 2855 C C . ILE A 1 371 ? -62.489 -13.921 -12.701 1.00 101.25 371 ILE A C 1
ATOM 2856 O O . ILE A 1 371 ? -62.641 -13.287 -13.736 1.00 107.09 371 ILE A O 1
ATOM 2861 N N . THR A 1 372 ? -62.447 -13.354 -11.480 1.00 107.23 372 THR A N 1
ATOM 2862 C CA . THR A 1 372 ? -62.801 -11.951 -11.281 1.00 117.83 372 THR A CA 1
ATOM 2863 C C . THR A 1 372 ? -61.650 -11.183 -10.648 1.00 106.98 372 THR A C 1
ATOM 2864 O O . THR A 1 372 ? -60.993 -11.620 -9.694 1.00 99.87 372 THR A O 1
ATOM 2868 N N . VAL A 1 373 ? -61.466 -10.000 -11.221 1.00 100.82 373 VAL A N 1
ATOM 2869 C CA . VAL A 1 373 ? -60.224 -9.283 -11.055 1.00 102.44 373 VAL A CA 1
ATOM 2870 C C . VAL A 1 373 ? -60.582 -7.797 -11.048 1.00 97.72 373 VAL A C 1
ATOM 2871 O O . VAL A 1 373 ? -61.760 -7.479 -11.280 1.00 84.06 373 VAL A O 1
ATOM 2875 N N . GLY A 1 374 ? -59.581 -6.974 -10.636 1.00 98.78 374 GLY A N 1
ATOM 2876 C CA . GLY A 1 374 ? -59.587 -5.521 -10.519 1.00 98.60 374 GLY A CA 1
ATOM 2877 C C . GLY A 1 374 ? -60.538 -4.955 -9.449 1.00 97.81 374 GLY A C 1
ATOM 2878 O O . GLY A 1 374 ? -61.431 -4.167 -9.778 1.00 94.72 374 GLY A O 1
ATOM 2879 N N . PHE A 1 375 ? -60.309 -5.322 -8.169 1.00 94.15 375 PHE A N 1
ATOM 2880 C CA . PHE A 1 375 ? -60.819 -4.579 -7.027 1.00 92.26 375 PHE A CA 1
ATOM 2881 C C . PHE A 1 375 ? -59.846 -3.455 -6.668 1.00 92.50 375 PHE A C 1
ATOM 2882 O O . PHE A 1 375 ? -58.936 -3.620 -5.829 1.00 79.18 375 PHE A O 1
ATOM 2890 N N . GLY A 1 376 ? -60.093 -2.316 -7.357 1.00 99.45 376 GLY A N 1
ATOM 2891 C CA . GLY A 1 376 ? -59.217 -1.157 -7.503 1.00 113.38 376 GLY A CA 1
ATOM 2892 C C . GLY A 1 376 ? -58.926 -0.544 -6.142 1.00 128.71 376 GLY A C 1
ATOM 2893 O O . GLY A 1 376 ? -59.481 -0.991 -5.141 1.00 131.44 376 GLY A O 1
ATOM 2894 N N . ARG A 1 377 ? -58.039 0.453 -6.075 1.00 129.61 377 ARG A N 1
ATOM 2895 C CA . ARG A 1 377 ? -57.972 1.126 -4.784 1.00 120.75 377 ARG A CA 1
ATOM 2896 C C . ARG A 1 377 ? -59.355 1.728 -4.575 1.00 115.14 377 ARG A C 1
ATOM 2897 O O . ARG A 1 377 ? -60.000 1.561 -3.548 1.00 117.38 377 ARG A O 1
ATOM 2905 N N . GLN A 1 378 ? -59.837 2.314 -5.663 1.00 109.32 378 GLN A N 1
ATOM 2906 C CA . GLN A 1 378 ? -61.134 2.943 -5.683 1.00 110.10 378 GLN A CA 1
ATOM 2907 C C . GLN A 1 378 ? -62.213 1.936 -5.314 1.00 100.72 378 GLN A C 1
ATOM 2908 O O . GLN A 1 378 ? -63.130 2.234 -4.534 1.00 88.93 378 GLN A O 1
ATOM 2914 N N . THR A 1 379 ? -62.196 0.803 -6.021 1.00 98.55 379 THR A N 1
ATOM 2915 C CA . THR A 1 379 ? -63.405 0.008 -5.938 1.00 107.38 379 THR A CA 1
ATOM 2916 C C . THR A 1 379 ? -63.351 -0.806 -4.651 1.00 103.85 379 THR A C 1
ATOM 2917 O O . THR A 1 379 ? -64.391 -1.268 -4.185 1.00 107.17 379 THR A O 1
ATOM 2921 N N . LEU A 1 380 ? -62.173 -0.866 -4.013 1.00 92.74 380 LEU A N 1
ATOM 2922 C CA . LEU A 1 380 ? -62.092 -1.559 -2.736 1.00 84.68 380 LEU A CA 1
ATOM 2923 C C . LEU A 1 380 ? -62.767 -0.754 -1.630 1.00 84.58 380 LEU A C 1
ATOM 2924 O O . LEU A 1 380 ? -63.562 -1.317 -0.898 1.00 76.69 380 LEU A O 1
ATOM 2929 N N . LEU A 1 381 ? -62.433 0.546 -1.516 1.00 87.49 381 LEU A N 1
ATOM 2930 C CA . LEU A 1 381 ? -63.084 1.478 -0.605 1.00 88.81 381 LEU A CA 1
ATOM 2931 C C . LEU A 1 381 ? -64.562 1.596 -0.940 1.00 93.38 381 LEU A C 1
ATOM 2932 O O . LEU A 1 381 ? -65.326 2.161 -0.155 1.00 94.11 381 LEU A O 1
ATOM 2937 N N . GLY A 1 382 ? -64.934 1.141 -2.135 1.00 100.47 382 GLY A N 1
ATOM 2938 C CA . GLY A 1 382 ? -66.336 1.136 -2.506 1.00 106.94 382 GLY A CA 1
ATOM 2939 C C . GLY A 1 382 ? -67.077 0.195 -1.577 1.00 107.07 382 GLY A C 1
ATOM 2940 O O . GLY A 1 382 ? -68.127 0.557 -1.047 1.00 112.97 382 GLY A O 1
ATOM 2941 N N . ALA A 1 383 ? -66.445 -0.973 -1.387 1.00 105.66 383 ALA A N 1
ATOM 2942 C CA . ALA A 1 383 ? -66.881 -2.137 -0.630 1.00 108.77 383 ALA A CA 1
ATOM 2943 C C . ALA A 1 383 ? -66.925 -1.879 0.864 1.00 107.39 383 ALA A C 1
ATOM 2944 O O . ALA A 1 383 ? -67.696 -2.541 1.538 1.00 116.31 383 ALA A O 1
ATOM 2946 N N . ALA A 1 384 ? -66.073 -0.988 1.361 1.00 105.98 384 ALA A N 1
ATOM 2947 C CA . ALA A 1 384 ? -65.750 -0.961 2.775 1.00 109.90 384 ALA A CA 1
ATOM 2948 C C . ALA A 1 384 ? -67.016 -0.834 3.604 1.00 113.30 384 ALA A C 1
ATOM 2949 O O . ALA A 1 384 ? -67.250 -1.670 4.444 1.00 119.54 384 ALA A O 1
ATOM 2951 N N . ASP A 1 385 ? -67.844 0.187 3.396 1.00 110.74 385 ASP A N 1
ATOM 2952 C CA . ASP A 1 385 ? -68.947 0.327 4.339 1.00 112.72 385 ASP A CA 1
ATOM 2953 C C . ASP A 1 385 ? -69.951 -0.828 4.162 1.00 107.56 385 ASP A C 1
ATOM 2954 O O . ASP A 1 385 ? -70.833 -1.021 4.983 1.00 104.81 385 ASP A O 1
ATOM 2959 N N . THR A 1 386 ? -69.795 -1.673 3.138 1.00 108.49 386 THR A N 1
ATOM 2960 C CA . THR A 1 386 ? -70.607 -2.890 3.071 1.00 107.44 386 THR A CA 1
ATOM 2961 C C . THR A 1 386 ? -69.883 -4.084 3.677 1.00 101.95 386 THR A C 1
ATOM 2962 O O . THR A 1 386 ? -70.500 -5.069 4.060 1.00 108.18 386 THR A O 1
ATOM 2966 N N . LEU A 1 387 ? -68.556 -4.052 3.644 1.00 99.29 387 LEU A N 1
ATOM 2967 C CA . LEU A 1 387 ? -67.739 -4.986 4.400 1.00 97.07 387 LEU A CA 1
ATOM 2968 C C . LEU A 1 387 ? -68.097 -4.832 5.892 1.00 105.94 387 LEU A C 1
ATOM 2969 O O . LEU A 1 387 ? -68.363 -5.792 6.600 1.00 108.87 387 LEU A O 1
ATOM 2974 N N . ILE A 1 388 ? -68.095 -3.597 6.396 1.00 104.88 388 ILE A N 1
ATOM 2975 C CA . ILE A 1 388 ? -68.372 -3.231 7.776 1.00 98.32 388 ILE A CA 1
ATOM 2976 C C . ILE A 1 388 ? -69.792 -3.577 8.153 1.00 94.55 388 ILE A C 1
ATOM 2977 O O . ILE A 1 388 ? -70.026 -3.781 9.314 1.00 95.82 388 ILE A O 1
ATOM 2982 N N . ASP A 1 389 ? -70.727 -3.478 7.220 1.00 97.77 389 ASP A N 1
ATOM 2983 C CA . ASP A 1 389 ? -72.090 -3.924 7.446 1.00 102.06 389 ASP A CA 1
ATOM 2984 C C . ASP A 1 389 ? -72.085 -5.441 7.577 1.00 99.56 389 ASP A C 1
ATOM 2985 O O . ASP A 1 389 ? -72.688 -6.001 8.483 1.00 100.89 389 ASP A O 1
ATOM 2990 N N . LEU A 1 390 ? -71.498 -6.107 6.588 1.00 98.68 390 LEU A N 1
ATOM 2991 C CA . LEU A 1 390 ? -71.583 -7.552 6.551 1.00 99.83 390 LEU A CA 1
ATOM 2992 C C . LEU A 1 390 ? -70.992 -8.109 7.829 1.00 103.14 390 LEU A C 1
ATOM 2993 O O . LEU A 1 390 ? -71.441 -9.148 8.280 1.00 114.05 390 LEU A O 1
ATOM 2998 N N . VAL A 1 391 ? -69.966 -7.443 8.367 1.00 98.33 391 VAL A N 1
ATOM 2999 C CA . VAL A 1 391 ? -69.273 -7.900 9.563 1.00 99.97 391 VAL A CA 1
ATOM 3000 C C . VAL A 1 391 ? -70.219 -7.665 10.735 1.00 100.72 391 VAL A C 1
ATOM 3001 O O . VAL A 1 391 ? -70.317 -8.496 11.638 1.00 97.85 391 VAL A O 1
ATOM 3005 N N . SER A 1 392 ? -70.978 -6.561 10.632 1.00 107.18 392 SER A N 1
ATOM 3006 C CA . SER A 1 392 ? -71.792 -5.976 11.693 1.00 119.84 392 SER A CA 1
ATOM 3007 C C . SER A 1 392 ? -73.175 -6.607 11.700 1.00 120.13 392 SER A C 1
ATOM 3008 O O . SER A 1 392 ? -74.113 -6.044 12.268 1.00 130.79 392 SER A O 1
ATOM 3011 N N . ARG A 1 393 ? -73.278 -7.747 11.015 1.00 117.22 393 ARG A N 1
ATOM 3012 C CA . ARG A 1 393 ? -74.478 -8.558 10.972 1.00 118.16 393 ARG A CA 1
ATOM 3013 C C . ARG A 1 393 ? -74.044 -10.020 11.014 1.00 121.17 393 ARG A C 1
ATOM 3014 O O . ARG A 1 393 ? -74.764 -10.893 10.533 1.00 123.03 393 ARG A O 1
ATOM 3022 N N . GLU A 1 394 ? -72.846 -10.256 11.575 1.00 127.90 394 GLU A N 1
ATOM 3023 C CA . GLU A 1 394 ? -72.153 -11.542 11.636 1.00 134.47 394 GLU A CA 1
ATOM 3024 C C . GLU A 1 394 ? -72.382 -12.390 10.376 1.00 130.40 394 GLU A C 1
ATOM 3025 O O . GLU A 1 394 ? -72.574 -13.606 10.469 1.00 131.82 394 GLU A O 1
ATOM 3031 N N . LYS A 1 395 ? -72.315 -11.741 9.201 1.00 119.08 395 LYS A N 1
ATOM 3032 C CA . LYS A 1 395 ? -72.263 -12.392 7.903 1.00 113.34 395 LYS A CA 1
ATOM 3033 C C . LYS A 1 395 ? -70.812 -12.557 7.454 1.00 104.46 395 LYS A C 1
ATOM 3034 O O . LYS A 1 395 ? -70.450 -13.624 6.942 1.00 102.18 395 LYS A O 1
ATOM 3040 N N . LEU A 1 396 ? -70.002 -11.496 7.626 1.00 97.98 396 LEU A N 1
ATOM 3041 C CA . LEU A 1 396 ? -68.583 -11.546 7.297 1.00 96.76 396 LEU A CA 1
ATOM 3042 C C . LEU A 1 396 ? -67.831 -11.872 8.565 1.00 92.46 396 LEU A C 1
AT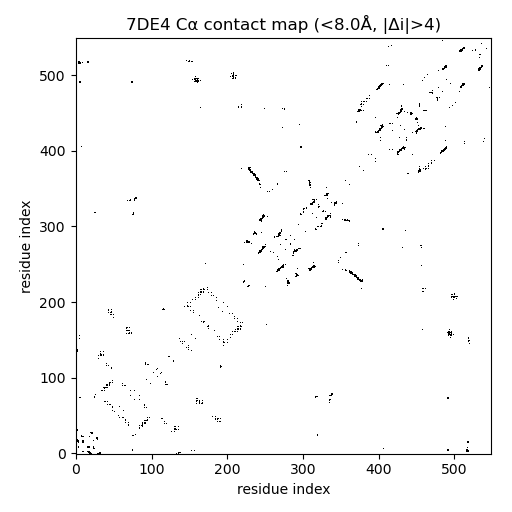OM 3043 O O . LEU A 1 396 ? -67.800 -11.038 9.450 1.00 88.32 396 LEU A O 1
ATOM 3048 N N . ARG A 1 397 ? -67.246 -13.072 8.629 1.00 97.18 397 ARG A N 1
ATOM 3049 C CA . ARG A 1 397 ? -66.688 -13.540 9.884 1.00 102.14 397 ARG A CA 1
ATOM 3050 C C . ARG A 1 397 ? -65.347 -12.882 10.153 1.00 107.94 397 ARG A C 1
ATOM 3051 O O . ARG A 1 397 ? -65.230 -12.221 11.185 1.00 116.72 397 ARG A O 1
ATOM 3059 N N . HIS A 1 398 ? -64.348 -13.118 9.289 1.00 109.94 398 HIS A N 1
ATOM 3060 C CA . HIS A 1 398 ? -63.243 -12.169 9.222 1.00 113.98 398 HIS A CA 1
ATOM 3061 C C . HIS A 1 398 ? -62.546 -12.287 7.873 1.00 110.07 398 HIS A C 1
ATOM 3062 O O . HIS A 1 398 ? -62.665 -13.312 7.234 1.00 128.73 398 HIS A O 1
ATOM 3069 N N . ILE A 1 399 ? -61.861 -11.224 7.451 1.00 100.92 399 ILE A N 1
ATOM 3070 C CA . ILE A 1 399 ? -61.206 -11.029 6.170 1.00 96.88 399 ILE A CA 1
ATOM 3071 C C . ILE A 1 399 ? -59.773 -11.593 6.168 1.00 104.62 399 ILE A C 1
ATOM 3072 O O . ILE A 1 399 ? -58.992 -11.374 7.096 1.00 111.73 399 ILE A O 1
ATOM 3077 N N . PHE A 1 400 ? -59.381 -12.290 5.090 1.00 105.30 400 PHE A N 1
ATOM 3078 C CA . PHE A 1 400 ? -58.083 -12.962 5.063 1.00 103.92 400 PHE A CA 1
ATOM 3079 C C . PHE A 1 400 ? -57.228 -12.539 3.872 1.00 105.80 400 PHE A C 1
ATOM 3080 O O . PHE A 1 400 ? -57.698 -12.603 2.738 1.00 117.34 400 PHE A O 1
ATOM 3088 N N . LEU A 1 401 ? -55.975 -12.138 4.110 1.00 93.98 401 LEU A N 1
ATOM 3089 C CA . LEU A 1 401 ? -55.230 -11.557 3.013 1.00 86.65 401 LEU A CA 1
ATOM 3090 C C . LEU A 1 401 ? -54.238 -12.578 2.529 1.00 86.76 401 LEU A C 1
ATOM 3091 O O . LEU A 1 401 ? -53.121 -12.565 3.007 1.00 87.90 401 LEU A O 1
ATOM 3096 N N . LEU A 1 402 ? -54.646 -13.418 1.583 1.00 90.26 402 LEU A N 1
ATOM 3097 C CA . LEU A 1 402 ? -53.725 -14.400 1.039 1.00 94.18 402 LEU A CA 1
ATOM 3098 C C . LEU A 1 402 ? -52.940 -13.776 -0.112 1.00 98.51 402 LEU A C 1
ATOM 3099 O O . LEU A 1 402 ? -53.471 -13.443 -1.182 1.00 94.93 402 LEU A O 1
ATOM 3104 N N . GLY A 1 403 ? -51.654 -13.552 0.142 1.00 102.12 403 GLY A N 1
ATOM 3105 C CA . GLY A 1 403 ? -50.992 -12.560 -0.681 1.00 110.95 403 GLY A CA 1
ATOM 3106 C C . GLY A 1 403 ? -49.596 -13.001 -1.076 1.00 112.12 403 GLY A C 1
ATOM 3107 O O . GLY A 1 403 ? -49.198 -14.124 -0.744 1.00 108.61 403 GLY A O 1
ATOM 3108 N N . GLY A 1 404 ? -48.916 -12.084 -1.796 1.00 110.38 404 GLY A N 1
ATOM 3109 C CA . GLY A 1 404 ? -47.510 -12.174 -2.168 1.00 112.67 404 GLY A CA 1
ATOM 3110 C C . GLY A 1 404 ? -47.234 -13.244 -3.229 1.00 116.63 404 GLY A C 1
ATOM 3111 O O . GLY A 1 404 ? -48.141 -13.920 -3.695 1.00 108.44 404 GLY A O 1
ATOM 3119 N N . ASP A 1 406 ? -45.599 -16.131 -5.974 1.00 108.53 406 ASP A N 1
ATOM 3120 C CA . ASP A 1 406 ? -45.616 -17.569 -6.110 1.00 118.56 406 ASP A CA 1
ATOM 3121 C C . ASP A 1 406 ? -44.136 -17.945 -6.192 1.00 129.04 406 ASP A C 1
ATOM 3122 O O . ASP A 1 406 ? -43.309 -17.162 -6.659 1.00 128.94 406 ASP A O 1
ATOM 3127 N N . GLY A 1 407 ? -43.797 -19.121 -5.670 1.00 141.09 407 GLY A N 1
ATOM 3128 C CA . GLY A 1 407 ? -42.478 -19.712 -5.847 1.00 131.13 407 GLY A CA 1
ATOM 3129 C C . GLY A 1 407 ? -42.634 -21.099 -6.453 1.00 131.97 407 GLY A C 1
ATOM 3130 O O . GLY A 1 407 ? -43.614 -21.357 -7.152 1.00 130.10 407 GLY A O 1
ATOM 3131 N N . ALA A 1 408 ? -41.694 -21.997 -6.169 1.00 130.45 408 ALA A N 1
ATOM 3132 C CA . ALA A 1 408 ? -41.710 -23.247 -6.909 1.00 137.64 408 ALA A CA 1
ATOM 3133 C C . ALA A 1 408 ? -41.985 -24.454 -6.010 1.00 140.28 408 ALA A C 1
ATOM 3134 O O . ALA A 1 408 ? -42.718 -25.369 -6.394 1.00 145.48 408 ALA A O 1
ATOM 3136 N N . ARG A 1 409 ? -41.398 -24.446 -4.813 1.00 137.25 409 ARG A N 1
ATOM 3137 C CA . ARG A 1 409 ? -41.459 -25.579 -3.908 1.00 141.17 409 ARG A CA 1
ATOM 3138 C C . ARG A 1 409 ? -42.899 -26.023 -3.673 1.00 144.48 409 ARG A C 1
ATOM 3139 O O . ARG A 1 409 ? -43.780 -25.179 -3.494 1.00 155.83 409 ARG A O 1
ATOM 3147 N N . GLY A 1 410 ? -43.094 -27.351 -3.619 1.00 140.62 410 GLY A N 1
ATOM 3148 C CA . GLY A 1 410 ? -44.338 -27.988 -3.211 1.00 139.91 410 GLY A CA 1
ATOM 3149 C C . GLY A 1 410 ? -44.876 -27.489 -1.866 1.00 143.50 410 GLY A C 1
ATOM 3150 O O . GLY A 1 410 ? -46.077 -27.597 -1.623 1.00 146.20 410 GLY A O 1
ATOM 3151 N N . GLU A 1 411 ? -43.993 -26.945 -1.002 1.00 147.66 411 GLU A N 1
ATOM 3152 C CA . GLU A 1 411 ? -44.375 -26.458 0.325 1.00 143.97 411 GLU A CA 1
ATOM 3153 C C . GLU A 1 411 ? -45.399 -25.340 0.184 1.00 134.35 411 GLU A C 1
ATOM 3154 O O . GLU A 1 411 ? -46.027 -24.984 1.172 1.00 148.17 411 GLU A O 1
ATOM 3160 N N . ARG A 1 412 ? -45.541 -24.788 -1.028 1.00 116.45 412 ARG A N 1
ATOM 3161 C CA . ARG A 1 412 ? -46.504 -23.733 -1.277 1.00 113.27 412 ARG A CA 1
ATOM 3162 C C . ARG A 1 412 ? -47.929 -24.286 -1.344 1.00 121.67 412 ARG A C 1
ATOM 3163 O O . ARG A 1 412 ? -48.904 -23.532 -1.308 1.00 121.26 412 ARG A O 1
ATOM 3171 N N . HIS A 1 413 ? -48.080 -25.609 -1.408 1.00 138.67 413 HIS A N 1
ATOM 3172 C CA . HIS A 1 413 ? -49.426 -26.152 -1.312 1.00 152.80 413 HIS A CA 1
ATOM 3173 C C . HIS A 1 413 ? -50.210 -25.399 -0.236 1.00 144.40 413 HIS A C 1
ATOM 3174 O O . HIS A 1 413 ? -51.403 -25.154 -0.407 1.00 147.54 413 HIS A O 1
ATOM 3181 N N . TYR A 1 414 ? -49.517 -25.030 0.856 1.00 128.20 414 TYR A N 1
ATOM 3182 C CA . TYR A 1 414 ? -50.094 -24.363 2.019 1.00 123.18 414 TYR A CA 1
ATOM 3183 C C . TYR A 1 414 ? -51.151 -23.349 1.594 1.00 121.14 414 TYR A C 1
ATOM 3184 O O . TYR A 1 414 ? -52.237 -23.291 2.183 1.00 122.59 414 TYR A O 1
ATOM 3193 N N . PHE A 1 415 ? -50.779 -22.530 0.596 1.00 114.12 415 PHE A N 1
ATOM 3194 C CA . PHE A 1 415 ? -51.493 -21.298 0.305 1.00 109.10 415 PHE A CA 1
ATOM 3195 C C . PHE A 1 415 ? -52.786 -21.670 -0.393 1.00 106.97 415 PHE A C 1
ATOM 3196 O O . PHE A 1 415 ? -53.832 -21.051 -0.188 1.00 101.37 415 PHE A O 1
ATOM 3204 N N . THR A 1 416 ? -52.685 -22.736 -1.185 1.00 108.01 416 THR A N 1
ATOM 3205 C CA . THR A 1 416 ? -53.852 -23.258 -1.861 1.00 108.43 416 THR A CA 1
ATOM 3206 C C . THR A 1 416 ? -54.795 -23.826 -0.809 1.00 104.45 416 THR A C 1
ATOM 3207 O O . THR A 1 416 ? -56.005 -23.583 -0.834 1.00 97.87 416 THR A O 1
ATOM 3211 N N . ASP A 1 417 ? -54.207 -24.598 0.109 1.00 110.36 417 ASP A N 1
ATOM 3212 C CA . ASP A 1 417 ? -55.039 -25.320 1.041 1.00 124.71 417 ASP A CA 1
ATOM 3213 C C . ASP A 1 417 ? -55.627 -24.331 2.024 1.00 124.14 417 ASP A C 1
ATOM 3214 O O . ASP A 1 417 ? -56.813 -24.399 2.363 1.00 128.85 417 ASP A O 1
ATOM 3219 N N . PHE A 1 418 ? -54.777 -23.395 2.439 1.00 118.49 418 PHE A N 1
ATOM 3220 C CA . PHE A 1 418 ? -55.238 -22.362 3.346 1.00 120.59 418 PHE A CA 1
ATOM 3221 C C . PHE A 1 418 ? -56.530 -21.768 2.791 1.00 117.81 418 PHE A C 1
ATOM 3222 O O . PHE A 1 418 ? -57.521 -21.651 3.507 1.00 120.35 418 PHE A O 1
ATOM 3230 N N . ALA A 1 419 ? -56.510 -21.479 1.485 1.00 112.28 419 ALA A N 1
ATOM 3231 C CA . ALA A 1 419 ? -57.499 -20.645 0.829 1.00 105.34 419 ALA A CA 1
ATOM 3232 C C . ALA A 1 419 ? -58.849 -21.340 0.701 1.00 104.46 419 ALA A C 1
ATOM 3233 O O . ALA A 1 419 ? -59.877 -20.733 0.989 1.00 100.04 419 ALA A O 1
ATOM 3235 N N . THR A 1 420 ? -58.846 -22.589 0.235 1.00 111.78 420 THR A N 1
ATOM 3236 C CA . THR A 1 420 ? -60.090 -23.335 0.114 1.00 124.61 420 THR A CA 1
ATOM 3237 C C . THR A 1 420 ? -60.760 -23.466 1.477 1.00 131.19 420 THR A C 1
ATOM 3238 O O . THR A 1 420 ? -61.988 -23.334 1.579 1.00 130.06 420 THR A O 1
ATOM 3242 N N . SER A 1 421 ? -59.896 -23.689 2.488 1.00 136.21 421 SER A N 1
ATOM 3243 C CA . SER A 1 421 ? -60.231 -24.058 3.862 1.00 136.52 421 SER A CA 1
ATOM 3244 C C . SER A 1 421 ? -60.493 -22.835 4.765 1.00 133.03 421 SER A C 1
ATOM 3245 O O . SER A 1 421 ? -60.818 -22.980 5.944 1.00 134.63 421 SER A O 1
ATOM 3248 N N . VAL A 1 422 ? -60.357 -21.620 4.219 1.00 119.29 422 VAL A N 1
ATOM 3249 C CA . VAL A 1 422 ? -60.975 -20.463 4.829 1.00 108.07 422 VAL A CA 1
ATOM 3250 C C . VAL A 1 422 ? -62.463 -20.732 4.843 1.00 106.68 422 VAL A C 1
ATOM 3251 O O . VAL A 1 422 ? -63.045 -21.098 3.825 1.00 109.47 422 VAL A O 1
ATOM 3255 N N . PRO A 1 423 ? -63.102 -20.525 6.001 1.00 106.70 423 PRO A N 1
ATOM 3256 C CA . PRO A 1 423 ? -64.536 -20.787 6.155 1.00 109.76 423 PRO A CA 1
ATOM 3257 C C . PRO A 1 423 ? -65.447 -19.927 5.277 1.00 112.96 423 PRO A C 1
ATOM 3258 O O . PRO A 1 423 ? -65.108 -18.791 4.923 1.00 104.67 423 PRO A O 1
ATOM 3262 N N . ASP A 1 424 ? -66.630 -20.478 4.992 1.00 122.57 424 ASP A N 1
ATOM 3263 C CA . ASP A 1 424 ? -67.512 -19.995 3.940 1.00 134.49 424 ASP A CA 1
ATOM 3264 C C . ASP A 1 424 ? -68.205 -18.701 4.347 1.00 124.33 424 ASP A C 1
ATOM 3265 O O . ASP A 1 424 ? -69.144 -18.273 3.688 1.00 122.10 424 ASP A O 1
ATOM 3270 N N . ASP A 1 425 ? -67.758 -18.079 5.434 1.00 117.74 425 ASP A N 1
ATOM 3271 C CA . ASP A 1 425 ? -68.441 -16.875 5.860 1.00 117.58 425 ASP A CA 1
ATOM 3272 C C . ASP A 1 425 ? -67.427 -15.756 6.003 1.00 115.40 425 ASP A C 1
ATOM 3273 O O . ASP A 1 425 ? -67.680 -14.811 6.747 1.00 112.30 425 ASP A O 1
ATOM 3278 N N . CYS A 1 426 ? -66.289 -15.893 5.300 1.00 121.45 426 CYS A N 1
ATOM 3279 C CA . CYS A 1 426 ? -65.295 -14.828 5.260 1.00 124.42 426 CYS A CA 1
ATOM 3280 C C . CYS A 1 426 ? -64.520 -14.738 3.930 1.00 119.70 426 CYS A C 1
ATOM 3281 O O . CYS A 1 426 ? -64.269 -15.743 3.250 1.00 114.96 426 CYS A O 1
ATOM 3284 N N . LEU A 1 427 ? -64.157 -13.484 3.598 1.00 105.29 427 LEU A N 1
ATOM 3285 C CA . LEU A 1 427 ? -63.470 -13.039 2.401 1.00 97.52 427 LEU A CA 1
ATOM 3286 C C . LEU A 1 427 ? -62.038 -13.519 2.350 1.00 94.36 427 LEU A C 1
ATOM 3287 O O . LEU A 1 427 ? -61.388 -13.633 3.388 1.00 91.82 427 LEU A O 1
ATOM 3292 N N . ILE A 1 428 ? -61.551 -13.624 1.105 1.00 93.97 428 ILE A N 1
ATOM 3293 C CA . ILE A 1 428 ? -60.129 -13.512 0.791 1.00 93.32 428 ILE A CA 1
ATOM 3294 C C . ILE A 1 428 ? -59.841 -12.242 -0.016 1.00 95.33 428 ILE A C 1
ATOM 3295 O O . ILE A 1 428 ? -60.427 -11.948 -1.065 1.00 101.24 428 ILE A O 1
ATOM 3300 N N . LEU A 1 429 ? -58.889 -11.480 0.496 1.00 89.85 429 LEU A N 1
ATOM 3301 C CA . LEU A 1 429 ? -58.395 -10.408 -0.320 1.00 88.90 429 LEU A CA 1
ATOM 3302 C C . LEU A 1 429 ? -57.021 -10.858 -0.792 1.00 91.81 429 LEU A C 1
ATOM 3303 O O . LEU A 1 429 ? -56.051 -10.787 -0.050 1.00 97.47 429 LEU A O 1
ATOM 3308 N N . THR A 1 430 ? -56.951 -11.426 -1.996 1.00 96.22 430 THR A N 1
ATOM 3309 C CA . THR A 1 430 ? -55.661 -11.809 -2.561 1.00 93.92 430 THR A CA 1
ATOM 3310 C C . THR A 1 430 ? -55.088 -10.650 -3.381 1.00 90.36 430 THR A C 1
ATOM 3311 O O . THR A 1 430 ? -55.847 -9.772 -3.828 1.00 75.56 430 THR A O 1
ATOM 3315 N N . LEU A 1 431 ? -53.757 -10.712 -3.605 1.00 88.90 431 LEU A N 1
ATOM 3316 C CA . LEU A 1 431 ? -53.089 -9.655 -4.338 1.00 93.55 431 LEU A CA 1
ATOM 3317 C C . LEU A 1 431 ? -51.621 -9.992 -4.675 1.00 96.84 431 LEU A C 1
ATOM 3318 O O . LEU A 1 431 ? -50.730 -9.298 -4.216 1.00 112.02 431 LEU A O 1
ATOM 3323 N N . ALA A 1 432 ? -51.299 -10.970 -5.567 1.00 95.52 432 ALA A N 1
ATOM 3324 C CA . ALA A 1 432 ? -49.931 -11.116 -6.155 1.00 101.09 432 ALA A CA 1
ATOM 3325 C C . ALA A 1 432 ? -49.776 -12.247 -7.199 1.00 109.36 432 ALA A C 1
ATOM 3326 O O . ALA A 1 432 ? -50.829 -12.624 -7.698 1.00 132.36 432 ALA A O 1
ATOM 3328 N N . CYS A 1 433 ? -48.563 -12.785 -7.613 1.00 102.96 433 CYS A N 1
ATOM 3329 C CA . CYS A 1 433 ? -48.673 -13.906 -8.585 1.00 111.99 433 CYS A CA 1
ATOM 3330 C C . CYS A 1 433 ? -49.017 -15.186 -7.846 1.00 117.79 433 CYS A C 1
ATOM 3331 O O . CYS A 1 433 ? -49.287 -16.254 -8.414 1.00 126.29 433 CYS A O 1
ATOM 3334 N N . GLY A 1 434 ? -48.892 -15.092 -6.545 1.00 104.27 434 GLY A N 1
ATOM 3335 C CA . GLY A 1 434 ? -49.347 -16.213 -5.774 1.00 107.38 434 GLY A CA 1
ATOM 3336 C C . GLY A 1 434 ? -50.856 -16.156 -5.821 1.00 99.60 434 GLY A C 1
ATOM 3337 O O . GLY A 1 434 ? -51.517 -16.922 -5.148 1.00 102.24 434 GLY A O 1
ATOM 3338 N N . LYS A 1 435 ? -51.386 -15.181 -6.547 1.00 95.70 435 LYS A N 1
ATOM 3339 C CA . LYS A 1 435 ? -52.824 -15.230 -6.565 1.00 94.74 435 LYS A CA 1
ATOM 3340 C C . LYS A 1 435 ? -53.242 -16.545 -7.211 1.00 94.96 435 LYS A C 1
ATOM 3341 O O . LYS A 1 435 ? -54.289 -17.077 -6.865 1.00 90.91 435 LYS A O 1
ATOM 3347 N N . TYR A 1 436 ? -52.345 -17.068 -8.063 1.00 102.56 436 TYR A N 1
ATOM 3348 C CA . TYR A 1 436 ? -52.564 -18.146 -9.017 1.00 106.24 436 TYR A CA 1
ATOM 3349 C C . TYR A 1 436 ? -52.572 -19.478 -8.295 1.00 106.78 436 TYR A C 1
ATOM 3350 O O . TYR A 1 436 ? -52.793 -20.515 -8.913 1.00 107.33 436 TYR A O 1
ATOM 3359 N N . ARG A 1 437 ? -52.293 -19.396 -6.991 1.00 106.83 437 ARG A N 1
ATOM 3360 C CA . ARG A 1 437 ? -52.168 -20.521 -6.078 1.00 108.92 437 ARG A CA 1
ATOM 3361 C C . ARG A 1 437 ? -53.534 -21.175 -5.902 1.00 99.10 437 ARG A C 1
ATOM 3362 O O . ARG A 1 437 ? -53.641 -22.389 -5.964 1.00 95.60 437 ARG A O 1
ATOM 3370 N N . PHE A 1 438 ? -54.580 -20.358 -5.782 1.00 95.89 438 PHE A N 1
ATOM 3371 C CA . PHE A 1 438 ? -55.909 -20.847 -5.461 1.00 99.44 438 PHE A CA 1
ATOM 3372 C C . PHE A 1 438 ? -56.964 -20.170 -6.336 1.00 102.78 438 PHE A C 1
ATOM 3373 O O . PHE A 1 438 ? -58.166 -20.353 -6.116 1.00 98.15 438 PHE A O 1
ATOM 3381 N N . ASN A 1 439 ? -56.473 -19.456 -7.361 1.00 107.36 439 ASN A N 1
ATOM 3382 C CA . ASN A 1 439 ? -57.092 -18.324 -8.042 1.00 99.88 439 ASN A CA 1
ATOM 3383 C C . ASN A 1 439 ? -58.217 -18.782 -8.967 1.00 97.38 439 ASN A C 1
ATOM 3384 O O . ASN A 1 439 ? -59.272 -18.144 -9.087 1.00 88.60 439 ASN A O 1
ATOM 3389 N N . LYS A 1 440 ? -57.986 -19.922 -9.604 1.00 99.44 440 LYS A N 1
ATOM 3390 C CA . LYS A 1 440 ? -58.977 -20.405 -10.537 1.00 103.50 440 LYS A CA 1
ATOM 3391 C C . LYS A 1 440 ? -59.963 -21.380 -9.879 1.00 106.75 440 LYS A C 1
ATOM 3392 O O . LYS A 1 440 ? -60.847 -21.894 -10.566 1.00 104.13 440 LYS A O 1
ATOM 3398 N N . LEU A 1 441 ? -59.832 -21.634 -8.564 1.00 108.05 441 LEU A N 1
ATOM 3399 C CA . LEU A 1 441 ? -60.760 -22.525 -7.880 1.00 106.62 441 LEU A CA 1
ATOM 3400 C C . LEU A 1 441 ? -61.940 -21.721 -7.367 1.00 107.82 441 LEU A C 1
ATOM 3401 O O . LEU A 1 441 ? -61.771 -20.551 -7.060 1.00 100.81 441 LEU A O 1
ATOM 3406 N N . GLU A 1 442 ? -63.078 -22.409 -7.167 1.00 124.19 442 GLU A N 1
ATOM 3407 C CA . GLU A 1 442 ? -64.417 -21.841 -6.985 1.00 127.79 442 GLU A CA 1
ATOM 3408 C C . GLU A 1 442 ? -64.597 -21.190 -5.604 1.00 118.29 442 GLU A C 1
ATOM 3409 O O . GLU A 1 442 ? -64.147 -21.718 -4.593 1.00 117.84 442 GLU A O 1
ATOM 3415 N N . PHE A 1 443 ? -65.271 -20.034 -5.511 1.00 107.95 443 PHE A N 1
ATOM 3416 C CA . PHE A 1 443 ? -65.226 -19.411 -4.190 1.00 103.54 443 PHE A CA 1
ATOM 3417 C C . PHE A 1 443 ? -66.582 -18.957 -3.651 1.00 104.78 443 PHE A C 1
ATOM 3418 O O . PHE A 1 443 ? -66.750 -18.901 -2.435 1.00 101.63 443 PHE A O 1
ATOM 3426 N N . GLY A 1 444 ? -67.529 -18.607 -4.530 1.00 106.46 444 GLY A N 1
ATOM 3427 C CA . GLY A 1 444 ? -68.818 -18.104 -4.063 1.00 107.56 444 GLY A CA 1
ATOM 3428 C C . GLY A 1 444 ? -68.782 -16.659 -3.531 1.00 107.10 444 GLY A C 1
ATOM 3429 O O . GLY A 1 444 ? -67.752 -15.984 -3.552 1.00 107.82 444 GLY A O 1
ATOM 3430 N N . ASP A 1 445 ? -69.927 -16.181 -3.024 1.00 108.32 445 ASP A N 1
ATOM 3431 C CA . ASP A 1 445 ? -70.011 -14.844 -2.462 1.00 110.23 445 ASP A CA 1
ATOM 3432 C C . ASP A 1 445 ? -70.680 -14.857 -1.087 1.00 113.19 445 ASP A C 1
ATOM 3433 O O . ASP A 1 445 ? -71.294 -15.839 -0.637 1.00 119.14 445 ASP A O 1
ATOM 3438 N N . ILE A 1 446 ? -70.556 -13.702 -0.437 1.00 109.94 446 ILE A N 1
ATOM 3439 C CA . ILE A 1 446 ? -71.296 -13.389 0.766 1.00 109.52 446 ILE A CA 1
ATOM 3440 C C . ILE A 1 446 ? -72.195 -12.215 0.411 1.00 106.84 446 ILE A C 1
ATOM 3441 O O . ILE A 1 446 ? -71.781 -11.058 0.427 1.00 105.51 446 ILE A O 1
ATOM 3446 N N . GLU A 1 447 ? -73.415 -12.550 0.007 1.00 109.12 447 GLU A N 1
ATOM 3447 C CA . GLU A 1 447 ? -74.392 -11.544 -0.358 1.00 116.97 447 GLU A CA 1
ATOM 3448 C C . GLU A 1 447 ? -73.944 -10.738 -1.572 1.00 119.46 447 GLU A C 1
ATOM 3449 O O . GLU A 1 447 ? -74.201 -9.539 -1.615 1.00 126.17 447 GLU A O 1
ATOM 3455 N N . GLY A 1 448 ? -73.281 -11.389 -2.537 1.00 121.54 448 GLY A N 1
ATOM 3456 C CA . GLY A 1 448 ? -72.924 -10.759 -3.805 1.00 129.61 448 GLY A CA 1
ATOM 3457 C C . GLY A 1 448 ? -71.438 -10.403 -3.919 1.00 125.72 448 GLY A C 1
ATOM 3458 O O . GLY A 1 448 ? -70.815 -10.550 -4.971 1.00 135.37 448 GLY A O 1
ATOM 3459 N N . LEU A 1 449 ? -70.898 -9.901 -2.815 1.00 110.67 449 LEU A N 1
ATOM 3460 C CA . LEU A 1 449 ? -69.488 -9.661 -2.638 1.00 95.63 449 LEU A CA 1
ATOM 3461 C C . LEU A 1 449 ? -68.743 -10.985 -2.781 1.00 92.33 449 LEU A C 1
ATOM 3462 O O . LEU A 1 449 ? -68.898 -11.882 -1.972 1.00 91.57 449 LEU A O 1
ATOM 3467 N N . PRO A 1 450 ? -67.874 -11.159 -3.784 1.00 92.27 450 PRO A N 1
ATOM 3468 C CA . PRO A 1 450 ? -67.228 -12.444 -4.014 1.00 97.91 450 PRO A CA 1
ATOM 3469 C C . PRO A 1 450 ? -66.251 -12.716 -2.886 1.00 95.56 450 PRO A C 1
ATOM 3470 O O . PRO A 1 450 ? -65.538 -11.789 -2.498 1.00 94.13 450 PRO A O 1
ATOM 3474 N N . ARG A 1 451 ? -66.182 -13.996 -2.457 1.00 95.63 451 ARG A N 1
ATOM 3475 C CA . ARG A 1 451 ? -65.353 -14.443 -1.336 1.00 95.20 451 ARG A CA 1
ATOM 3476 C C . ARG A 1 451 ? -63.867 -14.374 -1.669 1.00 93.22 451 ARG A C 1
ATOM 3477 O O . ARG A 1 451 ? -63.075 -14.318 -0.719 1.00 87.36 451 ARG A O 1
ATOM 3485 N N . LEU A 1 452 ? -63.540 -14.443 -2.983 1.00 94.55 452 LEU A N 1
ATOM 3486 C CA . LEU A 1 452 ? -62.202 -14.188 -3.512 1.00 87.12 452 LEU A CA 1
ATOM 3487 C C . LEU A 1 452 ? -62.167 -12.853 -4.245 1.00 83.56 452 LEU A C 1
ATOM 3488 O O . LEU A 1 452 ? -62.694 -12.740 -5.352 1.00 84.33 452 LEU A O 1
ATOM 3493 N N . VAL A 1 453 ? -61.538 -11.882 -3.584 1.00 79.24 453 VAL A N 1
ATOM 3494 C CA . VAL A 1 453 ? -61.491 -10.513 -4.038 1.00 82.53 453 VAL A CA 1
ATOM 3495 C C . VAL A 1 453 ? -60.053 -10.229 -4.409 1.00 86.27 453 VAL A C 1
ATOM 3496 O O . VAL A 1 453 ? -59.233 -9.995 -3.521 1.00 87.46 453 VAL A O 1
ATOM 3500 N N . ASP A 1 454 ? -59.774 -10.286 -5.716 1.00 94.34 454 ASP A N 1
ATOM 3501 C CA . ASP A 1 454 ? -58.456 -9.898 -6.214 1.00 109.69 454 ASP A CA 1
ATOM 3502 C C . ASP A 1 454 ? -58.306 -8.365 -6.195 1.00 112.65 454 ASP A C 1
ATOM 3503 O O . ASP A 1 454 ? -59.203 -7.611 -6.604 1.00 103.00 454 ASP A O 1
ATOM 3508 N N . ALA A 1 455 ? -57.151 -7.904 -5.690 1.00 112.51 455 ALA A N 1
ATOM 3509 C CA . ALA A 1 455 ? -56.906 -6.481 -5.525 1.00 110.95 455 ALA A CA 1
ATOM 3510 C C . ALA A 1 455 ? -55.936 -6.029 -6.593 1.00 116.86 455 ALA A C 1
ATOM 3511 O O . ALA A 1 455 ? -55.527 -4.880 -6.598 1.00 118.43 455 ALA A O 1
ATOM 3513 N N . GLY A 1 456 ? -55.522 -6.982 -7.423 1.00 125.71 456 GLY A N 1
ATOM 3514 C CA . GLY A 1 456 ? -54.466 -6.751 -8.389 1.00 126.96 456 GLY A CA 1
ATOM 3515 C C . GLY A 1 456 ? -53.082 -7.219 -7.928 1.00 110.17 456 GLY A C 1
ATOM 3516 O O . GLY A 1 456 ? -52.878 -8.385 -7.544 1.00 107.78 456 GLY A O 1
ATOM 3517 N N . GLN A 1 457 ? -52.132 -6.283 -8.001 1.00 98.93 457 GLN A N 1
ATOM 3518 C CA . GLN A 1 457 ? -50.745 -6.645 -8.205 1.00 104.07 457 GLN A CA 1
ATOM 3519 C C . GLN A 1 457 ? -49.991 -6.502 -6.899 1.00 109.09 457 GLN A C 1
ATOM 3520 O O . GLN A 1 457 ? -50.398 -5.740 -6.034 1.00 123.06 457 GLN A O 1
ATOM 3526 N N . CYS A 1 458 ? -48.864 -7.203 -6.795 1.00 109.66 458 CYS A N 1
ATOM 3527 C CA . CYS A 1 458 ? -48.014 -7.012 -5.638 1.00 113.30 458 CYS A CA 1
ATOM 3528 C C . CYS A 1 458 ? -47.998 -5.535 -5.273 1.00 109.16 458 CYS A C 1
ATOM 3529 O O . CYS A 1 458 ? -48.171 -5.190 -4.112 1.00 117.02 458 CYS A O 1
ATOM 3532 N N . ASN A 1 459 ? -47.895 -4.667 -6.272 1.00 102.68 459 ASN A N 1
ATOM 3533 C CA . ASN A 1 459 ? -47.701 -3.268 -5.952 1.00 108.71 459 ASN A CA 1
ATOM 3534 C C . ASN A 1 459 ? -48.968 -2.673 -5.341 1.00 108.25 459 ASN A C 1
ATOM 3535 O O . ASN A 1 459 ? -48.988 -1.509 -4.953 1.00 118.10 459 ASN A O 1
ATOM 3540 N N . ASP A 1 460 ? -50.032 -3.472 -5.278 1.00 105.22 460 ASP A N 1
ATOM 3541 C CA . ASP A 1 460 ? -51.346 -2.991 -4.882 1.00 103.27 460 ASP A CA 1
ATOM 3542 C C . ASP A 1 460 ? -51.612 -3.383 -3.436 1.00 94.70 460 ASP A C 1
ATOM 3543 O O . ASP A 1 460 ? -52.731 -3.324 -2.967 1.00 86.94 460 ASP A O 1
ATOM 3548 N N . ALA A 1 461 ? -50.583 -3.833 -2.734 1.00 93.95 461 ALA A N 1
ATOM 3549 C CA . ALA A 1 461 ? -50.738 -3.993 -1.310 1.00 96.13 461 ALA A CA 1
ATOM 3550 C C . ALA A 1 461 ? -51.091 -2.608 -0.743 1.00 100.30 461 ALA A C 1
ATOM 3551 O O . ALA A 1 461 ? -51.838 -2.480 0.232 1.00 92.20 461 ALA A O 1
ATOM 3553 N N . TYR A 1 462 ? -50.566 -1.558 -1.400 1.00 100.10 462 TYR A N 1
ATOM 3554 C CA . TYR A 1 462 ? -50.958 -0.194 -1.105 1.00 94.87 462 TYR A CA 1
ATOM 3555 C C . TYR A 1 462 ? -52.480 -0.091 -1.108 1.00 99.60 462 TYR A C 1
ATOM 3556 O O . TYR A 1 462 ? -53.035 0.536 -0.211 1.00 108.18 462 TYR A O 1
ATOM 3565 N N . SER A 1 463 ? -53.158 -0.734 -2.073 1.00 98.64 463 SER A N 1
ATOM 3566 C CA . SER A 1 463 ? -54.620 -0.796 -2.041 1.00 101.05 463 SER A CA 1
ATOM 3567 C C . SER A 1 463 ? -55.157 -1.509 -0.792 1.00 97.58 463 SER A C 1
ATOM 3568 O O . SER A 1 463 ? -56.055 -0.988 -0.099 1.00 87.71 463 SER A O 1
ATOM 3571 N N . ALA A 1 464 ? -54.559 -2.680 -0.513 1.00 94.85 464 ALA A N 1
ATOM 3572 C CA . ALA A 1 464 ? -54.992 -3.492 0.613 1.00 99.64 464 ALA A CA 1
ATOM 3573 C C . ALA A 1 464 ? -54.756 -2.691 1.891 1.00 99.99 464 ALA A C 1
ATOM 3574 O O . ALA A 1 464 ? -55.700 -2.487 2.656 1.00 106.20 464 ALA A O 1
ATOM 3576 N N . ILE A 1 465 ? -53.527 -2.179 2.072 1.00 85.65 465 ILE A N 1
ATOM 3577 C CA . ILE A 1 465 ? -53.254 -1.382 3.251 1.00 79.04 465 ILE A CA 1
ATOM 3578 C C . ILE A 1 465 ? -54.365 -0.357 3.433 1.00 77.74 465 ILE A C 1
ATOM 3579 O O . ILE A 1 465 ? -54.902 -0.233 4.517 1.00 75.05 465 ILE A O 1
ATOM 3584 N N . ILE A 1 466 ? -54.706 0.361 2.365 1.00 80.95 466 ILE A N 1
ATOM 3585 C CA . ILE A 1 466 ? -55.603 1.505 2.443 1.00 86.96 466 ILE A CA 1
ATOM 3586 C C . ILE A 1 466 ? -57.038 1.113 2.797 1.00 89.27 466 ILE A C 1
ATOM 3587 O O . ILE A 1 466 ? -57.709 1.844 3.528 1.00 85.54 466 ILE A O 1
ATOM 3592 N N . LEU A 1 467 ? -57.485 -0.048 2.294 1.00 93.97 467 LEU A N 1
ATOM 3593 C CA . LEU A 1 467 ? -58.750 -0.657 2.713 1.00 96.50 467 LEU A CA 1
ATOM 3594 C C . LEU A 1 467 ? -58.796 -0.855 4.244 1.00 96.62 467 LEU A C 1
ATOM 3595 O O . LEU A 1 467 ? -59.723 -0.366 4.924 1.00 88.49 467 LEU A O 1
ATOM 3600 N N . ALA A 1 468 ? -57.786 -1.574 4.781 1.00 92.18 468 ALA A N 1
ATOM 3601 C CA . ALA A 1 468 ? -57.607 -1.731 6.216 1.00 88.60 468 ALA A CA 1
ATOM 3602 C C . ALA A 1 468 ? -57.661 -0.363 6.911 1.00 89.68 468 ALA A C 1
ATOM 3603 O O . AL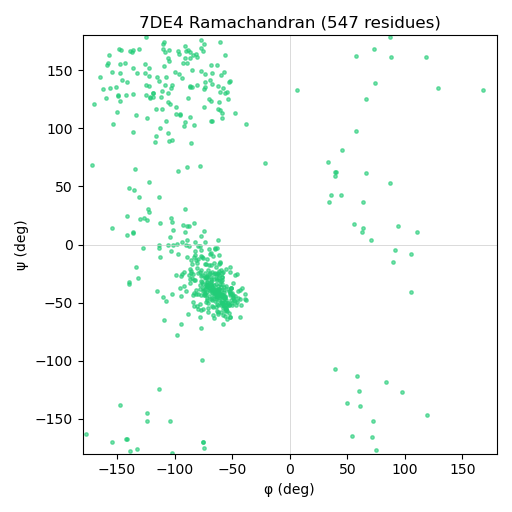A A 1 468 ? -58.461 -0.144 7.813 1.00 94.24 468 ALA A O 1
ATOM 3605 N N . VAL A 1 469 ? -56.876 0.610 6.458 1.00 83.39 469 VAL A N 1
ATOM 3606 C CA . VAL A 1 469 ? -56.928 1.872 7.159 1.00 80.53 469 VAL A CA 1
ATOM 3607 C C . VAL A 1 469 ? -58.348 2.426 7.164 1.00 80.06 469 VAL A C 1
ATOM 3608 O O . VAL A 1 469 ? -58.808 2.860 8.201 1.00 79.28 469 VAL A O 1
ATOM 3612 N N . THR A 1 470 ? -59.066 2.381 6.039 1.00 86.43 470 THR A N 1
ATOM 3613 C CA . THR A 1 470 ? -60.416 2.948 6.026 1.00 90.57 470 THR A CA 1
ATOM 3614 C C . THR A 1 470 ? -61.375 2.070 6.833 1.00 86.92 470 THR A C 1
ATOM 3615 O O . THR A 1 470 ? -62.398 2.582 7.269 1.00 88.21 470 THR A O 1
ATOM 3619 N N . LEU A 1 471 ? -61.046 0.779 7.044 1.00 82.45 471 LEU A N 1
ATOM 3620 C CA . LEU A 1 471 ? -61.822 -0.061 7.956 1.00 81.34 471 LEU A CA 1
ATOM 3621 C C . LEU A 1 471 ? -61.540 0.311 9.412 1.00 82.78 471 LEU A C 1
ATOM 3622 O O . LEU A 1 471 ? -62.439 0.461 10.224 1.00 78.97 471 LEU A O 1
ATOM 3627 N N . ALA A 1 472 ? -60.268 0.524 9.740 1.00 85.49 472 ALA A N 1
ATOM 3628 C CA . ALA A 1 472 ? -59.912 1.009 11.062 1.00 90.01 472 ALA A CA 1
ATOM 3629 C C . ALA A 1 472 ? -60.498 2.402 11.239 1.00 92.15 472 ALA A C 1
ATOM 3630 O O . ALA A 1 472 ? -60.997 2.719 12.283 1.00 97.04 472 ALA A O 1
ATOM 3632 N N . GLU A 1 473 ? -60.424 3.253 10.226 1.00 97.45 473 GLU A N 1
ATOM 3633 C CA . GLU A 1 473 ? -60.996 4.579 10.324 1.00 98.82 473 GLU A CA 1
ATOM 3634 C C . GLU A 1 473 ? -62.437 4.425 10.814 1.00 92.84 473 GLU A C 1
ATOM 3635 O O . GLU A 1 473 ? -62.898 5.143 11.691 1.00 87.94 473 GLU A O 1
ATOM 3641 N N . LYS A 1 474 ? -63.170 3.502 10.190 1.00 92.57 474 LYS A N 1
ATOM 3642 C CA . LYS A 1 474 ? -64.617 3.516 10.217 1.00 96.81 474 LYS A CA 1
ATOM 3643 C C . LYS A 1 474 ? -65.102 2.907 11.511 1.00 94.43 474 LYS A C 1
ATOM 3644 O O . LYS A 1 474 ? -66.155 3.274 12.007 1.00 97.93 474 LYS A O 1
ATOM 3650 N N . LEU A 1 475 ? -64.401 1.857 11.919 1.00 92.10 475 LEU A N 1
ATOM 3651 C CA . LEU A 1 475 ? -64.808 1.070 13.057 1.00 101.49 475 LEU A CA 1
ATOM 3652 C C . LEU A 1 475 ? -64.167 1.633 14.327 1.00 114.05 475 LEU A C 1
ATOM 3653 O O . LEU A 1 475 ? -63.907 0.883 15.255 1.00 136.72 475 LEU A O 1
ATOM 3658 N N . GLY A 1 476 ? -63.929 2.951 14.370 1.00 116.82 476 GLY A N 1
ATOM 3659 C CA . GLY A 1 476 ? -63.237 3.641 15.453 1.00 117.25 476 GLY A CA 1
ATOM 3660 C C . GLY A 1 476 ? -62.119 2.827 16.101 1.00 118.87 476 GLY A C 1
ATOM 3661 O O . GLY A 1 476 ? -62.010 2.900 17.303 1.00 133.42 476 GLY A O 1
ATOM 3662 N N . CYS A 1 477 ? -61.345 2.013 15.356 1.00 113.22 477 CYS A N 1
ATOM 3663 C CA . CYS A 1 477 ? -60.400 1.111 16.008 1.00 106.71 477 CYS A CA 1
ATOM 3664 C C . CYS A 1 477 ? -58.993 1.332 15.496 1.00 109.11 477 CYS A C 1
ATOM 3665 O O . CYS A 1 477 ? -58.568 2.460 15.284 1.00 121.82 477 CYS A O 1
ATOM 3668 N N . GLY A 1 478 ? -58.248 0.243 15.401 1.00 109.93 478 GLY A N 1
ATOM 3669 C CA . GLY A 1 478 ? -56.861 0.364 15.016 1.00 109.69 478 GLY A CA 1
ATOM 3670 C C . GLY A 1 478 ? -56.589 -0.769 14.060 1.00 112.62 478 GLY A C 1
ATOM 3671 O O . GLY A 1 478 ? -57.426 -1.659 13.901 1.00 124.15 478 GLY A O 1
ATOM 3672 N N . VAL A 1 479 ? -55.466 -0.676 13.377 1.00 112.62 479 VAL A N 1
ATOM 3673 C CA . VAL A 1 479 ? -55.308 -1.557 12.233 1.00 119.86 479 VAL A CA 1
ATOM 3674 C C . VAL A 1 479 ? -55.331 -3.052 12.584 1.00 120.48 479 VAL A C 1
ATOM 3675 O O . VAL A 1 479 ? -55.621 -3.853 11.699 1.00 114.80 479 VAL A O 1
ATOM 3679 N N . ASN A 1 480 ? -55.030 -3.471 13.825 1.00 120.94 480 ASN A N 1
ATOM 3680 C CA . ASN A 1 480 ? -55.064 -4.913 14.082 1.00 124.39 480 ASN A CA 1
ATOM 3681 C C . ASN A 1 480 ? -56.179 -5.268 15.057 1.00 129.15 480 ASN A C 1
ATOM 3682 O O . ASN A 1 480 ? -56.426 -6.441 15.330 1.00 141.63 480 ASN A O 1
ATOM 3687 N N . ASP A 1 481 ? -56.881 -4.255 15.545 1.00 128.61 481 ASP A N 1
ATOM 3688 C CA . ASP A 1 481 ? -58.189 -4.553 16.091 1.00 128.72 481 ASP A CA 1
ATOM 3689 C C . ASP A 1 481 ? -59.104 -5.044 14.977 1.00 126.30 481 ASP A C 1
ATOM 3690 O O . ASP A 1 481 ? -60.015 -5.810 15.231 1.00 139.05 481 ASP A O 1
ATOM 3695 N N . LEU A 1 482 ? -58.807 -4.674 13.734 1.00 117.68 482 LEU A N 1
ATOM 3696 C CA . LEU A 1 482 ? -59.577 -5.163 12.594 1.00 109.43 482 LEU A CA 1
ATOM 3697 C C . LEU A 1 482 ? -59.717 -6.682 12.576 1.00 109.32 482 LEU A C 1
ATOM 3698 O O . LEU A 1 482 ? -58.755 -7.377 12.883 1.00 118.26 482 LEU A O 1
ATOM 3703 N N . PRO A 1 483 ? -60.886 -7.259 12.199 1.00 102.68 483 PRO A N 1
ATOM 3704 C CA . PRO A 1 483 ? -60.979 -8.700 12.026 1.00 102.76 483 PRO A CA 1
ATOM 3705 C C . PRO A 1 483 ? -60.347 -9.043 10.686 1.00 106.91 483 PRO A C 1
ATOM 3706 O O . PRO A 1 483 ? -61.078 -9.395 9.783 1.00 112.38 483 PRO A O 1
ATOM 3710 N N . LEU A 1 484 ? -59.020 -8.871 10.558 1.00 110.26 484 LEU A N 1
ATOM 3711 C CA . LEU A 1 484 ? -58.266 -9.351 9.414 1.00 114.72 484 LEU A CA 1
ATOM 3712 C C . LEU A 1 484 ? -56.858 -9.696 9.893 1.00 128.08 484 LEU A C 1
ATOM 3713 O O . LEU A 1 484 ? -56.235 -8.923 10.633 1.00 136.78 484 LEU A O 1
ATOM 3718 N N . SER A 1 485 ? -56.417 -10.921 9.563 1.00 128.67 485 SER A N 1
ATOM 3719 C CA . SER A 1 485 ? -54.982 -11.167 9.542 1.00 125.98 485 SER A CA 1
ATOM 3720 C C . SER A 1 485 ? -54.484 -11.351 8.110 1.00 117.57 485 SER A C 1
ATOM 3721 O O . SER A 1 485 ? -55.281 -11.476 7.168 1.00 108.42 485 SER A O 1
ATOM 3724 N N . LEU A 1 486 ? -53.148 -11.336 7.993 1.00 106.80 486 LEU A N 1
ATOM 3725 C CA . LEU A 1 486 ? -52.399 -11.381 6.748 1.00 101.79 486 LEU A CA 1
ATOM 3726 C C . LEU A 1 486 ? -51.557 -12.659 6.650 1.00 99.70 486 LEU A C 1
ATOM 3727 O O . LEU A 1 486 ? -50.585 -12.843 7.380 1.00 99.55 486 LEU A O 1
ATOM 3732 N N . VAL A 1 487 ? -51.848 -13.501 5.667 1.00 97.38 487 VAL A N 1
ATOM 3733 C CA . VAL A 1 487 ? -51.018 -14.665 5.443 1.00 97.79 487 VAL A CA 1
ATOM 3734 C C . VAL A 1 487 ? -50.393 -14.528 4.062 1.00 108.82 487 VAL A C 1
ATOM 3735 O O . VAL A 1 487 ? -50.970 -14.968 3.052 1.00 113.36 487 VAL A O 1
ATOM 3739 N N . LEU A 1 488 ? -49.237 -13.858 4.039 1.00 110.32 488 LEU A N 1
ATOM 3740 C CA . LEU A 1 488 ? -48.571 -13.504 2.801 1.00 110.33 488 LEU A CA 1
ATOM 3741 C C . LEU A 1 488 ? -47.566 -14.589 2.456 1.00 118.49 488 LEU A C 1
ATOM 3742 O O . LEU A 1 488 ? -46.961 -15.178 3.334 1.00 120.96 488 LEU A O 1
ATOM 3747 N N . SER A 1 489 ? -47.460 -14.856 1.156 1.00 124.15 489 SER A N 1
ATOM 3748 C CA . SER A 1 489 ? -46.380 -15.592 0.531 1.00 120.83 489 SER A CA 1
ATOM 3749 C C . SER A 1 489 ? -45.296 -14.599 0.107 1.00 118.54 489 SER A C 1
ATOM 3750 O O . SER A 1 489 ? -45.509 -13.399 0.136 1.00 138.20 489 SER A O 1
ATOM 3753 N N . TRP A 1 490 ? -44.127 -15.049 -0.330 1.00 111.11 490 TRP A N 1
ATOM 3754 C CA . TRP A 1 490 ? -43.191 -14.038 -0.803 1.00 113.59 490 TRP A CA 1
ATOM 3755 C C . TRP A 1 490 ? -42.159 -14.672 -1.741 1.00 106.30 490 TRP A C 1
ATOM 3756 O O . TRP A 1 490 ? -41.876 -15.861 -1.615 1.00 106.74 490 TRP A O 1
ATOM 3767 N N . PHE A 1 491 ? -41.570 -13.894 -2.662 1.00 97.98 491 PHE A N 1
ATOM 3768 C CA . PHE A 1 491 ? -40.430 -14.441 -3.384 1.00 96.59 491 PHE A CA 1
ATOM 3769 C C . PHE A 1 491 ? -39.276 -13.452 -3.626 1.00 101.97 491 PHE A C 1
ATOM 3770 O O . PHE A 1 491 ? -38.120 -13.882 -3.659 1.00 104.27 491 PHE A O 1
ATOM 3778 N N . GLU A 1 492 ? -39.546 -12.152 -3.798 1.00 102.17 492 GLU A N 1
ATOM 3779 C CA . GLU A 1 492 ? -38.449 -11.249 -4.108 1.00 98.52 492 GLU A CA 1
ATOM 3780 C C . GLU A 1 492 ? -38.593 -9.909 -3.398 1.00 100.99 492 GLU A C 1
ATOM 3781 O O . GLU A 1 492 ? -39.422 -9.740 -2.511 1.00 94.52 492 GLU A O 1
ATOM 3787 N N . GLN A 1 493 ? -37.767 -8.964 -3.852 1.00 110.66 493 GLN A N 1
ATOM 3788 C CA . GLN A 1 493 ? -37.363 -7.751 -3.152 1.00 116.62 493 GLN A CA 1
ATOM 3789 C C . GLN A 1 493 ? -38.562 -6.810 -3.004 1.00 112.23 493 GLN A C 1
ATOM 3790 O O . GLN A 1 493 ? -38.713 -6.126 -1.994 1.00 105.85 493 GLN A O 1
ATOM 3796 N N . LYS A 1 494 ? -39.427 -6.772 -4.018 1.00 105.86 494 LYS A N 1
ATOM 3797 C CA . LYS A 1 494 ? -40.650 -6.025 -3.835 1.00 104.05 494 LYS A CA 1
ATOM 3798 C C . LYS A 1 494 ? -41.435 -6.654 -2.689 1.00 102.32 494 LYS A C 1
ATOM 3799 O O . LYS A 1 494 ? -42.072 -5.951 -1.906 1.00 110.37 494 LYS A O 1
ATOM 3805 N N . ALA A 1 495 ? -41.448 -7.976 -2.571 1.00 96.06 495 ALA A N 1
ATOM 3806 C CA . ALA A 1 495 ? -42.315 -8.388 -1.483 1.00 103.23 495 ALA A CA 1
ATOM 3807 C C . ALA A 1 495 ? -41.625 -8.186 -0.136 1.00 106.17 495 ALA A C 1
ATOM 3808 O O . ALA A 1 495 ? -42.318 -7.946 0.843 1.00 116.94 495 ALA A O 1
ATOM 3810 N N . ILE A 1 496 ? -40.282 -8.161 -0.109 1.00 98.11 496 ILE A N 1
ATOM 3811 C CA . ILE A 1 496 ? -39.537 -7.745 1.078 1.00 94.67 496 ILE A CA 1
ATOM 3812 C C . ILE A 1 496 ? -39.961 -6.339 1.487 1.00 91.20 496 ILE A C 1
ATOM 3813 O O . ILE A 1 496 ? -40.167 -6.083 2.671 1.00 90.15 496 ILE A O 1
ATOM 3818 N N . VAL A 1 497 ? -40.049 -5.439 0.496 1.00 91.79 497 VAL A N 1
ATOM 3819 C CA . VAL A 1 497 ? -40.344 -4.036 0.742 1.00 93.61 497 VAL A CA 1
ATOM 3820 C C . VAL A 1 497 ? -41.803 -3.850 1.158 1.00 91.12 497 VAL A C 1
ATOM 3821 O O . VAL A 1 497 ? -42.067 -3.035 2.042 1.00 89.20 497 VAL A O 1
ATOM 3825 N N . ILE A 1 498 ? -42.726 -4.641 0.599 1.00 87.79 498 ILE A N 1
ATOM 3826 C CA . ILE A 1 498 ? -44.076 -4.594 1.129 1.00 93.47 498 ILE A CA 1
ATOM 3827 C C . ILE A 1 498 ? -44.086 -5.064 2.582 1.00 98.53 498 ILE A C 1
ATOM 3828 O O . ILE A 1 498 ? -44.815 -4.495 3.393 1.00 109.06 498 ILE A O 1
ATOM 3833 N N . LEU A 1 499 ? -43.295 -6.092 2.929 1.00 100.32 499 LEU A N 1
ATOM 3834 C CA . LEU A 1 499 ? -43.264 -6.535 4.325 1.00 98.49 499 LEU A CA 1
ATOM 3835 C C . LEU A 1 499 ? -42.796 -5.400 5.220 1.00 95.82 499 LEU A C 1
ATOM 3836 O O . LEU A 1 499 ? -43.406 -5.168 6.257 1.00 90.88 499 LEU A O 1
ATOM 3841 N N . LEU A 1 500 ? -41.721 -4.725 4.792 1.00 99.92 500 LEU A N 1
ATOM 3842 C CA . LEU A 1 500 ? -41.198 -3.555 5.490 1.00 102.23 500 LEU A CA 1
ATOM 3843 C C . LEU A 1 500 ? -42.306 -2.531 5.706 1.00 100.59 500 LEU A C 1
ATOM 3844 O O . LEU A 1 500 ? -42.508 -2.106 6.838 1.00 102.92 500 LEU A O 1
ATOM 3849 N N . THR A 1 501 ? -43.030 -2.157 4.645 1.00 97.68 501 THR A N 1
ATOM 3850 C CA . THR A 1 501 ? -43.990 -1.080 4.824 1.00 101.46 501 THR A CA 1
ATOM 3851 C C . THR A 1 501 ? -45.166 -1.576 5.651 1.00 102.92 501 THR A C 1
ATOM 3852 O O . THR A 1 501 ? -45.733 -0.804 6.413 1.00 107.29 501 THR A O 1
ATOM 3856 N N . LEU A 1 502 ? -45.505 -2.862 5.514 1.00 100.52 502 LEU A N 1
ATOM 3857 C CA . LEU A 1 502 ? -46.586 -3.411 6.313 1.00 101.00 502 LEU A CA 1
ATOM 3858 C C . LEU A 1 502 ? -46.239 -3.307 7.802 1.00 106.56 502 LEU A C 1
ATOM 3859 O O . LEU A 1 502 ? -47.123 -2.984 8.603 1.00 106.24 502 LEU A O 1
ATOM 3864 N N . LEU A 1 503 ? -44.951 -3.557 8.121 1.00 108.17 503 LEU A N 1
ATOM 3865 C CA . LEU A 1 503 ? -44.363 -3.593 9.458 1.00 103.62 503 LEU A CA 1
ATOM 3866 C C . LEU A 1 503 ? -44.263 -2.158 9.918 1.00 103.09 503 LEU A C 1
ATOM 3867 O O . LEU A 1 503 ? -44.367 -1.869 11.104 1.00 114.64 503 LEU A O 1
ATOM 3872 N N . SER A 1 504 ? -43.926 -1.314 8.948 1.00 98.95 504 SER A N 1
ATOM 3873 C CA . SER A 1 504 ? -43.730 0.087 9.214 1.00 99.91 504 SER A CA 1
ATOM 3874 C C . SER A 1 504 ? -45.068 0.721 9.512 1.00 97.58 504 SER A C 1
ATOM 3875 O O . SER A 1 504 ? -45.113 1.597 10.364 1.00 105.24 504 SER A O 1
ATOM 3878 N N . LEU A 1 505 ? -46.113 0.282 8.798 1.00 98.03 505 LEU A N 1
ATOM 3879 C CA . LEU A 1 505 ? -47.497 0.636 9.104 1.00 103.07 505 LEU A CA 1
ATOM 3880 C C . LEU A 1 505 ? -47.840 0.099 10.490 1.00 103.55 505 LEU A C 1
ATOM 3881 O O . LEU A 1 505 ? -48.736 0.600 11.185 1.00 94.04 505 LEU A O 1
ATOM 3886 N N . GLY A 1 506 ? -47.085 -0.945 10.855 1.00 106.58 506 GLY A N 1
ATOM 3887 C CA . GLY A 1 506 ? -47.042 -1.444 12.213 1.00 107.21 506 GLY A CA 1
ATOM 3888 C C . GLY A 1 506 ? -48.041 -2.567 12.335 1.00 105.18 506 GLY A C 1
ATOM 3889 O O . GLY A 1 506 ? -48.457 -2.920 13.414 1.00 108.98 506 GLY A O 1
ATOM 3890 N N . VAL A 1 507 ? -48.479 -3.071 11.194 1.00 105.49 507 VAL A N 1
ATOM 3891 C CA . VAL A 1 507 ? -49.380 -4.192 11.261 1.00 106.58 507 VAL A CA 1
ATOM 3892 C C . VAL A 1 507 ? -48.601 -5.322 11.935 1.00 110.83 507 VAL A C 1
ATOM 3893 O O . VAL A 1 507 ? -47.527 -5.706 11.488 1.00 112.33 507 VAL A O 1
ATOM 3897 N N . LYS A 1 508 ? -49.068 -5.741 13.112 1.00 113.64 508 LYS A N 1
ATOM 3898 C CA . LYS A 1 508 ? -48.405 -6.806 13.845 1.00 123.05 508 LYS A CA 1
ATOM 3899 C C . LYS A 1 508 ? -49.196 -8.076 13.573 1.00 125.00 508 LYS A C 1
ATOM 3900 O O . LYS A 1 508 ? -50.414 -7.988 13.392 1.00 128.08 508 LYS A O 1
ATOM 3906 N N . ASN A 1 509 ? -48.491 -9.218 13.566 1.00 126.56 509 ASN A N 1
ATOM 3907 C CA . ASN A 1 509 ? -49.011 -10.575 13.459 1.00 133.15 509 ASN A CA 1
ATOM 3908 C C . ASN A 1 509 ? -49.176 -10.970 11.989 1.00 130.69 509 ASN A C 1
ATOM 3909 O O . ASN A 1 509 ? -50.247 -11.434 11.578 1.00 132.55 509 ASN A O 1
ATOM 3914 N N . ILE A 1 510 ? -48.075 -10.804 11.240 1.00 121.30 510 ILE A N 1
ATOM 3915 C CA . ILE A 1 510 ? -47.994 -11.171 9.837 1.00 117.67 510 ILE A CA 1
ATOM 3916 C C . ILE A 1 510 ? -47.665 -12.653 9.773 1.00 113.09 510 ILE A C 1
ATOM 3917 O O . ILE A 1 510 ? -47.266 -13.218 10.762 1.00 120.70 510 ILE A O 1
ATOM 3922 N N . VAL A 1 511 ? -47.862 -13.319 8.636 1.00 114.65 511 VAL A N 1
ATOM 3923 C CA . VAL A 1 511 ? -47.524 -14.735 8.616 1.00 113.83 511 VAL A CA 1
ATOM 3924 C C . VAL A 1 511 ? -46.738 -15.077 7.342 1.00 124.08 511 VAL A C 1
ATOM 3925 O O . VAL A 1 511 ? -47.234 -15.849 6.544 1.00 140.44 511 VAL A O 1
ATOM 3929 N N . THR A 1 512 ? -45.515 -14.564 7.118 1.00 121.24 512 THR A N 1
ATOM 3930 C CA . THR A 1 512 ? -44.859 -14.945 5.867 1.00 120.37 512 THR A CA 1
ATOM 3931 C C . THR A 1 512 ? -44.509 -16.432 5.863 1.00 119.00 512 THR A C 1
ATOM 3932 O O . THR A 1 512 ? -44.018 -16.962 6.851 1.00 114.39 512 THR A O 1
ATOM 3936 N N . GLY A 1 513 ? -44.738 -17.065 4.706 1.00 121.89 513 GLY A N 1
ATOM 3937 C CA . GLY A 1 513 ? -44.123 -18.316 4.293 1.00 114.99 513 GLY A CA 1
ATOM 3938 C C . GLY A 1 513 ? -43.814 -18.303 2.788 1.00 114.05 513 GLY A C 1
ATOM 3939 O O . GLY A 1 513 ? -43.885 -17.247 2.151 1.00 113.70 513 GLY A O 1
ATOM 3940 N N . PRO A 1 514 ? -43.484 -19.458 2.152 1.00 107.93 514 PRO A N 1
ATOM 3941 C CA . PRO A 1 514 ? -43.492 -20.753 2.826 1.00 112.53 514 PRO A CA 1
ATOM 3942 C C . PRO A 1 514 ? -42.200 -21.014 3.605 1.00 119.81 514 PRO A C 1
ATOM 3943 O O . PRO A 1 514 ? -42.111 -21.962 4.385 1.00 132.75 514 PRO A O 1
ATOM 3947 N N . THR A 1 515 ? -41.193 -20.159 3.393 1.00 114.96 515 THR A N 1
ATOM 3948 C CA . THR A 1 515 ? -40.135 -20.045 4.383 1.00 125.66 515 THR A CA 1
ATOM 3949 C C . THR A 1 515 ? -39.827 -18.577 4.602 1.00 131.82 515 THR A C 1
ATOM 3950 O O . THR A 1 515 ? -40.261 -17.740 3.824 1.00 150.79 515 THR A O 1
ATOM 3954 N N . ALA A 1 516 ? -39.072 -18.267 5.653 1.00 134.78 516 ALA A N 1
ATOM 3955 C CA . ALA A 1 516 ? -38.728 -16.871 5.859 1.00 131.15 516 ALA A CA 1
ATOM 3956 C C . ALA A 1 516 ? -37.340 -16.620 5.259 1.00 122.32 516 ALA A C 1
ATOM 3957 O O . ALA A 1 516 ? -36.639 -17.586 4.952 1.00 115.96 516 ALA A O 1
ATOM 3959 N N . PRO A 1 517 ? -36.922 -15.350 5.019 1.00 121.02 517 PRO A N 1
ATOM 3960 C CA . PRO A 1 517 ? -35.751 -15.037 4.187 1.00 128.97 517 PRO A CA 1
ATOM 3961 C C . PRO A 1 517 ? -34.422 -15.671 4.602 1.00 136.69 517 PRO A C 1
ATOM 3962 O O . PRO A 1 517 ? -34.271 -16.105 5.753 1.00 135.75 517 PRO A O 1
ATOM 3966 N N . GLY A 1 518 ? -33.457 -15.677 3.662 1.00 130.69 518 GLY A N 1
ATOM 3967 C CA . GLY A 1 518 ? -32.201 -16.374 3.885 1.00 138.85 518 GLY A CA 1
ATOM 3968 C C . GLY A 1 518 ? -31.255 -15.677 4.868 1.00 146.15 518 GLY A C 1
ATOM 3969 O O . GLY A 1 518 ? -30.387 -16.320 5.454 1.00 156.44 518 GLY A O 1
ATOM 3970 N N . PHE A 1 519 ? -31.409 -14.357 5.015 1.00 147.40 519 PHE A N 1
ATOM 3971 C CA . PHE A 1 519 ? -30.494 -13.513 5.769 1.00 141.49 519 PHE A CA 1
ATOM 3972 C C . PHE A 1 519 ? -31.109 -13.223 7.136 1.00 141.08 519 PHE A C 1
ATOM 3973 O O . PHE A 1 519 ? -30.494 -12.526 7.941 1.00 161.19 519 PHE A O 1
ATOM 3981 N N . LEU A 1 520 ? -32.319 -13.745 7.393 1.00 126.23 520 LEU A N 1
ATOM 3982 C CA . LEU A 1 520 ? -32.901 -13.623 8.721 1.00 130.35 520 LEU A CA 1
ATOM 3983 C C . LEU A 1 520 ? -32.499 -14.845 9.565 1.00 142.46 520 LEU A C 1
ATOM 3984 O O . LEU A 1 520 ? -32.985 -15.965 9.364 1.00 140.55 520 LEU A O 1
ATOM 3989 N N . THR A 1 521 ? -31.552 -14.609 10.497 1.00 153.37 521 THR A N 1
ATOM 3990 C CA . THR A 1 521 ? -31.033 -15.603 11.430 1.00 158.17 521 THR A CA 1
ATOM 3991 C C . THR A 1 521 ? -32.172 -15.945 12.382 1.00 166.02 521 THR A C 1
ATOM 3992 O O . THR A 1 521 ? -33.003 -15.082 12.633 1.00 189.76 521 THR A O 1
ATOM 3996 N N . PRO A 1 522 ? -32.293 -17.188 12.901 1.00 157.48 522 PRO A N 1
ATOM 3997 C CA . PRO A 1 522 ? -33.300 -17.526 13.915 1.00 154.34 522 PRO A CA 1
ATOM 3998 C C . PRO A 1 522 ? -33.391 -16.551 15.086 1.00 147.87 522 PRO A C 1
ATOM 3999 O O . PRO A 1 522 ? -34.455 -16.443 15.709 1.00 143.54 522 PRO A O 1
ATOM 4003 N N . ASP A 1 523 ? -32.260 -15.867 15.343 1.00 147.66 523 ASP A N 1
ATOM 4004 C CA . ASP A 1 523 ? -32.119 -14.785 16.313 1.00 155.71 523 ASP A CA 1
ATOM 4005 C C . ASP A 1 523 ? -32.939 -13.581 15.872 1.00 144.84 523 ASP A C 1
ATOM 4006 O O . ASP A 1 523 ? -33.800 -13.078 16.585 1.00 154.80 523 ASP A O 1
ATOM 4011 N N . LEU A 1 524 ? -32.580 -13.082 14.695 1.00 133.03 524 LEU A N 1
ATOM 4012 C CA . LEU A 1 524 ? -33.101 -11.835 14.182 1.00 122.68 524 LEU A CA 1
ATOM 4013 C C . LEU A 1 524 ? -34.596 -11.980 13.920 1.00 125.83 524 LEU A C 1
ATOM 4014 O O . LEU A 1 524 ? -35.385 -11.089 14.229 1.00 130.16 524 LEU A O 1
ATOM 4019 N N . LEU A 1 525 ? -34.992 -13.101 13.306 1.00 129.51 525 LEU A N 1
ATOM 4020 C CA . LEU A 1 525 ? -36.399 -13.202 12.965 1.00 131.78 525 LEU A CA 1
ATOM 4021 C C . LEU A 1 525 ? -37.176 -13.459 14.247 1.00 134.07 525 LEU A C 1
ATOM 4022 O O . LEU A 1 525 ? -38.381 -13.201 14.324 1.00 147.29 525 LEU A O 1
ATOM 4027 N N . ALA A 1 526 ? -36.428 -13.878 15.272 1.00 125.17 526 ALA A N 1
ATOM 4028 C CA . ALA A 1 526 ? -37.024 -13.880 16.582 1.00 127.17 526 ALA A CA 1
ATOM 4029 C C . ALA A 1 526 ? -37.069 -12.453 17.158 1.00 123.10 526 ALA A C 1
ATOM 4030 O O . ALA A 1 526 ? -38.006 -12.124 17.871 1.00 125.39 526 ALA A O 1
ATOM 4032 N N . VAL A 1 527 ? -36.162 -11.550 16.762 1.00 118.00 527 VAL A N 1
ATOM 4033 C CA . VAL A 1 527 ? -36.301 -10.163 17.193 1.00 123.63 527 VAL A CA 1
ATOM 4034 C C . VAL A 1 527 ? -37.524 -9.532 16.541 1.00 124.55 527 VAL A C 1
ATOM 4035 O O . VAL A 1 527 ? -38.134 -8.662 17.149 1.00 127.15 527 VAL A O 1
ATOM 4039 N N . LEU A 1 528 ? -37.833 -9.929 15.296 1.00 126.55 528 LEU A N 1
ATOM 4040 C CA . LEU A 1 528 ? -38.973 -9.371 14.585 1.00 122.73 528 LEU A CA 1
ATOM 4041 C C . LEU A 1 528 ? -40.232 -9.928 15.229 1.00 126.78 528 LEU A C 1
ATOM 4042 O O . LEU A 1 528 ? -41.278 -9.285 15.235 1.00 127.70 528 LEU A O 1
ATOM 4047 N N . ASN A 1 529 ? -40.077 -11.123 15.803 1.00 127.20 529 ASN A N 1
ATOM 4048 C CA . ASN A 1 529 ? -41.151 -11.750 16.539 1.00 127.34 529 ASN A CA 1
ATOM 4049 C C . ASN A 1 529 ? -41.262 -11.074 17.897 1.00 128.72 529 ASN A C 1
ATOM 4050 O O . ASN A 1 529 ? -42.226 -11.279 18.623 1.00 134.90 529 ASN A O 1
ATOM 4055 N N . GLU A 1 530 ? -40.266 -10.254 18.219 1.00 133.89 530 GLU A N 1
ATOM 4056 C CA . GLU A 1 530 ? -40.319 -9.492 19.449 1.00 147.99 530 GLU A CA 1
ATOM 4057 C C . GLU A 1 530 ? -41.117 -8.226 19.197 1.00 143.08 530 GLU A C 1
ATOM 4058 O O . GLU A 1 530 ? -42.017 -7.893 19.962 1.00 149.90 530 GLU A O 1
ATOM 4064 N N . LYS A 1 531 ? -40.758 -7.534 18.119 1.00 136.76 531 LYS A N 1
ATOM 4065 C CA . LYS A 1 531 ? -41.258 -6.191 17.918 1.00 136.00 531 LYS A CA 1
ATOM 4066 C C . LYS A 1 531 ? -42.594 -6.219 17.185 1.00 140.09 531 LYS A C 1
ATOM 4067 O O . LYS A 1 531 ? -43.377 -5.294 17.354 1.00 150.84 531 LYS A O 1
ATOM 4073 N N . PHE A 1 532 ? -42.864 -7.265 16.393 1.00 132.75 532 PHE A N 1
ATOM 4074 C CA . PHE A 1 532 ? -44.039 -7.211 15.542 1.00 126.78 532 PHE A CA 1
ATOM 4075 C C . PHE A 1 532 ? -44.761 -8.543 15.457 1.00 120.64 532 PHE A C 1
ATOM 4076 O O . PHE A 1 532 ? -45.629 -8.696 14.612 1.00 121.21 532 PHE A O 1
ATOM 4084 N N . GLY A 1 533 ? -44.342 -9.503 16.273 1.00 120.71 533 GLY A N 1
ATOM 4085 C CA . GLY A 1 533 ? -44.966 -10.815 16.321 1.00 124.16 533 GLY A CA 1
ATOM 4086 C C . GLY A 1 533 ? -45.015 -11.532 14.971 1.00 119.41 533 GLY A C 1
ATOM 4087 O O . GLY A 1 533 ? -45.793 -12.459 14.776 1.00 116.73 533 GLY A O 1
ATOM 4088 N N . LEU A 1 534 ? -44.200 -11.069 14.034 1.00 120.14 534 LEU A N 1
ATOM 4089 C CA . LEU A 1 534 ? -44.036 -11.699 12.743 1.00 115.35 534 LEU A CA 1
ATOM 4090 C C . LEU A 1 534 ? -43.549 -13.129 12.966 1.00 118.06 534 LEU A C 1
ATOM 4091 O O . LEU A 1 534 ? -42.419 -13.332 13.391 1.00 123.25 534 LEU A O 1
ATOM 4096 N N . ARG A 1 535 ? -44.399 -14.101 12.632 1.00 117.18 535 ARG A N 1
ATOM 4097 C CA . ARG A 1 535 ? -44.145 -15.529 12.768 1.00 122.00 535 ARG A CA 1
ATOM 4098 C C . ARG A 1 535 ? -44.288 -16.182 11.391 1.00 128.06 535 ARG A C 1
ATOM 4099 O O . ARG A 1 535 ? -45.082 -15.686 10.602 1.00 140.74 535 ARG A O 1
ATOM 4107 N N . SER A 1 536 ? -43.591 -17.306 11.118 1.00 129.15 536 SER A N 1
ATOM 4108 C CA . SER A 1 536 ? -43.701 -18.072 9.869 1.00 129.78 536 SER A CA 1
ATOM 4109 C C . SER A 1 536 ? -44.972 -18.933 9.806 1.00 125.50 536 SER A C 1
ATOM 4110 O O . SER A 1 536 ? -45.679 -19.057 10.792 1.00 129.90 536 SER A O 1
ATOM 4113 N N . ILE A 1 537 ? -45.236 -19.614 8.687 1.00 126.74 537 ILE A N 1
ATOM 4114 C CA . ILE A 1 537 ? -46.444 -20.409 8.509 1.00 130.44 537 ILE A CA 1
ATOM 4115 C C . ILE A 1 537 ? -46.337 -21.734 9.275 1.00 130.47 537 ILE A C 1
ATOM 4116 O O . ILE A 1 537 ? -46.615 -21.840 10.468 1.00 117.99 537 ILE A O 1
ATOM 4121 N N . THR A 1 538 ? -45.989 -22.769 8.509 1.00 158.77 538 THR A N 1
ATOM 4122 C CA . THR A 1 538 ? -45.864 -24.172 8.894 1.00 176.59 538 THR A CA 1
ATOM 4123 C C . THR A 1 538 ? -47.067 -24.609 9.747 1.00 161.09 538 THR A C 1
ATOM 4124 O O . THR A 1 538 ? -46.982 -24.661 10.965 1.00 161.32 538 THR A O 1
ATOM 4128 N N . THR A 1 539 ? -48.176 -24.921 9.045 1.00 142.96 539 THR A N 1
ATOM 4129 C CA . THR A 1 539 ? -49.391 -25.686 9.332 1.00 133.82 539 THR A CA 1
ATOM 4130 C C . THR A 1 539 ? -50.606 -24.847 8.971 1.00 142.83 539 THR A C 1
ATOM 4131 O O . THR A 1 539 ? -50.667 -23.704 9.426 1.00 146.57 539 THR A O 1
ATOM 4135 N N . VAL A 1 540 ? -51.579 -25.480 8.279 1.00 147.51 540 VAL A N 1
ATOM 4136 C CA . VAL A 1 540 ? -52.751 -24.839 7.681 1.00 138.18 540 VAL A CA 1
ATOM 4137 C C . VAL A 1 540 ? -53.896 -24.819 8.675 1.00 125.46 540 VAL A C 1
ATOM 4138 O O . VAL A 1 540 ? -54.723 -23.927 8.578 1.00 124.38 540 VAL A O 1
ATOM 4142 N N . GLU A 1 541 ? -54.056 -25.923 9.416 1.00 125.32 541 GLU A N 1
ATOM 4143 C CA . GLU A 1 541 ? -55.193 -26.096 10.304 1.00 135.90 541 GLU A CA 1
ATOM 4144 C C . GLU A 1 541 ? -54.939 -25.316 11.589 1.00 134.40 541 GLU A C 1
ATOM 4145 O O . GLU A 1 541 ? -55.849 -24.677 12.123 1.00 138.73 541 GLU A O 1
ATOM 4151 N N . GLU A 1 542 ? -53.703 -25.404 12.094 1.00 136.85 542 GLU A N 1
ATOM 4152 C CA . GLU A 1 542 ? -53.329 -24.707 13.309 1.00 144.58 542 GLU A CA 1
ATOM 4153 C C . GLU A 1 542 ? -53.587 -23.232 13.071 1.00 145.68 542 GLU A C 1
ATOM 4154 O O . GLU A 1 542 ? -54.412 -22.637 13.742 1.00 152.34 542 GLU A O 1
ATOM 4160 N N . ASP A 1 543 ? -52.896 -22.689 12.064 1.00 141.96 543 ASP A N 1
ATOM 4161 C CA . ASP A 1 543 ? -52.887 -21.280 11.722 1.00 129.07 543 ASP A CA 1
ATOM 4162 C C . ASP A 1 543 ? -54.270 -20.767 11.336 1.00 118.63 543 ASP A C 1
ATOM 4163 O O . ASP A 1 543 ? -54.570 -19.596 11.525 1.00 105.70 543 ASP A O 1
ATOM 4168 N N . MET A 1 544 ? -55.138 -21.651 10.847 1.00 121.98 544 MET A N 1
ATOM 4169 C CA . MET A 1 544 ? -56.501 -21.213 10.607 1.00 125.09 544 MET A CA 1
ATOM 4170 C C . MET A 1 544 ? -57.115 -20.828 11.942 1.00 130.62 544 MET A C 1
ATOM 4171 O O . MET A 1 544 ? -57.557 -19.702 12.092 1.00 139.53 544 MET A O 1
ATOM 4176 N N . LYS A 1 545 ? -57.133 -21.775 12.886 1.00 124.81 545 LYS A N 1
ATOM 4177 C CA . LYS A 1 545 ? -57.681 -21.525 14.200 1.00 122.51 545 LYS A CA 1
ATOM 4178 C C . LYS A 1 545 ? -57.046 -20.301 14.858 1.00 120.30 545 LYS A C 1
ATOM 4179 O O . LYS A 1 545 ? -57.787 -19.430 15.285 1.00 124.46 545 LYS A O 1
ATOM 4185 N N . GLN A 1 546 ? -55.709 -20.195 14.912 1.00 125.03 546 GLN A N 1
ATOM 4186 C CA . GLN A 1 546 ? -55.045 -19.087 15.597 1.00 131.82 546 GLN A CA 1
ATOM 4187 C C . GLN A 1 546 ? -55.648 -17.777 15.141 1.00 131.52 546 GLN A C 1
ATOM 4188 O O . GLN A 1 546 ? -55.732 -16.821 15.908 1.00 145.95 546 GLN A O 1
ATOM 4194 N N . LEU A 1 547 ? -56.059 -17.755 13.877 1.00 122.27 547 LEU A N 1
ATOM 4195 C CA . LEU A 1 547 ? -56.310 -16.478 13.259 1.00 110.96 547 LEU A CA 1
ATOM 4196 C C . LEU A 1 547 ? -57.767 -16.076 13.428 1.00 114.15 547 LEU A C 1
ATOM 4197 O O . LEU A 1 547 ? -58.012 -14.903 13.660 1.00 123.59 547 LEU A O 1
ATOM 4202 N N . LEU A 1 548 ? -58.713 -17.028 13.385 1.00 121.63 548 LEU A N 1
ATOM 4203 C CA . LEU A 1 548 ? -60.148 -16.758 13.517 1.00 134.62 548 LEU A CA 1
ATOM 4204 C C . LEU A 1 548 ? -60.514 -16.070 14.843 1.00 150.09 548 LEU A C 1
ATOM 4205 O O . LEU A 1 548 ? -61.486 -15.291 14.869 1.00 148.33 548 LEU A O 1
ATOM 4210 N N . SER A 1 549 ? -59.700 -16.326 15.902 1.00 158.71 549 SER A N 1
ATOM 4211 C CA . SER A 1 549 ? -60.086 -16.229 17.314 1.00 166.77 549 SER A CA 1
ATOM 4212 C C . SER A 1 549 ? -59.360 -15.155 18.137 1.00 179.99 549 SER A C 1
ATOM 4213 O O . SER A 1 549 ? -58.120 -15.055 18.097 1.00 158.66 549 SER A O 1
ATOM 4216 N N . ALA A 1 550 ? -60.186 -14.580 19.055 1.00 193.55 550 ALA A N 1
ATOM 4217 C CA . ALA A 1 550 ? -60.205 -13.262 19.708 1.00 181.64 550 ALA A CA 1
ATOM 4218 C C . ALA A 1 550 ? -58.807 -12.731 20.051 1.00 188.90 550 ALA A C 1
ATOM 4219 O O . ALA A 1 550 ? -58.532 -11.578 19.626 1.00 184.39 550 ALA A O 1
#

Solvent-accessible surface area: 20438 Å² t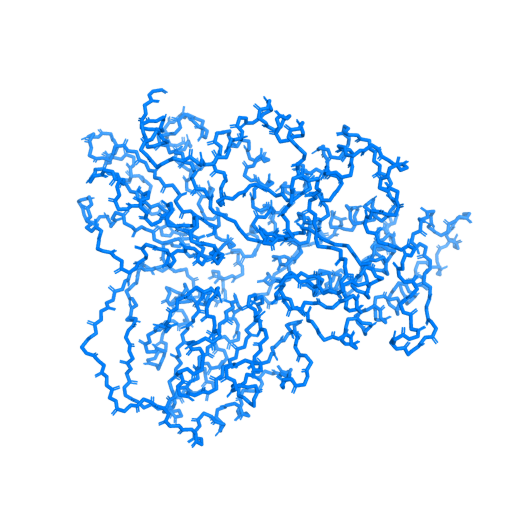otal

Radius of gyration: 22.98 Å; Cα contacts (8 Å, |Δi|>4): 1135; chains: 1; bounding box: 63×54×58 Å

B-factor: mean 129.77, std 36.47, range [69.13, 331.48]

Foldseek 3Di:
DWDFFWQPADDDPVAFGDDPAATPQGAGCLQLLLLLLLLLLLLLLLQLQLPCVPPLDHDVCNLLLSLLLLLLNWGQFARARVLNNVSSVVSLVCSVVSLVSCCVDPNCPPAVGPAPSHSVDADDDRPVGSPSCVRPLPPVCVVDDLLQSLLLSLLSQQLSLLSVLQNLLVVLPWHDVVLSSVSSVSSNVSSRVDGDPVVSLVSLLVLLVSSLVSLVRSLVSLCVNQHFFDKDKFWAWAADFFEEEEEEARLLLQLLVQVVCQVVPYAYAYEFQCQQLCRRHNRVVGPRPHGHYDAFLQPCAQGVLVAWAAYEYAGGSHGDNVNSPRQARYEYERSRYDPPRHHDYDSDCVVRVVRRVVTTGDPHIPPIAIFMHRCGLVNLLVCQVVCVVCVVVVQALFEEEEEADHHDPLLLLSLVLLVPQDLRHAYEYAASCCRSNGRPAFADRVPHTRYHYNGYLSCVSSVVVSLVVNCVVVVHASQVHLYAYEYEHTRSSNSNNVSNCCSSPAADHEYDPHDTSSQDPVNVVVVCVRRVHYYDPDSVVVSVVRSDD